Protein AF-A0A0F8YT86-F1 (afdb_monomer_lite)

Radius of gyration: 34.11 Å; chains: 1; bounding box: 107×46×93 Å

Organism: NCBI:txid412755

Secondary structure (DSSP, 8-state):
----TT-------PPPPPEEEEEE--S-EEEETT-EEEEEEEEE-SS-EEEEEEEEEETTSPPPEEEEE-TTTT-SEEEEEEEEE--TT--TT-EEEEEEEEEE----GGG----EEE---EEEEEE-HHHHHHHHHHHHHHHHHHHHHHHHHHHHHHHHHHHHHHT--SHHHHHHHHHHHHHHHHHHHHHHHHHHHHS---GGGHHHHHHHHHHHHTHHHHHHHHHHHHHT-SSGGGHHHHHHHHHHHHHHHHHHHHHHHHHHHHHTTTTTTTS--------HHHHHHHHHHHHHHHHHHHHHHHHHHHHHHHHTS-GGG--HHHHHHHHHHHHHHHHHHHHHHHHHHHHHHHHTTT---HHHHHHHHHHHHHHHHHHHHHHTT-HHHHHHHHHHHHHHHHHHHHHHHHHH--

Foldseek 3Di:
DDDDPPDDDDDDDDWDAKDKAWPPPNAAEEAEQQGKGKTKMKIFGPFFWQWKFKWKDFPPDDTDGQDIDRPGGRPRIDIDIDIGGPHNPDDQFTKMKIWMKIWHCDDPDPVDDIHMDIYDIYIYGHHHPVVVLVVVVVLLVVLLVLLLVLLLLLVLLLLLLVCLQPPDDDLVVQLVSLVVSLVSLVVSLVSLVCCLPPRPDDPLCVVVSVLSVCLSVPLSVVLSVLSVVSNVDPDPVCSNVSSVVSSVSSVVSSLSSLLSSLCSLVSSCPVVPPPDDDDDDADPVLLVLLVVLLVVLVVLLVVLVVLLVLLVVLVVDDPVPADPVNVVSLVVSLVVLVVVLVVLVVSLVVLSVVVNVVHDDSVLNSLSSLLNSLSVQLSVCSVVVNSSSNSSSSVSSSVSSVVSSVVSVVVSVD

Structure (mmCIF, N/CA/C/O backbone):
data_AF-A0A0F8YT86-F1
#
_entry.id   AF-A0A0F8YT86-F1
#
loop_
_atom_site.group_PDB
_atom_site.id
_atom_site.type_symbol
_atom_site.label_atom_id
_atom_site.label_alt_id
_atom_site.label_comp_id
_atom_site.label_asym_id
_atom_site.label_entity_id
_atom_site.label_seq_id
_atom_site.pdbx_PDB_ins_code
_atom_site.Cartn_x
_atom_site.Cartn_y
_atom_site.Cartn_z
_atom_site.occupancy
_atom_site.B_iso_or_equiv
_atom_site.auth_seq_id
_atom_site.auth_comp_id
_atom_site.auth_asym_id
_atom_site.auth_atom_id
_atom_site.pdbx_PDB_model_num
ATOM 1 N N . GLY A 1 1 ? 63.996 20.546 -39.509 1.00 41.62 1 GLY A N 1
ATOM 2 C CA . GLY A 1 1 ? 65.043 19.558 -39.819 1.00 41.62 1 GLY A CA 1
ATOM 3 C C . GLY A 1 1 ? 65.752 20.023 -41.062 1.00 41.62 1 GLY A C 1
ATOM 4 O O . GLY A 1 1 ? 65.069 20.388 -42.007 1.00 41.62 1 GLY A O 1
ATOM 5 N N . GLN A 1 2 ? 67.078 20.099 -40.994 1.00 45.88 2 GLN A N 1
ATOM 6 C CA . GLN A 1 2 ? 67.978 20.498 -42.074 1.00 45.88 2 GLN A CA 1
ATOM 7 C C . GLN A 1 2 ? 67.735 19.664 -43.341 1.00 45.88 2 GLN A C 1
ATOM 9 O O . GLN A 1 2 ? 67.568 18.448 -43.261 1.00 45.88 2 GLN A O 1
ATOM 14 N N . THR A 1 3 ? 67.706 20.326 -44.494 1.00 46.44 3 THR A N 1
ATOM 15 C CA . THR A 1 3 ? 67.744 19.704 -45.821 1.00 46.44 3 THR A CA 1
ATOM 16 C C . THR A 1 3 ? 69.150 19.168 -46.076 1.00 46.44 3 THR A C 1
ATOM 18 O O . THR A 1 3 ? 70.083 19.952 -46.233 1.00 46.44 3 THR A O 1
ATOM 21 N N . LEU A 1 4 ? 69.290 17.843 -46.085 1.00 52.97 4 LEU A N 1
ATOM 22 C CA . LEU A 1 4 ? 70.422 17.148 -46.697 1.00 52.97 4 LEU A CA 1
ATOM 23 C C . LEU A 1 4 ? 70.143 16.985 -48.198 1.00 52.97 4 LEU A C 1
ATOM 25 O O . LEU A 1 4 ? 69.004 16.735 -48.595 1.00 52.97 4 LEU A O 1
ATOM 29 N N . ASP A 1 5 ? 71.190 17.158 -48.997 1.00 60.59 5 ASP A N 1
ATOM 30 C CA . ASP A 1 5 ? 71.238 17.100 -50.459 1.00 60.59 5 ASP A CA 1
ATOM 31 C C . ASP A 1 5 ? 70.294 16.070 -51.098 1.00 60.59 5 ASP A C 1
ATOM 33 O O . ASP A 1 5 ? 70.461 14.863 -50.934 1.00 60.59 5 ASP A O 1
ATOM 37 N N . GLY A 1 6 ? 69.316 16.556 -51.870 1.00 63.00 6 GLY A N 1
ATOM 38 C CA . GLY A 1 6 ? 68.598 15.786 -52.897 1.00 63.00 6 GLY A CA 1
ATOM 39 C C . GLY A 1 6 ? 67.776 14.569 -52.446 1.00 63.00 6 GLY A C 1
ATOM 40 O O . GLY A 1 6 ? 67.164 13.920 -53.293 1.00 63.00 6 GLY A O 1
ATOM 41 N N . LEU A 1 7 ? 67.726 14.251 -51.151 1.00 62.78 7 LEU A N 1
ATOM 42 C CA . LEU A 1 7 ? 67.033 13.081 -50.611 1.00 62.78 7 LEU A CA 1
ATOM 43 C C . LEU A 1 7 ? 65.769 13.504 -49.857 1.00 62.78 7 LEU A C 1
ATOM 45 O O . LEU A 1 7 ? 65.818 14.104 -48.784 1.00 62.78 7 LEU A O 1
ATOM 49 N N . TYR A 1 8 ? 64.608 13.152 -50.412 1.00 70.31 8 TYR A N 1
ATOM 50 C CA . TYR A 1 8 ? 63.324 13.311 -49.734 1.00 70.31 8 TYR A CA 1
ATOM 51 C C . TYR A 1 8 ? 63.193 12.258 -48.628 1.00 70.31 8 TYR A C 1
ATOM 53 O O . TYR A 1 8 ? 63.174 11.057 -48.901 1.00 70.31 8 TYR A O 1
ATOM 61 N N . LEU A 1 9 ? 63.078 12.699 -47.372 1.00 73.31 9 LEU A N 1
ATOM 62 C CA . LEU A 1 9 ? 62.809 11.806 -46.247 1.00 73.31 9 LEU A CA 1
ATOM 63 C C . LEU A 1 9 ? 61.383 11.246 -46.370 1.00 73.31 9 LEU A C 1
ATOM 65 O O . LEU A 1 9 ? 60.407 11.916 -46.030 1.00 73.31 9 LEU A O 1
ATOM 69 N N . ILE A 1 10 ? 61.257 10.006 -46.840 1.00 78.38 10 ILE A N 1
ATOM 70 C CA . ILE A 1 10 ? 59.983 9.286 -46.843 1.00 78.38 10 ILE A CA 1
ATOM 71 C C . ILE A 1 10 ? 59.767 8.712 -45.444 1.00 78.38 10 ILE A C 1
ATOM 73 O O . ILE A 1 10 ? 60.466 7.795 -45.017 1.00 78.38 10 ILE A O 1
ATOM 77 N N . LYS A 1 11 ? 58.780 9.247 -44.722 1.00 80.69 11 LYS A N 1
ATOM 78 C CA . LYS A 1 11 ? 58.317 8.670 -43.459 1.00 80.69 11 LYS A CA 1
ATOM 79 C C . LYS A 1 11 ? 57.076 7.825 -43.722 1.00 80.69 11 LYS A C 1
ATOM 81 O O . LYS A 1 11 ? 56.019 8.368 -44.034 1.00 80.69 11 LYS A O 1
ATOM 86 N N . ALA A 1 12 ? 57.198 6.509 -43.566 1.00 78.88 12 ALA A N 1
ATOM 87 C CA . ALA A 1 12 ? 56.039 5.626 -43.549 1.00 78.88 12 ALA A CA 1
ATOM 88 C C . ALA A 1 12 ? 55.190 5.915 -42.299 1.00 78.88 12 ALA A C 1
ATOM 90 O O . ALA A 1 12 ? 55.713 5.968 -41.183 1.00 78.88 12 ALA A O 1
ATOM 91 N N . ILE A 1 13 ? 53.889 6.125 -42.493 1.00 81.75 13 ILE A N 1
ATOM 92 C CA . ILE A 1 13 ? 52.900 6.240 -41.417 1.00 81.75 13 ILE A CA 1
ATOM 93 C C . ILE A 1 13 ? 52.097 4.942 -41.425 1.00 81.75 13 ILE A C 1
ATOM 95 O O . ILE A 1 13 ? 51.702 4.470 -42.489 1.00 81.75 13 ILE A O 1
ATOM 99 N N . LEU A 1 14 ? 51.916 4.345 -40.249 1.00 84.31 14 LEU A N 1
ATOM 100 C CA . LEU A 1 14 ? 51.113 3.139 -40.109 1.00 84.31 14 LEU A CA 1
ATOM 101 C C . LEU A 1 14 ? 49.632 3.495 -40.262 1.00 84.31 14 LEU A C 1
ATOM 103 O O . LEU A 1 14 ? 49.127 4.331 -39.517 1.00 84.31 14 LEU A O 1
ATOM 107 N N . ASP A 1 15 ? 48.976 2.830 -41.205 1.00 87.94 15 ASP A N 1
ATOM 108 C CA . ASP A 1 15 ? 47.531 2.878 -41.420 1.00 87.94 15 ASP A CA 1
ATOM 109 C C . ASP A 1 15 ? 46.802 2.123 -40.298 1.00 87.94 15 ASP A C 1
ATOM 111 O O . ASP A 1 15 ? 47.139 0.966 -40.001 1.00 87.94 15 ASP A O 1
ATOM 115 N N . THR A 1 16 ? 45.877 2.802 -39.619 1.00 91.25 16 THR A N 1
ATOM 116 C CA . THR A 1 16 ? 45.178 2.259 -38.453 1.00 91.25 16 THR A CA 1
ATOM 117 C C . THR A 1 16 ? 43.772 1.839 -38.837 1.00 91.25 16 THR A C 1
ATOM 119 O O . THR A 1 16 ? 42.997 2.652 -39.313 1.00 91.25 16 THR A O 1
ATOM 122 N N . ALA A 1 17 ? 43.395 0.607 -38.486 1.00 93.44 17 ALA A N 1
ATOM 123 C CA . ALA A 1 17 ? 42.039 0.118 -38.711 1.00 93.44 17 ALA A CA 1
ATOM 124 C C . ALA A 1 17 ? 40.960 1.086 -38.168 1.00 93.44 17 ALA A C 1
ATOM 126 O O . ALA A 1 17 ? 41.150 1.714 -37.111 1.00 93.44 17 ALA A O 1
ATOM 127 N N . PRO A 1 18 ? 39.787 1.145 -38.822 1.00 96.50 18 PRO A N 1
ATOM 128 C CA . PRO A 1 18 ? 38.743 2.097 -38.481 1.00 96.50 18 PRO A CA 1
ATOM 129 C C . PRO A 1 18 ? 38.230 1.874 -37.058 1.00 96.50 18 PRO A C 1
ATOM 131 O O . PRO A 1 18 ? 38.273 0.774 -36.505 1.00 96.50 18 PRO A O 1
ATOM 134 N N . LYS A 1 19 ? 37.676 2.920 -36.450 1.00 96.69 19 LYS A N 1
ATOM 135 C CA . LYS A 1 19 ? 37.031 2.867 -35.132 1.00 96.69 19 LYS A CA 1
ATOM 136 C C . LYS A 1 19 ? 35.527 3.019 -35.282 1.00 96.69 19 LYS A C 1
ATOM 138 O O . LYS A 1 19 ? 35.062 3.897 -36.007 1.00 96.69 19 LYS A O 1
ATOM 143 N N . VAL A 1 20 ? 34.772 2.208 -34.546 1.00 96.62 20 VAL A N 1
ATOM 144 C CA . VAL A 1 20 ? 33.307 2.262 -34.481 1.00 96.62 20 VAL A CA 1
ATOM 145 C C . VAL A 1 20 ? 32.839 2.167 -33.031 1.00 96.62 20 VAL A C 1
ATOM 147 O O . VAL A 1 20 ? 33.272 1.296 -32.280 1.00 96.62 20 VAL A O 1
ATOM 150 N N . GLN A 1 21 ? 31.952 3.076 -32.625 1.00 95.06 21 GLN A N 1
ATOM 151 C CA . GLN A 1 21 ? 31.422 3.137 -31.264 1.00 95.06 21 GLN A CA 1
ATOM 152 C C . GLN A 1 21 ? 29.935 3.495 -31.265 1.00 95.06 21 GLN A C 1
ATOM 154 O O . GLN A 1 21 ? 29.512 4.418 -31.962 1.00 95.06 21 GLN A O 1
ATOM 159 N N . PHE A 1 22 ? 29.146 2.816 -30.429 1.00 93.56 22 PHE A N 1
ATOM 160 C CA . PHE A 1 22 ? 27.781 3.239 -30.130 1.00 93.56 22 PHE A CA 1
ATOM 161 C C . PHE A 1 22 ? 27.787 4.436 -29.183 1.00 93.56 22 PHE A C 1
ATOM 163 O O . PHE A 1 22 ? 28.346 4.390 -28.091 1.00 93.56 22 PHE A O 1
ATOM 170 N N . LEU A 1 23 ? 27.123 5.508 -29.603 1.00 90.12 23 LEU A N 1
ATOM 171 C CA . LEU A 1 23 ? 26.752 6.619 -28.733 1.00 90.12 23 LEU A CA 1
ATOM 172 C C . LEU A 1 23 ? 25.389 6.352 -28.078 1.00 90.12 23 LEU A C 1
ATOM 174 O O . LEU A 1 23 ? 25.168 6.750 -26.938 1.00 90.12 23 LEU A O 1
ATOM 178 N N . HIS A 1 24 ? 24.479 5.668 -28.785 1.00 85.44 24 HIS A N 1
ATOM 179 C CA . HIS A 1 24 ? 23.168 5.271 -28.273 1.00 85.44 24 HIS A CA 1
ATOM 180 C C . HIS A 1 24 ? 22.581 4.082 -29.067 1.00 85.44 24 HIS A C 1
ATOM 182 O O . HIS A 1 24 ? 22.684 4.101 -30.291 1.00 85.44 24 HIS A O 1
ATOM 188 N N . PRO A 1 25 ? 21.968 3.074 -28.422 1.00 87.69 25 PRO A N 1
ATOM 189 C CA . PRO A 1 25 ? 22.249 2.664 -27.054 1.00 87.69 25 PRO A CA 1
ATOM 190 C C . PRO A 1 25 ? 23.628 1.991 -26.992 1.00 87.69 25 PRO A C 1
ATOM 192 O O . PRO A 1 25 ? 23.984 1.185 -27.849 1.00 87.69 25 PRO A O 1
ATOM 195 N N . ASN A 1 26 ? 24.411 2.328 -25.968 1.00 89.38 26 ASN A N 1
ATOM 196 C CA . ASN A 1 26 ? 25.712 1.713 -25.679 1.00 89.38 26 ASN A CA 1
ATOM 197 C C . ASN A 1 26 ? 25.591 0.709 -24.515 1.00 89.38 26 ASN A C 1
ATOM 199 O O . ASN A 1 26 ? 26.356 0.765 -23.554 1.00 89.38 26 ASN A O 1
ATOM 203 N N . ARG A 1 27 ? 24.523 -0.094 -24.534 1.00 90.00 27 ARG A N 1
ATOM 204 C CA . ARG A 1 27 ? 24.130 -1.060 -23.499 1.00 90.00 27 ARG A CA 1
ATOM 205 C C . ARG A 1 27 ? 23.050 -1.985 -24.046 1.00 90.00 27 ARG A C 1
ATOM 207 O O . ARG A 1 27 ? 22.422 -1.653 -25.049 1.00 90.00 27 ARG A O 1
ATOM 214 N N . ASP A 1 28 ? 22.782 -3.061 -23.325 1.00 91.94 28 ASP A N 1
ATOM 215 C CA . ASP A 1 28 ? 21.620 -3.907 -23.574 1.00 91.94 28 ASP A CA 1
ATOM 216 C C . ASP A 1 28 ? 20.314 -3.121 -23.371 1.00 91.94 28 ASP A C 1
ATOM 218 O O . ASP A 1 28 ? 20.237 -2.200 -22.547 1.00 91.94 28 ASP A O 1
ATOM 222 N N . VAL A 1 29 ? 19.287 -3.464 -24.146 1.00 89.06 29 VAL A N 1
ATOM 223 C CA . VAL A 1 29 ? 17.994 -2.766 -24.165 1.00 89.06 29 VAL A CA 1
ATOM 224 C C . VAL A 1 29 ? 16.824 -3.742 -24.243 1.00 89.06 29 VAL A C 1
ATOM 226 O O . VAL A 1 29 ? 16.986 -4.895 -24.632 1.00 89.06 29 VAL A O 1
ATOM 229 N N . SER A 1 30 ? 15.630 -3.261 -23.904 1.00 88.06 30 SER A N 1
ATOM 230 C CA . SER A 1 30 ? 14.367 -3.951 -24.172 1.00 88.06 30 SER A CA 1
ATOM 231 C C . SER A 1 30 ? 13.567 -3.169 -25.210 1.00 88.06 30 SER A C 1
ATOM 233 O O . SER A 1 30 ? 13.551 -1.935 -25.174 1.00 88.06 30 SER A O 1
ATOM 235 N N . VAL A 1 31 ? 12.943 -3.869 -26.156 1.00 88.75 31 VAL A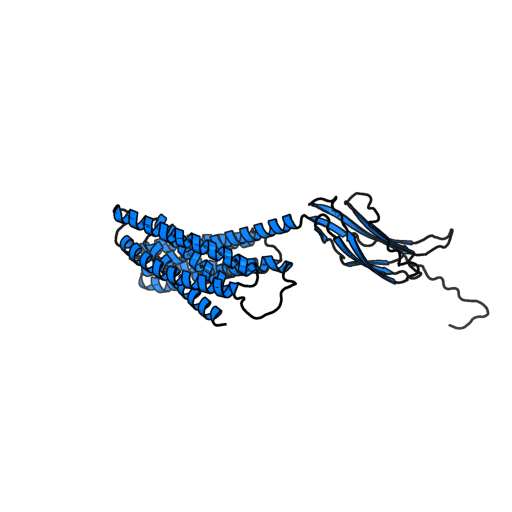 N 1
ATOM 236 C CA . VAL A 1 31 ? 12.141 -3.275 -27.237 1.00 88.75 31 VAL A CA 1
ATOM 237 C C . VAL A 1 31 ? 10.822 -4.047 -27.364 1.00 88.75 31 VAL A C 1
ATOM 239 O O . VAL A 1 31 ? 10.833 -5.275 -27.242 1.00 88.75 31 VAL A O 1
ATOM 242 N N . PRO A 1 32 ? 9.682 -3.372 -27.621 1.00 86.12 32 PRO A N 1
ATOM 243 C CA . PRO A 1 32 ? 8.420 -4.060 -27.855 1.00 86.12 32 PRO A CA 1
ATOM 244 C C . PRO A 1 32 ? 8.474 -5.004 -29.064 1.00 86.12 32 PRO A C 1
ATOM 246 O O . PRO A 1 32 ? 9.241 -4.778 -30.002 1.00 86.12 32 PRO A O 1
ATOM 249 N N . ILE A 1 33 ? 7.607 -6.018 -29.093 1.00 87.81 33 ILE A N 1
ATOM 250 C CA . ILE A 1 33 ? 7.368 -6.833 -30.298 1.00 87.81 33 ILE A CA 1
ATOM 251 C C . ILE A 1 33 ? 7.028 -5.912 -31.483 1.00 87.81 33 ILE A C 1
ATOM 253 O O . ILE A 1 33 ? 6.152 -5.054 -31.379 1.00 87.81 33 ILE A O 1
ATOM 257 N N . GLY A 1 34 ? 7.743 -6.059 -32.606 1.00 86.50 34 GLY A N 1
ATOM 258 C CA . GLY A 1 34 ? 7.594 -5.172 -33.770 1.00 86.50 34 GLY A CA 1
ATOM 259 C C . GLY A 1 34 ? 8.106 -3.740 -33.561 1.00 86.50 34 GLY A C 1
ATOM 260 O O . GLY A 1 34 ? 7.874 -2.877 -34.406 1.00 86.50 34 GLY A O 1
ATOM 261 N N . GLY A 1 35 ? 8.786 -3.478 -32.445 1.00 87.62 35 GLY A N 1
ATOM 262 C CA . GLY A 1 35 ? 9.305 -2.171 -32.079 1.00 87.62 35 GLY A CA 1
ATOM 263 C C . GLY A 1 35 ? 10.502 -1.725 -32.911 1.00 87.62 35 GLY A C 1
ATOM 264 O O . GLY A 1 35 ? 10.921 -2.362 -33.882 1.00 87.62 35 GLY A O 1
ATOM 265 N N . LYS A 1 36 ? 11.067 -0.590 -32.501 1.00 91.88 36 LYS A N 1
ATOM 266 C CA . LYS A 1 36 ? 12.172 0.064 -33.196 1.00 91.88 36 LYS A CA 1
ATOM 267 C C . LYS A 1 36 ? 13.324 0.348 -32.244 1.00 91.88 36 LYS A C 1
ATOM 269 O O . LYS A 1 36 ? 13.104 0.630 -31.069 1.00 91.88 36 LYS A O 1
ATOM 274 N N . LEU A 1 37 ? 14.540 0.307 -32.773 1.00 92.50 37 LEU A N 1
ATOM 275 C CA . LEU A 1 37 ? 15.766 0.650 -32.067 1.00 92.50 37 LEU A CA 1
ATOM 276 C C . LEU A 1 37 ? 16.370 1.921 -32.661 1.00 92.50 37 LEU A C 1
ATOM 278 O O . LEU A 1 37 ? 16.875 1.908 -33.785 1.00 92.50 37 LEU A O 1
ATOM 282 N N . ASP A 1 38 ? 16.367 3.003 -31.892 1.00 92.81 38 ASP A N 1
ATOM 283 C CA . ASP A 1 38 ? 17.065 4.230 -32.265 1.00 92.81 38 ASP A CA 1
ATOM 284 C C . ASP A 1 38 ? 18.559 4.091 -32.001 1.00 92.81 38 ASP A C 1
ATOM 286 O O . ASP A 1 38 ? 19.000 3.980 -30.861 1.00 92.81 38 ASP A O 1
ATOM 290 N N . THR A 1 39 ? 19.354 4.118 -33.066 1.00 93.12 39 THR A N 1
ATOM 291 C CA . THR A 1 39 ? 20.805 3.954 -32.992 1.00 93.12 39 THR A CA 1
ATOM 292 C C . THR A 1 39 ? 21.528 5.239 -33.365 1.00 93.12 39 THR A C 1
ATOM 294 O O . THR A 1 39 ? 21.156 5.935 -34.313 1.00 93.12 39 THR A O 1
ATOM 297 N N . ARG A 1 40 ? 22.599 5.543 -32.631 1.00 95.06 40 ARG A N 1
ATOM 298 C CA . ARG A 1 40 ? 23.585 6.564 -32.967 1.00 95.06 40 ARG A CA 1
ATOM 299 C C . ARG A 1 40 ? 24.987 5.984 -32.827 1.00 95.06 40 ARG A C 1
ATOM 301 O O . ARG A 1 40 ? 25.358 5.498 -31.760 1.00 95.06 40 ARG A O 1
ATOM 308 N N . LEU A 1 41 ? 25.763 6.067 -33.898 1.00 95.00 41 LEU A N 1
ATOM 309 C CA . LEU A 1 41 ? 27.121 5.547 -34.013 1.00 95.00 41 LEU A CA 1
ATOM 310 C C . LEU A 1 41 ? 28.090 6.692 -34.284 1.00 95.00 41 LEU A C 1
ATOM 312 O O . LEU A 1 41 ? 27.747 7.643 -34.981 1.00 95.00 41 LEU A O 1
ATOM 316 N N . ARG A 1 42 ? 29.317 6.560 -33.795 1.00 96.12 42 ARG A N 1
ATOM 317 C CA . ARG A 1 42 ? 30.457 7.363 -34.223 1.00 96.12 42 ARG A CA 1
ATOM 318 C C . ARG A 1 42 ? 31.465 6.456 -34.896 1.00 96.12 42 ARG A C 1
ATOM 320 O O . ARG A 1 42 ? 31.884 5.458 -34.310 1.00 96.12 42 ARG A O 1
ATOM 327 N N . VAL A 1 43 ? 31.849 6.824 -36.108 1.00 96.81 43 VAL A N 1
ATOM 328 C CA . VAL A 1 43 ? 32.852 6.114 -36.899 1.00 96.81 43 VAL A CA 1
ATOM 329 C C . VAL A 1 43 ? 33.979 7.054 -37.284 1.00 96.81 43 VAL A C 1
ATOM 331 O O . VAL A 1 43 ? 33.739 8.241 -37.528 1.00 96.81 43 VAL A O 1
ATOM 334 N N . SER A 1 44 ? 35.207 6.548 -37.311 1.00 96.25 44 SER A N 1
ATOM 335 C CA . SER A 1 44 ? 36.367 7.327 -37.738 1.00 96.25 44 SER A CA 1
ATOM 336 C C . SER A 1 44 ? 37.488 6.464 -38.287 1.00 96.25 44 SER A C 1
ATOM 338 O O . SER A 1 44 ? 37.675 5.349 -37.815 1.00 96.25 44 SER A O 1
ATOM 340 N N . ASP A 1 45 ? 38.260 7.040 -39.194 1.00 96.12 45 ASP A N 1
ATOM 341 C CA . ASP A 1 45 ? 39.412 6.449 -39.860 1.00 96.12 45 ASP A CA 1
ATOM 342 C C . ASP A 1 45 ? 40.424 7.559 -40.204 1.00 96.12 45 ASP A C 1
ATOM 344 O O . ASP A 1 45 ? 40.042 8.724 -40.368 1.00 96.12 45 ASP A O 1
ATOM 348 N N . ASP A 1 46 ? 41.712 7.243 -40.270 1.00 91.69 46 ASP A N 1
ATOM 349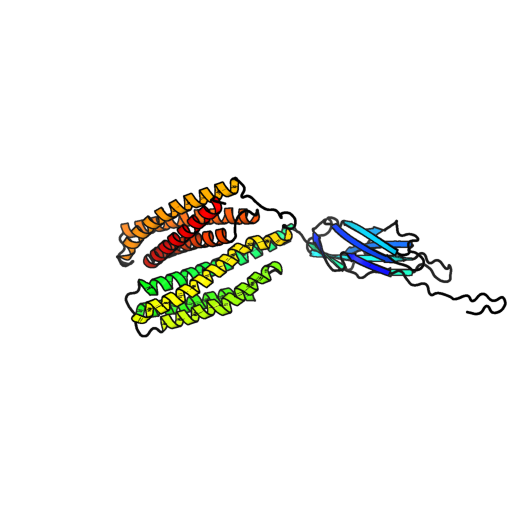 C CA . ASP A 1 46 ? 42.778 8.198 -40.591 1.00 91.69 46 ASP A CA 1
ATOM 350 C C . ASP A 1 46 ? 42.876 8.508 -42.097 1.00 91.69 46 ASP A C 1
ATOM 352 O O . ASP A 1 46 ? 43.208 9.653 -42.458 1.00 91.69 46 ASP A O 1
ATOM 356 N N . TYR A 1 47 ? 42.484 7.573 -42.969 1.00 88.56 47 TYR A N 1
ATOM 357 C CA . TYR A 1 47 ? 42.564 7.711 -44.429 1.00 88.56 47 TYR A CA 1
ATOM 358 C C . TYR A 1 47 ? 41.209 7.764 -45.144 1.00 88.56 47 TYR A C 1
ATOM 360 O O . TYR A 1 47 ? 41.119 8.363 -46.215 1.00 88.56 47 TYR A O 1
ATOM 368 N N . GLY A 1 48 ? 40.141 7.283 -44.521 1.00 91.00 48 GLY A N 1
ATOM 369 C CA . GLY A 1 48 ? 38.769 7.399 -44.997 1.00 91.00 48 GLY A CA 1
ATOM 370 C C . GLY A 1 48 ? 37.998 6.087 -44.899 1.00 91.00 48 GLY A C 1
ATOM 371 O O . GLY A 1 48 ? 38.493 5.005 -45.203 1.00 91.00 48 GLY A O 1
ATOM 372 N N . LEU A 1 49 ? 36.729 6.195 -44.521 1.00 94.56 49 LEU A N 1
ATOM 373 C CA . LEU A 1 49 ? 35.817 5.060 -44.449 1.00 94.56 49 LEU A CA 1
ATOM 374 C C . LEU A 1 49 ? 35.343 4.650 -45.850 1.00 94.56 49 LEU A C 1
ATOM 376 O O . LEU A 1 49 ? 35.029 5.503 -46.679 1.00 94.56 49 LEU A O 1
ATOM 380 N N . ALA A 1 50 ? 35.199 3.347 -46.089 1.00 93.81 50 ALA A N 1
ATOM 381 C CA . ALA A 1 50 ? 34.542 2.815 -47.282 1.00 93.81 50 ALA A CA 1
ATOM 382 C C . ALA A 1 50 ? 33.092 2.412 -47.010 1.00 93.81 50 ALA A C 1
ATOM 384 O O . ALA A 1 50 ? 32.208 2.697 -47.819 1.00 93.81 50 ALA A O 1
ATOM 385 N N . ALA A 1 51 ? 32.835 1.746 -45.883 1.00 95.00 51 ALA A N 1
ATOM 386 C CA . ALA A 1 51 ? 31.507 1.248 -45.553 1.00 95.00 51 ALA A CA 1
ATOM 387 C C . ALA A 1 51 ? 31.289 1.147 -44.045 1.00 95.00 51 ALA A C 1
ATOM 389 O O . ALA A 1 51 ? 32.204 0.855 -43.278 1.00 95.00 51 ALA A O 1
ATOM 390 N N . VAL A 1 52 ? 30.036 1.321 -43.631 1.00 96.31 52 VAL A N 1
ATOM 391 C CA . VAL A 1 52 ? 29.585 1.000 -42.277 1.00 96.31 52 VAL A CA 1
ATOM 392 C C . VAL A 1 52 ? 28.300 0.193 -42.386 1.00 96.31 52 VAL A C 1
ATOM 394 O O . VAL A 1 52 ? 27.370 0.585 -43.094 1.00 96.31 52 VAL A O 1
ATOM 397 N N . LYS A 1 53 ? 28.245 -0.944 -41.696 1.00 96.62 53 LYS A N 1
ATOM 398 C CA . LYS A 1 53 ? 27.097 -1.855 -41.685 1.00 96.62 53 LYS A CA 1
ATOM 399 C C . LYS A 1 53 ? 26.634 -2.103 -40.258 1.00 96.62 53 LYS A C 1
ATOM 401 O O . LYS A 1 53 ? 27.447 -2.254 -39.352 1.00 96.62 53 LYS A O 1
ATOM 406 N N . PHE A 1 54 ? 25.326 -2.159 -40.077 1.00 95.88 54 PHE A N 1
ATOM 407 C CA . PHE A 1 54 ? 24.666 -2.527 -38.836 1.00 95.88 54 PHE A CA 1
ATOM 408 C C . PHE A 1 54 ? 24.102 -3.940 -38.970 1.00 95.88 54 PHE A C 1
ATOM 410 O O . PHE A 1 54 ? 23.414 -4.252 -39.947 1.00 95.88 54 PHE A O 1
ATOM 417 N N . PHE A 1 55 ? 24.394 -4.783 -37.987 1.00 95.31 55 PHE A N 1
ATOM 418 C CA . PHE A 1 55 ? 23.983 -6.179 -37.937 1.00 95.31 55 PHE A CA 1
ATOM 419 C C . PHE A 1 55 ? 23.024 -6.396 -36.778 1.00 95.31 55 PHE A C 1
ATOM 421 O O . PHE A 1 55 ? 23.218 -5.851 -35.693 1.00 95.31 55 PHE A O 1
ATOM 428 N N . LEU A 1 56 ? 22.005 -7.215 -37.023 1.00 94.25 56 LEU A N 1
ATOM 429 C CA . LEU A 1 56 ? 20.991 -7.584 -36.045 1.00 94.25 56 LEU A CA 1
ATOM 430 C C . LEU A 1 56 ? 20.519 -9.004 -36.337 1.00 94.25 56 LEU A C 1
ATOM 432 O O . LEU A 1 56 ? 20.238 -9.338 -37.485 1.00 94.25 56 LEU A O 1
ATOM 436 N N . GLY A 1 57 ? 20.398 -9.827 -35.305 1.00 92.25 57 GLY A N 1
ATOM 437 C CA . GLY A 1 57 ? 19.769 -11.138 -35.424 1.00 92.25 57 GLY A CA 1
ATOM 438 C C . GLY A 1 57 ? 19.806 -11.923 -34.116 1.00 92.25 57 GLY A C 1
ATOM 439 O O . GLY A 1 57 ? 20.406 -11.447 -33.148 1.00 92.25 57 GLY A O 1
ATOM 440 N N . PRO A 1 58 ? 19.187 -13.114 -34.076 1.00 91.56 58 PRO A N 1
ATOM 441 C CA . PRO A 1 58 ? 19.128 -13.944 -32.877 1.00 91.56 58 PRO A CA 1
ATOM 442 C C . PRO A 1 58 ? 20.508 -14.307 -32.320 1.00 91.56 58 PRO A C 1
ATOM 444 O O . PRO A 1 58 ? 21.496 -14.437 -33.054 1.00 91.56 58 PRO A O 1
ATOM 447 N N . GLU A 1 59 ? 20.583 -14.499 -31.004 1.00 85.50 59 GLU A N 1
ATOM 448 C CA . GLU A 1 59 ? 21.772 -15.063 -30.368 1.00 85.50 59 GLU A CA 1
ATOM 449 C C . GLU A 1 59 ? 22.065 -16.474 -30.924 1.00 85.50 59 GLU A C 1
ATOM 451 O O . GLU A 1 59 ? 21.172 -17.302 -31.076 1.00 85.50 59 GLU A O 1
ATOM 456 N N . GLY A 1 60 ? 23.323 -16.734 -31.297 1.00 79.25 60 GLY A N 1
ATOM 457 C CA . GLY A 1 60 ? 23.751 -18.023 -31.860 1.00 79.25 60 GLY A CA 1
ATOM 458 C C . GLY A 1 60 ? 23.489 -18.243 -33.358 1.00 79.25 60 GLY A C 1
ATOM 459 O O . GLY A 1 60 ? 23.913 -19.269 -33.880 1.00 79.25 60 GLY A O 1
ATOM 460 N N . GLN A 1 61 ? 22.859 -17.302 -34.073 1.00 84.31 61 GLN A N 1
ATOM 461 C CA . GLN A 1 61 ? 22.596 -17.423 -35.517 1.00 84.31 61 GLN A CA 1
ATOM 462 C C . GLN A 1 61 ? 23.422 -16.435 -36.364 1.00 84.31 61 GLN A C 1
ATOM 464 O O . GLN A 1 61 ? 23.854 -15.393 -35.853 1.00 84.31 61 GLN A O 1
ATOM 469 N N . PRO A 1 62 ? 23.648 -16.722 -37.665 1.00 81.81 62 PRO A N 1
ATOM 470 C CA . PRO A 1 62 ? 24.195 -15.748 -38.604 1.00 81.81 62 PRO A CA 1
ATOM 471 C C . PRO A 1 62 ? 23.324 -14.491 -38.631 1.00 81.81 62 PRO A C 1
ATOM 473 O O . PRO A 1 62 ? 22.113 -14.567 -38.833 1.00 81.81 62 PRO A O 1
ATOM 476 N N . ARG A 1 63 ? 23.938 -13.327 -38.411 1.00 86.88 63 ARG A N 1
ATOM 477 C CA . ARG A 1 63 ? 23.202 -12.064 -38.297 1.00 86.88 63 ARG A CA 1
ATOM 478 C C . ARG A 1 63 ? 23.184 -11.363 -39.650 1.00 86.88 63 ARG A C 1
ATOM 480 O O . ARG A 1 63 ? 24.261 -11.022 -40.146 1.00 86.88 63 ARG A O 1
ATOM 487 N N . PRO A 1 64 ? 22.012 -11.147 -40.264 1.00 90.25 64 PRO A N 1
ATOM 488 C CA . PRO A 1 64 ? 21.936 -10.386 -41.498 1.00 90.25 64 PRO A CA 1
ATOM 489 C C . PRO A 1 64 ? 22.335 -8.923 -41.270 1.00 90.25 64 PRO A C 1
ATOM 491 O O . PRO A 1 64 ? 22.239 -8.372 -40.167 1.00 90.25 64 PRO A O 1
ATOM 494 N N . THR A 1 65 ? 22.777 -8.270 -42.345 1.00 92.31 65 THR A N 1
ATOM 495 C CA . THR A 1 65 ? 22.922 -6.814 -42.357 1.00 92.31 65 THR A CA 1
ATOM 496 C C . THR A 1 65 ? 21.530 -6.194 -42.294 1.00 92.31 65 THR A C 1
ATOM 498 O O . THR A 1 65 ? 20.769 -6.277 -43.253 1.00 92.31 65 THR A O 1
ATOM 501 N N . ALA A 1 66 ? 21.210 -5.558 -41.171 1.00 90.75 66 ALA A N 1
ATOM 502 C CA . ALA A 1 66 ? 19.952 -4.843 -40.992 1.00 90.75 66 ALA A CA 1
ATOM 503 C C . ALA A 1 66 ? 19.989 -3.447 -41.633 1.00 90.75 66 ALA A C 1
ATOM 505 O O . ALA A 1 66 ? 18.963 -2.950 -42.090 1.00 90.75 66 ALA A O 1
ATOM 506 N N . HIS A 1 67 ? 21.164 -2.813 -41.720 1.00 94.19 67 HIS A N 1
ATOM 507 C CA . HIS A 1 67 ? 21.321 -1.568 -42.472 1.00 94.19 67 HIS A CA 1
ATOM 508 C C . HIS A 1 67 ? 22.753 -1.364 -42.973 1.00 94.19 67 HIS A C 1
ATOM 510 O O . HIS A 1 67 ? 23.712 -1.744 -42.304 1.00 94.19 67 HIS A O 1
ATOM 516 N N . ALA A 1 68 ? 22.906 -0.715 -44.126 1.00 94.12 68 ALA A N 1
ATOM 517 C CA . ALA A 1 68 ? 24.192 -0.265 -44.647 1.00 94.12 68 ALA A CA 1
ATOM 518 C C . ALA A 1 68 ? 24.157 1.256 -44.830 1.00 94.12 68 ALA A C 1
ATOM 520 O O . ALA A 1 68 ? 23.299 1.783 -45.537 1.00 94.12 68 ALA A O 1
ATOM 521 N N . PHE A 1 69 ? 25.090 1.959 -44.195 1.00 91.31 69 PHE A N 1
ATOM 522 C CA . PHE A 1 69 ? 25.187 3.410 -44.284 1.00 91.31 69 PHE A CA 1
ATOM 523 C C . PHE A 1 69 ? 25.968 3.779 -45.548 1.00 91.31 69 PHE A C 1
ATOM 525 O O . PHE A 1 69 ? 27.178 3.583 -45.606 1.00 91.31 69 PHE A O 1
ATOM 532 N N . GLY A 1 70 ? 25.275 4.292 -46.568 1.00 80.00 70 GLY A N 1
ATOM 533 C CA . GLY A 1 70 ? 25.903 4.666 -47.844 1.00 80.00 70 GLY A CA 1
ATOM 534 C C . GLY A 1 70 ? 26.682 5.984 -47.795 1.00 80.00 70 GLY A C 1
ATOM 535 O O . GLY A 1 70 ? 27.670 6.158 -48.499 1.00 80.00 70 GLY A O 1
ATOM 536 N N . ASP A 1 71 ? 26.282 6.904 -46.920 1.00 83.88 71 ASP A N 1
ATOM 537 C CA . ASP A 1 71 ? 26.855 8.249 -46.822 1.00 83.88 71 ASP A CA 1
ATOM 538 C C . ASP A 1 71 ? 28.061 8.289 -45.858 1.00 83.88 71 ASP A C 1
ATOM 540 O O . ASP A 1 71 ? 28.121 9.093 -44.935 1.00 83.88 71 ASP A O 1
ATOM 544 N N . VAL A 1 72 ? 29.014 7.369 -45.998 1.00 89.62 72 VAL A N 1
ATOM 545 C CA . VAL A 1 72 ? 30.251 7.334 -45.178 1.00 89.62 72 VAL A CA 1
ATOM 546 C C . VAL A 1 72 ? 31.521 7.357 -46.012 1.00 89.62 72 VAL A C 1
ATOM 548 O O . VAL A 1 72 ? 32.593 7.606 -45.466 1.00 89.62 72 VAL A O 1
ATOM 551 N N . ARG A 1 73 ? 31.394 7.122 -47.320 1.00 90.94 73 ARG A N 1
ATOM 552 C CA . ARG A 1 73 ? 32.526 6.970 -48.223 1.00 90.94 73 ARG A CA 1
ATOM 553 C C . ARG A 1 73 ? 33.421 8.211 -48.207 1.00 90.94 73 ARG A C 1
ATOM 555 O O . ARG A 1 73 ? 32.926 9.339 -48.245 1.00 90.94 73 ARG A O 1
ATOM 562 N N . ASP A 1 74 ? 34.726 7.980 -48.106 1.00 88.75 74 ASP A N 1
ATOM 563 C CA . ASP A 1 74 ? 35.796 8.985 -48.089 1.00 88.75 74 ASP A CA 1
ATOM 564 C C . ASP A 1 74 ? 35.725 9.966 -46.898 1.00 88.75 74 ASP A C 1
ATOM 566 O O . ASP A 1 74 ? 36.430 10.978 -46.848 1.00 88.75 74 ASP A O 1
ATOM 570 N N . LYS A 1 75 ? 34.885 9.685 -45.890 1.00 92.38 75 LYS A N 1
ATOM 571 C CA . LYS A 1 75 ? 34.821 10.474 -44.654 1.00 92.38 75 LYS A CA 1
ATOM 572 C C . LYS A 1 75 ? 35.788 9.898 -43.626 1.00 92.38 75 LYS A C 1
ATOM 574 O O . LYS A 1 75 ? 35.735 8.716 -43.311 1.00 92.38 75 LYS A O 1
ATOM 579 N N . LYS A 1 76 ? 36.612 10.759 -43.025 1.00 92.81 76 LYS A N 1
ATOM 580 C CA . LYS A 1 76 ? 37.502 10.395 -41.903 1.00 92.81 76 LYS A CA 1
ATOM 581 C C . LYS A 1 76 ? 36.780 10.270 -40.565 1.00 92.81 76 LYS A C 1
ATOM 583 O O . LYS A 1 76 ? 37.265 9.637 -39.639 1.00 92.81 76 LYS A O 1
ATOM 588 N N . LYS A 1 77 ? 35.627 10.920 -40.415 1.00 95.25 77 LYS A N 1
ATOM 589 C CA . LYS A 1 77 ? 34.806 10.847 -39.204 1.00 95.25 77 LYS A CA 1
ATOM 590 C C . LYS A 1 77 ? 33.361 11.168 -39.534 1.00 95.25 77 LYS A C 1
ATOM 592 O O . LYS A 1 77 ? 33.105 12.117 -40.277 1.00 95.25 77 LYS A O 1
ATOM 597 N N . LYS A 1 78 ? 32.425 10.415 -38.961 1.00 95.00 78 LYS A N 1
ATOM 598 C CA . LYS A 1 78 ? 30.996 10.691 -39.095 1.00 95.00 78 LYS A CA 1
ATOM 599 C C . LYS A 1 78 ? 30.203 10.172 -37.903 1.00 95.00 78 LYS A C 1
ATOM 601 O O . LYS A 1 78 ? 30.468 9.081 -37.401 1.00 95.00 78 LYS A O 1
ATOM 606 N N . ASP A 1 79 ? 29.208 10.954 -37.500 1.00 94.50 79 ASP A N 1
ATOM 607 C CA . ASP A 1 79 ? 28.157 10.501 -36.598 1.00 94.50 79 ASP A CA 1
ATOM 608 C C . ASP A 1 79 ? 26.962 10.060 -37.451 1.00 94.50 79 ASP A C 1
ATOM 610 O O . ASP A 1 79 ? 26.502 10.789 -38.332 1.00 94.50 79 ASP A O 1
ATOM 614 N N . LEU A 1 80 ? 26.495 8.839 -37.221 1.00 94.06 80 LEU A N 1
ATOM 615 C CA . LEU A 1 80 ? 25.415 8.203 -37.967 1.00 94.06 80 LEU A CA 1
ATOM 616 C C . LEU A 1 80 ? 24.235 8.004 -37.030 1.00 94.06 80 LEU A C 1
ATOM 618 O O . LEU A 1 80 ? 24.426 7.569 -35.898 1.00 94.06 80 LEU A O 1
ATOM 622 N N . GLN A 1 81 ? 23.025 8.295 -37.496 1.00 93.25 81 GLN A N 1
ATOM 623 C CA . GLN A 1 81 ? 21.800 8.057 -36.741 1.00 93.25 81 GLN A CA 1
ATOM 624 C C . GLN A 1 81 ? 20.800 7.299 -37.604 1.00 93.25 81 GLN A C 1
ATOM 626 O O . GLN A 1 81 ? 20.556 7.675 -38.752 1.00 93.25 81 GLN A O 1
ATOM 631 N N . ARG A 1 82 ? 20.224 6.229 -37.055 1.00 92.50 82 ARG A N 1
ATOM 632 C CA . ARG A 1 82 ? 19.211 5.431 -37.743 1.00 92.50 82 ARG A CA 1
ATOM 633 C C . ARG A 1 82 ? 18.298 4.723 -36.755 1.00 92.50 82 ARG A C 1
ATOM 635 O O . ARG A 1 82 ? 18.771 4.096 -35.814 1.00 92.50 82 ARG A O 1
ATOM 642 N N . THR A 1 83 ? 17.008 4.751 -37.042 1.00 93.69 83 THR A N 1
ATOM 643 C CA . THR A 1 83 ? 16.015 3.885 -36.408 1.00 93.69 83 THR A CA 1
ATOM 644 C C . THR A 1 83 ? 15.948 2.558 -37.169 1.00 93.69 83 THR A C 1
ATOM 646 O O . THR A 1 83 ? 15.761 2.555 -38.390 1.00 93.69 83 THR A O 1
ATOM 649 N N . ILE A 1 84 ? 16.150 1.443 -36.468 1.00 92.69 84 ILE A N 1
ATOM 650 C CA . ILE A 1 84 ? 16.123 0.079 -37.009 1.00 92.69 84 ILE A CA 1
ATOM 651 C C . ILE A 1 84 ? 14.815 -0.589 -36.587 1.00 92.69 84 ILE A C 1
ATOM 653 O O . ILE A 1 84 ? 14.537 -0.686 -35.394 1.00 92.69 84 ILE A O 1
ATOM 657 N N . ASP A 1 85 ? 14.019 -1.056 -37.545 1.00 91.06 85 ASP A N 1
ATOM 658 C CA . ASP A 1 85 ? 12.820 -1.839 -37.251 1.00 91.06 85 ASP A CA 1
ATOM 659 C C . ASP A 1 85 ? 13.227 -3.265 -36.855 1.00 91.06 85 ASP A C 1
ATOM 661 O O . ASP A 1 85 ? 13.937 -3.949 -37.594 1.00 91.06 85 ASP A O 1
ATOM 665 N N . ILE A 1 86 ? 12.788 -3.714 -35.678 1.00 87.38 86 ILE A N 1
ATOM 666 C CA . ILE A 1 86 ? 13.068 -5.068 -35.187 1.00 87.38 86 ILE A CA 1
ATOM 667 C C . ILE A 1 86 ? 12.186 -6.093 -35.919 1.00 87.38 86 ILE A C 1
ATOM 669 O O . ILE A 1 86 ? 12.612 -7.214 -36.157 1.00 87.38 86 ILE A O 1
ATOM 673 N N . GLY A 1 87 ? 11.005 -5.691 -36.394 1.00 81.00 87 GLY A N 1
ATOM 674 C CA . GLY A 1 87 ? 10.093 -6.563 -37.138 1.00 81.00 87 GLY A CA 1
ATOM 675 C C . GLY A 1 87 ? 9.228 -7.445 -36.228 1.00 81.00 87 GLY A C 1
ATOM 676 O O . GLY A 1 87 ? 9.559 -7.705 -35.072 1.00 81.00 87 GLY A O 1
ATOM 677 N N . GLY A 1 88 ? 8.061 -7.850 -36.734 1.00 81.75 88 GLY A N 1
ATOM 678 C CA . GLY A 1 88 ? 7.032 -8.562 -35.962 1.00 81.75 88 GLY A CA 1
ATOM 679 C C . GLY A 1 88 ? 7.232 -10.077 -35.847 1.00 81.75 88 GLY A C 1
ATOM 680 O O . GLY A 1 88 ? 6.402 -10.752 -35.252 1.00 81.75 88 GLY A O 1
ATOM 681 N N . GLN A 1 89 ? 8.294 -10.625 -36.439 1.00 86.50 89 GLN A N 1
ATOM 682 C CA . GLN A 1 89 ? 8.573 -12.064 -36.436 1.00 86.50 89 GLN A CA 1
ATOM 683 C C . GLN A 1 89 ? 9.107 -12.587 -35.095 1.00 86.50 89 GLN A C 1
ATOM 685 O O . GLN A 1 89 ? 9.059 -13.792 -34.852 1.00 86.50 89 GLN A O 1
ATOM 690 N N . TYR A 1 90 ? 9.624 -11.695 -34.250 1.00 89.50 90 TYR A N 1
ATOM 691 C CA . TYR A 1 90 ? 10.169 -12.037 -32.940 1.00 89.50 90 TYR A CA 1
ATOM 692 C C . TYR A 1 90 ? 9.077 -12.048 -31.871 1.00 89.50 90 TYR A C 1
ATOM 694 O O . TYR A 1 90 ? 8.090 -11.316 -31.961 1.00 89.50 90 TYR A O 1
ATOM 702 N N . ARG A 1 91 ? 9.248 -12.894 -30.860 1.00 88.62 91 ARG A N 1
ATOM 703 C CA . ARG A 1 91 ? 8.273 -13.159 -29.799 1.00 88.62 91 ARG A CA 1
ATOM 704 C C . ARG A 1 91 ? 8.772 -12.639 -28.454 1.00 88.62 91 ARG A C 1
ATOM 706 O O . ARG A 1 91 ? 9.942 -12.310 -28.289 1.00 88.62 91 ARG A O 1
ATOM 713 N N . ASP A 1 92 ? 7.858 -12.570 -27.490 1.00 87.88 92 ASP A N 1
ATOM 714 C CA . ASP A 1 92 ? 8.182 -12.243 -26.100 1.00 87.88 92 ASP A CA 1
ATOM 715 C C . ASP A 1 92 ? 9.267 -13.189 -25.558 1.00 87.88 92 ASP A C 1
ATOM 717 O O . ASP A 1 92 ? 9.130 -14.411 -25.644 1.00 87.88 92 ASP A O 1
ATOM 721 N N . GLY A 1 93 ? 10.341 -12.616 -25.016 1.00 87.75 93 GLY A N 1
ATOM 722 C CA . GLY A 1 93 ? 11.497 -13.340 -24.490 1.00 87.75 93 GLY A CA 1
ATOM 723 C C . GLY A 1 93 ? 12.621 -13.604 -25.498 1.00 87.75 93 GLY A C 1
ATOM 724 O O . GLY A 1 93 ? 13.692 -14.044 -25.077 1.00 87.75 93 GLY A O 1
ATOM 725 N N . ASP A 1 94 ? 12.434 -13.315 -26.792 1.00 91.56 94 ASP A N 1
ATOM 726 C CA . ASP A 1 94 ? 13.510 -13.465 -27.776 1.00 91.56 94 ASP A CA 1
ATOM 727 C C . ASP A 1 94 ? 14.664 -12.498 -27.473 1.00 91.56 94 ASP A C 1
ATOM 729 O O . ASP A 1 94 ? 14.460 -11.322 -27.159 1.00 91.56 94 ASP A O 1
ATOM 733 N N . VAL A 1 95 ? 15.898 -12.989 -27.612 1.00 93.50 95 VAL A N 1
ATOM 734 C CA . VAL A 1 95 ? 17.116 -12.192 -27.430 1.00 93.50 95 VAL A CA 1
ATOM 735 C C . VAL A 1 95 ? 17.817 -12.016 -28.770 1.00 93.50 95 VAL A C 1
ATOM 737 O O . VAL A 1 95 ? 18.293 -12.974 -29.386 1.00 93.50 95 VAL A O 1
ATOM 740 N N . LEU A 1 96 ? 17.914 -10.765 -29.211 1.00 94.12 96 LEU A N 1
ATOM 741 C CA . LEU A 1 96 ? 18.661 -10.382 -30.404 1.00 94.12 96 LEU A CA 1
ATOM 742 C C . LEU A 1 96 ? 19.997 -9.775 -30.004 1.00 94.12 96 LEU A C 1
ATOM 744 O O . LEU A 1 96 ? 20.116 -9.126 -28.971 1.00 94.12 96 LEU A O 1
ATOM 748 N N . ILE A 1 97 ? 21.002 -9.943 -30.850 1.00 95.31 97 ILE A N 1
ATOM 749 C CA . ILE A 1 97 ? 22.296 -9.289 -30.704 1.00 95.31 97 ILE A CA 1
ATOM 750 C C . ILE A 1 97 ? 22.455 -8.283 -31.831 1.00 95.31 97 ILE A C 1
ATOM 752 O O . ILE A 1 97 ? 22.217 -8.612 -32.997 1.00 95.31 97 ILE A O 1
ATOM 756 N N . TYR A 1 98 ? 22.920 -7.087 -31.484 1.00 95.00 98 TYR A N 1
ATOM 757 C CA . TYR A 1 98 ? 23.275 -6.062 -32.453 1.00 95.00 98 TYR A CA 1
ATOM 758 C C . TYR A 1 98 ? 24.708 -5.564 -32.277 1.00 95.00 98 TYR A C 1
ATOM 760 O O . TYR A 1 98 ? 25.261 -5.557 -31.175 1.00 95.00 98 TYR A O 1
ATOM 768 N N . TYR A 1 99 ? 25.312 -5.169 -33.396 1.00 96.25 99 TYR A N 1
ATOM 769 C CA . TYR A 1 99 ? 26.608 -4.496 -33.458 1.00 96.25 99 TYR A CA 1
ATOM 770 C C . TYR A 1 99 ? 26.783 -3.792 -34.807 1.00 96.25 99 TYR A C 1
ATOM 772 O O . TYR A 1 99 ? 26.007 -3.998 -35.744 1.00 96.25 99 TYR A O 1
ATOM 780 N N . ALA A 1 100 ? 27.809 -2.954 -34.912 1.00 97.00 100 ALA A N 1
ATOM 781 C CA . ALA A 1 100 ? 28.183 -2.289 -36.149 1.00 97.00 100 ALA A CA 1
ATOM 782 C C . ALA A 1 100 ? 29.597 -2.684 -36.576 1.00 97.00 100 ALA A C 1
ATOM 784 O O . ALA A 1 100 ? 30.448 -3.005 -35.749 1.00 97.00 100 ALA A O 1
ATOM 785 N N . VAL A 1 101 ? 29.837 -2.638 -37.881 1.00 97.00 101 VAL A N 1
ATOM 786 C CA . VAL A 1 101 ? 31.124 -2.937 -38.505 1.00 97.00 101 VAL A CA 1
ATOM 787 C C . VAL A 1 101 ? 31.497 -1.776 -39.410 1.00 97.00 101 VAL A C 1
ATOM 789 O O . VAL A 1 101 ? 30.683 -1.366 -40.240 1.00 97.00 101 VAL A O 1
ATOM 792 N N . ALA A 1 102 ? 32.707 -1.250 -39.246 1.00 96.94 102 ALA A N 1
ATOM 793 C CA . ALA A 1 102 ? 33.278 -0.230 -40.118 1.00 96.94 102 ALA A CA 1
ATOM 794 C C . ALA A 1 102 ? 34.431 -0.823 -40.929 1.00 96.94 102 ALA A C 1
ATOM 796 O O . ALA A 1 102 ? 35.242 -1.570 -40.386 1.00 96.94 102 ALA A O 1
ATOM 797 N N . THR A 1 103 ? 34.493 -0.462 -42.206 1.00 96.00 103 THR A N 1
ATOM 798 C CA . THR A 1 103 ? 35.532 -0.871 -43.152 1.00 96.00 103 THR A CA 1
ATOM 799 C C . THR A 1 103 ? 36.138 0.378 -43.780 1.00 96.00 103 THR A C 1
ATOM 801 O O . THR A 1 103 ? 35.395 1.276 -44.194 1.00 96.00 103 THR A O 1
ATOM 804 N N . ASP A 1 104 ? 37.464 0.446 -43.837 1.00 94.38 104 ASP A N 1
ATOM 805 C CA . ASP A 1 104 ? 38.205 1.546 -44.463 1.00 94.38 104 ASP A CA 1
ATOM 806 C C . ASP A 1 104 ? 38.321 1.394 -45.990 1.00 94.38 104 ASP A C 1
ATOM 808 O O . ASP A 1 104 ? 37.879 0.407 -46.585 1.00 94.38 104 ASP A O 1
ATOM 812 N N . GLY A 1 105 ? 38.876 2.419 -46.636 1.00 89.31 105 GLY A N 1
ATOM 813 C CA . GLY A 1 105 ? 39.151 2.445 -48.073 1.00 89.31 105 GLY A CA 1
ATOM 814 C C . GLY A 1 105 ? 40.515 1.893 -48.489 1.00 89.31 105 GLY A C 1
ATOM 815 O O . GLY A 1 105 ? 40.910 2.116 -49.637 1.00 89.31 105 GLY A O 1
ATOM 816 N N . ARG A 1 106 ? 41.259 1.216 -47.603 1.00 89.81 106 ARG A N 1
ATOM 817 C CA . ARG A 1 106 ? 42.630 0.780 -47.891 1.00 89.81 106 ARG A CA 1
ATOM 818 C C . ARG A 1 106 ? 42.659 -0.189 -49.072 1.00 89.81 106 ARG A C 1
ATOM 820 O O . ARG A 1 106 ? 42.016 -1.236 -49.071 1.00 89.81 106 ARG A O 1
ATOM 827 N N . ASN A 1 107 ? 43.470 0.131 -50.078 1.00 85.81 107 ASN A N 1
ATOM 828 C CA . ASN A 1 107 ? 43.693 -0.732 -51.234 1.00 85.81 107 ASN A CA 1
ATOM 829 C C . ASN A 1 107 ? 45.147 -0.626 -51.711 1.00 85.81 107 ASN A C 1
ATOM 831 O O . ASN A 1 107 ? 45.487 0.251 -52.502 1.00 85.81 107 ASN A O 1
ATOM 835 N N . LEU A 1 108 ? 46.005 -1.521 -51.217 1.00 85.00 108 LEU A N 1
ATOM 836 C CA . LEU A 1 108 ? 47.429 -1.583 -51.567 1.00 85.00 108 LEU A CA 1
ATOM 837 C C . LEU A 1 108 ? 47.743 -2.749 -52.525 1.00 85.00 108 LEU A C 1
ATOM 839 O O . LEU A 1 108 ? 48.889 -3.195 -52.615 1.00 85.00 108 LEU A O 1
ATOM 843 N N . GLY A 1 109 ? 46.730 -3.286 -53.218 1.00 85.00 109 GLY A N 1
ATOM 844 C CA . GLY A 1 109 ? 46.886 -4.447 -54.095 1.00 85.00 109 GLY A CA 1
ATOM 845 C C . GLY A 1 109 ? 47.399 -5.681 -53.327 1.00 85.00 109 GLY A C 1
ATOM 846 O O . GLY A 1 109 ? 46.831 -6.017 -52.287 1.00 85.00 109 GLY A O 1
ATOM 847 N N . PRO A 1 110 ? 48.479 -6.354 -53.780 1.00 85.25 110 PRO A N 1
ATOM 848 C CA . PRO A 1 110 ? 49.029 -7.538 -53.104 1.00 85.25 110 PRO A CA 1
ATOM 849 C C . PRO A 1 110 ? 49.521 -7.291 -51.669 1.00 85.25 110 PRO A C 1
ATOM 851 O O . PRO A 1 110 ? 49.712 -8.242 -50.918 1.00 85.25 110 PRO A O 1
ATOM 854 N N . LEU A 1 111 ? 49.755 -6.029 -51.292 1.00 81.31 111 LEU A N 1
ATOM 855 C CA . LEU A 1 111 ? 50.352 -5.653 -50.007 1.00 81.31 111 LEU A CA 1
ATOM 856 C C . LEU A 1 111 ? 49.322 -5.485 -48.878 1.00 81.31 111 LEU A C 1
ATOM 858 O O . LEU A 1 111 ? 49.702 -5.286 -47.724 1.00 81.31 111 LEU A O 1
ATOM 862 N N . GLY A 1 112 ? 48.024 -5.540 -49.186 1.00 82.94 112 GLY A N 1
ATOM 863 C CA . GLY A 1 112 ? 46.962 -5.494 -48.183 1.00 82.94 112 GLY A CA 1
ATOM 864 C C . GLY A 1 112 ? 45.673 -4.857 -48.692 1.00 82.94 112 GLY A C 1
ATOM 865 O O . GLY A 1 112 ? 45.698 -3.873 -49.434 1.00 82.94 112 GLY A O 1
ATOM 866 N N . GLY A 1 113 ? 44.551 -5.431 -48.261 1.00 88.62 113 GLY A N 1
ATOM 867 C CA . GLY A 1 113 ? 43.206 -4.938 -48.550 1.00 88.62 113 GLY A CA 1
ATOM 868 C C . GLY A 1 113 ? 42.599 -4.124 -47.401 1.00 88.62 113 GLY A C 1
ATOM 869 O O . GLY A 1 113 ? 43.299 -3.833 -46.428 1.00 88.62 113 GLY A O 1
ATOM 870 N N . PRO A 1 114 ? 41.300 -3.798 -47.509 1.00 92.81 114 PRO A N 1
ATOM 871 C CA . PRO A 1 114 ? 40.577 -3.017 -46.514 1.00 92.81 114 PRO A CA 1
ATOM 872 C C . PRO A 1 114 ? 40.659 -3.620 -45.114 1.00 92.81 114 PRO A C 1
ATOM 874 O O . PRO A 1 114 ? 40.520 -4.838 -44.953 1.00 92.81 114 PRO A O 1
ATOM 877 N N . GLN A 1 115 ? 40.821 -2.781 -44.094 1.00 94.31 115 GLN A N 1
ATOM 878 C CA . GLN A 1 115 ? 40.742 -3.212 -42.700 1.00 94.31 115 GLN A CA 1
ATOM 879 C C . GLN A 1 115 ? 39.321 -3.010 -42.178 1.00 94.31 115 GLN A C 1
ATOM 881 O O . GLN A 1 115 ? 38.532 -2.210 -42.686 1.00 94.31 115 GLN A O 1
ATOM 886 N N . THR A 1 116 ? 38.939 -3.824 -41.197 1.00 95.44 116 THR A N 1
ATOM 887 C CA . THR A 1 116 ? 37.573 -3.862 -40.673 1.00 95.44 116 THR A CA 1
ATOM 888 C C . THR A 1 116 ? 37.586 -4.019 -39.161 1.00 95.44 116 THR A C 1
ATOM 890 O O . THR A 1 116 ? 38.341 -4.831 -38.630 1.00 95.44 116 THR A O 1
ATOM 893 N N . THR A 1 117 ? 36.709 -3.279 -38.487 1.00 97.00 117 THR A N 1
ATOM 894 C CA . THR A 1 117 ? 36.564 -3.300 -37.028 1.00 97.00 117 THR A CA 1
ATOM 895 C C . THR A 1 117 ? 35.100 -3.466 -36.643 1.00 97.00 117 THR A C 1
ATOM 897 O O . THR A 1 117 ? 34.230 -2.764 -37.165 1.00 97.00 117 THR A O 1
ATOM 900 N N . GLU A 1 118 ? 34.830 -4.372 -35.700 1.00 96.38 118 GLU A N 1
ATOM 901 C CA . GLU A 1 118 ? 33.519 -4.518 -35.062 1.00 96.38 118 GLU A CA 1
ATOM 902 C C . GLU A 1 118 ? 33.422 -3.649 -33.802 1.00 96.38 118 GLU A C 1
ATOM 904 O O . GLU A 1 118 ? 34.396 -3.456 -33.073 1.00 96.38 118 GLU A O 1
ATOM 909 N N . SER A 1 119 ? 32.225 -3.148 -33.513 1.00 96.31 119 SER A N 1
ATOM 910 C CA . SER A 1 119 ? 31.915 -2.540 -32.221 1.00 96.31 119 SER A CA 1
ATOM 911 C C . SER A 1 119 ? 31.733 -3.597 -31.127 1.00 96.31 119 SER A C 1
ATOM 913 O O . SER A 1 119 ? 31.643 -4.796 -31.393 1.00 96.31 119 SER A O 1
ATOM 915 N N . ALA A 1 120 ? 31.532 -3.139 -29.887 1.00 94.12 120 ALA A N 1
ATOM 916 C CA . ALA A 1 120 ? 30.922 -3.972 -28.853 1.00 94.12 120 ALA A CA 1
ATOM 917 C C . ALA A 1 120 ? 29.566 -4.534 -29.324 1.00 94.12 120 ALA A C 1
ATOM 919 O O . ALA A 1 120 ? 28.861 -3.908 -30.128 1.00 94.12 120 ALA A O 1
ATOM 920 N N . ARG A 1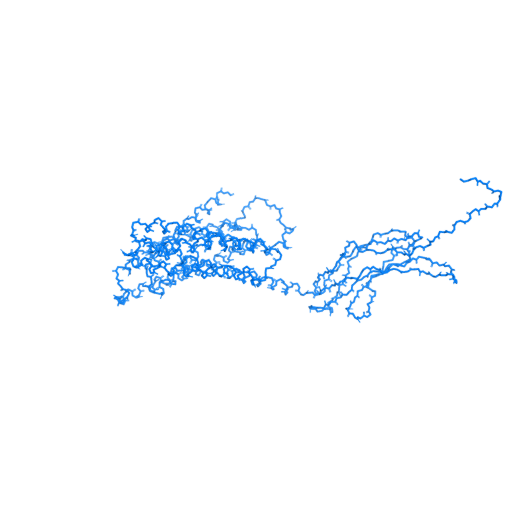 121 ? 29.230 -5.722 -28.817 1.00 95.31 121 ARG A N 1
ATOM 921 C CA . ARG A 1 121 ? 27.955 -6.404 -29.052 1.00 95.31 121 ARG A CA 1
ATOM 922 C C . ARG A 1 121 ? 27.032 -6.162 -27.869 1.00 95.31 121 ARG A C 1
ATOM 924 O O . ARG A 1 121 ? 27.473 -6.261 -26.728 1.00 95.31 121 ARG A O 1
ATOM 931 N N . PHE A 1 122 ? 25.768 -5.906 -28.162 1.00 95.62 122 PHE A N 1
ATOM 932 C CA . PHE A 1 122 ? 24.736 -5.639 -27.167 1.00 95.62 122 PHE A CA 1
ATOM 933 C C . PHE A 1 122 ? 23.500 -6.487 -27.443 1.00 95.62 122 PHE A C 1
ATOM 935 O O . PHE A 1 122 ? 23.273 -6.913 -28.582 1.00 95.62 122 PHE A O 1
ATOM 942 N N . LYS A 1 123 ? 22.706 -6.727 -26.401 1.00 95.12 123 LYS A N 1
ATOM 943 C CA . LYS A 1 123 ? 21.485 -7.529 -26.451 1.00 95.12 123 LYS A CA 1
ATOM 944 C C . LYS A 1 123 ? 20.234 -6.656 -26.526 1.00 95.12 123 LYS A C 1
ATOM 946 O O . LYS A 1 123 ? 20.152 -5.600 -25.902 1.00 95.12 123 LYS A O 1
ATOM 951 N N . ILE A 1 124 ? 19.248 -7.127 -27.277 1.00 93.44 124 ILE A N 1
ATOM 952 C CA . ILE A 1 124 ? 17.876 -6.625 -27.283 1.00 93.44 124 ILE A CA 1
ATOM 953 C C . ILE A 1 124 ? 17.000 -7.745 -26.750 1.00 93.44 124 ILE A C 1
ATOM 955 O O . ILE A 1 124 ? 16.924 -8.801 -27.375 1.00 93.44 124 ILE A O 1
ATOM 959 N N . LEU A 1 125 ? 16.341 -7.509 -25.624 1.00 92.50 125 LEU A N 1
ATOM 960 C CA . LEU A 1 125 ? 15.265 -8.368 -25.157 1.00 92.50 125 LEU A CA 1
ATOM 961 C C . LEU A 1 125 ? 13.960 -7.903 -25.808 1.00 92.50 125 LEU A C 1
ATOM 963 O O . LEU A 1 125 ? 13.538 -6.762 -25.615 1.00 92.50 125 LEU A O 1
ATOM 967 N N . VAL A 1 126 ? 13.332 -8.766 -26.599 1.00 91.19 126 VAL A N 1
ATOM 968 C CA . VAL A 1 126 ? 12.008 -8.495 -27.158 1.00 91.19 126 VAL A CA 1
ATOM 969 C C . VAL A 1 126 ? 10.979 -8.784 -26.077 1.00 91.19 126 VAL A C 1
ATOM 971 O O . VAL A 1 126 ? 10.917 -9.896 -25.556 1.00 91.19 126 VAL A O 1
ATOM 974 N N . GLN A 1 127 ? 10.183 -7.782 -25.720 1.00 87.25 127 GLN A N 1
ATOM 975 C CA . GLN A 1 127 ? 9.148 -7.922 -24.698 1.00 87.25 127 GLN A CA 1
ATOM 976 C C . GLN A 1 127 ? 7.794 -7.485 -25.228 1.00 87.25 127 GLN A C 1
ATOM 978 O O . GLN A 1 127 ? 7.681 -6.539 -26.005 1.00 87.25 127 GLN A O 1
ATOM 983 N N . ASP A 1 128 ? 6.730 -8.131 -24.778 1.00 82.12 128 ASP A N 1
ATOM 984 C CA . ASP A 1 128 ? 5.395 -7.578 -24.961 1.00 82.12 128 ASP A CA 1
ATOM 985 C C . ASP A 1 128 ? 5.184 -6.414 -23.975 1.00 82.12 128 ASP A C 1
ATOM 987 O O . ASP A 1 128 ? 5.033 -6.607 -22.768 1.00 82.12 128 ASP A O 1
ATOM 991 N N . ALA A 1 129 ? 5.162 -5.181 -24.491 1.00 74.81 129 ALA A N 1
ATOM 992 C CA . ALA A 1 129 ? 4.966 -3.987 -23.672 1.00 74.81 129 ALA A CA 1
ATOM 993 C C . ALA A 1 129 ? 3.615 -3.979 -22.936 1.00 74.81 129 ALA A C 1
ATOM 995 O O . ALA A 1 129 ? 3.539 -3.458 -21.822 1.00 74.81 129 ALA A O 1
ATOM 996 N N . ALA A 1 130 ? 2.560 -4.564 -23.516 1.00 73.88 130 ALA A N 1
ATOM 997 C CA . ALA A 1 130 ? 1.266 -4.678 -22.852 1.00 73.88 130 ALA A CA 1
ATOM 998 C C . ALA A 1 130 ? 1.339 -5.682 -21.696 1.00 73.88 130 ALA A C 1
ATOM 1000 O O . ALA A 1 130 ? 0.832 -5.403 -20.609 1.00 73.88 130 ALA A O 1
ATOM 1001 N N . LYS A 1 131 ? 2.036 -6.805 -21.894 1.00 78.38 131 LYS A N 1
ATOM 1002 C CA . LYS A 1 131 ? 2.281 -7.796 -20.839 1.00 78.38 131 LYS A CA 1
ATOM 1003 C C . LYS A 1 131 ? 3.138 -7.228 -19.706 1.00 78.38 131 LYS A C 1
ATOM 1005 O O . LYS A 1 131 ? 2.751 -7.354 -18.549 1.00 78.38 131 LYS A O 1
ATOM 1010 N N . VAL A 1 132 ? 4.236 -6.534 -20.015 1.00 76.62 132 VAL A N 1
ATOM 1011 C CA . VAL A 1 132 ? 5.083 -5.866 -19.008 1.00 76.62 132 VAL A CA 1
ATOM 1012 C C . VAL A 1 132 ? 4.281 -4.817 -18.234 1.00 76.62 132 VAL A C 1
ATOM 1014 O O . VAL A 1 132 ? 4.343 -4.777 -17.007 1.00 76.62 132 VAL A O 1
ATOM 1017 N N . ALA A 1 133 ? 3.476 -3.999 -18.918 1.00 74.12 133 ALA A N 1
ATOM 1018 C CA . ALA A 1 133 ? 2.618 -3.015 -18.261 1.00 74.12 133 ALA A CA 1
ATOM 1019 C C . ALA A 1 133 ? 1.548 -3.669 -17.368 1.00 74.12 133 ALA A C 1
ATOM 1021 O O . ALA A 1 133 ? 1.274 -3.162 -16.278 1.00 74.12 133 ALA A O 1
ATOM 1022 N N . ALA A 1 134 ? 0.966 -4.792 -17.799 1.00 75.44 134 ALA A N 1
ATOM 1023 C CA . ALA A 1 134 ? -0.005 -5.555 -17.019 1.00 75.44 134 ALA A CA 1
ATOM 1024 C C . ALA A 1 134 ? 0.635 -6.218 -15.788 1.00 75.44 134 ALA A C 1
ATOM 1026 O O . ALA A 1 134 ? 0.059 -6.176 -14.702 1.00 75.44 134 ALA A O 1
ATOM 1027 N N . GLU A 1 135 ? 1.838 -6.781 -15.919 1.00 82.25 135 GLU A N 1
ATOM 1028 C CA . GLU A 1 135 ? 2.594 -7.338 -14.793 1.00 82.25 135 GLU A CA 1
ATOM 1029 C C . GLU A 1 135 ? 2.993 -6.257 -13.789 1.00 82.25 135 GLU A C 1
ATOM 1031 O O . GLU A 1 135 ? 2.798 -6.447 -12.587 1.00 82.25 135 GLU A O 1
ATOM 1036 N N . LYS A 1 136 ? 3.471 -5.098 -14.266 1.00 79.94 136 LYS A N 1
ATOM 1037 C CA . LYS A 1 136 ? 3.723 -3.929 -13.413 1.00 79.94 136 LYS A CA 1
ATOM 1038 C C . LYS A 1 136 ? 2.444 -3.525 -12.677 1.00 79.94 136 LYS A C 1
ATOM 1040 O O . LYS A 1 136 ? 2.458 -3.454 -11.453 1.00 79.94 136 LYS A O 1
ATOM 1045 N N . ALA A 1 137 ? 1.327 -3.328 -13.384 1.00 77.69 137 ALA A N 1
ATOM 1046 C CA . ALA A 1 137 ? 0.045 -2.966 -12.770 1.00 77.69 137 ALA A CA 1
ATOM 1047 C C . ALA A 1 137 ? -0.385 -3.977 -11.693 1.00 77.69 137 ALA A C 1
ATOM 1049 O O . ALA A 1 137 ? -0.723 -3.589 -10.577 1.00 77.69 137 ALA A O 1
ATOM 1050 N N . LYS A 1 138 ? -0.257 -5.277 -11.984 1.00 83.88 138 LYS A N 1
ATOM 1051 C CA . LYS A 1 138 ? -0.532 -6.349 -11.025 1.00 83.88 138 LYS A CA 1
ATOM 1052 C C . LYS A 1 138 ? 0.355 -6.256 -9.780 1.00 83.88 138 LYS A C 1
ATOM 1054 O O . LYS A 1 138 ? -0.154 -6.451 -8.679 1.00 83.88 138 LYS A O 1
ATOM 1059 N N . ARG A 1 139 ? 1.650 -5.944 -9.919 1.00 86.81 139 ARG A N 1
ATOM 1060 C CA . ARG A 1 139 ? 2.553 -5.727 -8.769 1.00 86.81 139 ARG A CA 1
ATOM 1061 C C . ARG A 1 139 ? 2.095 -4.533 -7.929 1.00 86.81 139 ARG A C 1
ATOM 1063 O O . ARG A 1 139 ? 1.974 -4.669 -6.714 1.00 86.81 139 ARG A O 1
ATOM 1070 N N . TYR A 1 140 ? 1.759 -3.400 -8.549 1.00 85.06 140 TYR A N 1
ATOM 1071 C CA . TYR A 1 140 ? 1.215 -2.241 -7.824 1.00 85.06 140 TYR A CA 1
ATOM 1072 C C . TYR A 1 140 ? -0.067 -2.589 -7.055 1.00 85.06 140 TYR A C 1
ATOM 1074 O O . TYR A 1 140 ? -0.193 -2.231 -5.883 1.00 85.06 140 TYR A O 1
ATOM 1082 N N . ASP A 1 141 ? -0.990 -3.326 -7.675 1.00 81.44 141 ASP A N 1
ATOM 1083 C CA . ASP A 1 141 ? -2.227 -3.758 -7.021 1.00 81.44 141 ASP A CA 1
ATOM 1084 C C . ASP A 1 141 ? -1.962 -4.722 -5.856 1.00 81.44 141 ASP A C 1
ATOM 1086 O O . ASP A 1 141 ? -2.593 -4.608 -4.804 1.00 81.44 141 ASP A O 1
ATOM 1090 N N . GLN A 1 142 ? -0.992 -5.630 -5.995 1.00 90.50 142 GLN A N 1
ATOM 1091 C CA . GLN A 1 142 ? -0.567 -6.524 -4.914 1.00 90.50 142 GLN A CA 1
ATOM 1092 C C . GLN A 1 142 ? 0.039 -5.756 -3.733 1.00 90.50 142 GLN A C 1
ATOM 1094 O O . GLN A 1 142 ? -0.316 -6.033 -2.585 1.00 90.50 142 GLN A O 1
ATOM 1099 N N . LEU A 1 143 ? 0.911 -4.777 -3.996 1.00 92.62 143 LEU A N 1
ATOM 1100 C CA . LEU A 1 143 ? 1.480 -3.919 -2.954 1.00 92.62 143 LEU A CA 1
ATOM 1101 C C . LEU A 1 143 ? 0.379 -3.128 -2.245 1.00 92.62 143 LEU A C 1
ATOM 1103 O O . LEU A 1 143 ? 0.300 -3.128 -1.018 1.00 92.62 143 LEU A O 1
ATOM 1107 N N . ARG A 1 144 ? -0.526 -2.516 -3.016 1.00 86.25 144 ARG A N 1
ATOM 1108 C CA . ARG A 1 144 ? -1.685 -1.789 -2.488 1.00 86.25 144 ARG A CA 1
ATOM 1109 C C . ARG A 1 144 ? -2.550 -2.679 -1.600 1.00 86.25 144 ARG A C 1
ATOM 1111 O O . ARG A 1 144 ? -2.946 -2.249 -0.521 1.00 86.25 144 ARG A O 1
ATOM 1118 N N . ALA A 1 145 ? -2.838 -3.907 -2.030 1.00 86.56 145 ALA A N 1
ATOM 1119 C CA . ALA A 1 145 ? -3.636 -4.856 -1.259 1.00 86.56 145 ALA A CA 1
ATOM 1120 C C . ALA A 1 145 ? -2.957 -5.236 0.067 1.00 86.56 145 ALA A C 1
ATOM 1122 O O . ALA A 1 145 ? -3.619 -5.237 1.105 1.00 86.56 145 ALA A O 1
ATOM 1123 N N . LYS A 1 146 ? -1.641 -5.491 0.051 1.00 95.81 146 LYS A N 1
ATOM 1124 C CA . LYS A 1 146 ? -0.850 -5.764 1.262 1.00 95.81 146 LYS A CA 1
ATOM 1125 C C . LYS A 1 146 ? -0.870 -4.578 2.231 1.00 95.81 146 LYS A C 1
ATOM 1127 O O . LYS A 1 146 ? -1.193 -4.758 3.400 1.00 95.81 146 LYS A O 1
ATOM 1132 N N . LEU A 1 147 ? -0.626 -3.359 1.748 1.00 94.00 147 LEU A N 1
ATOM 1133 C CA . LEU A 1 147 ? -0.668 -2.154 2.585 1.00 94.00 147 LEU A CA 1
ATOM 1134 C C . LEU A 1 147 ? -2.062 -1.879 3.161 1.00 94.00 147 LEU A C 1
ATOM 1136 O O . LEU A 1 147 ? -2.180 -1.509 4.324 1.00 94.00 147 LEU A O 1
ATOM 1140 N N . LEU A 1 148 ? -3.122 -2.107 2.383 1.00 86.25 148 LEU A N 1
ATOM 1141 C CA . LEU A 1 148 ? -4.503 -2.025 2.865 1.00 86.25 148 LEU A CA 1
ATOM 1142 C C . LEU A 1 148 ? -4.805 -3.047 3.968 1.00 86.25 148 LEU A C 1
ATOM 1144 O O . LEU A 1 148 ? -5.542 -2.737 4.901 1.00 86.25 148 LEU A O 1
ATOM 1148 N N . ALA A 1 149 ? -4.266 -4.263 3.864 1.00 91.75 149 ALA A N 1
ATOM 1149 C CA . ALA A 1 149 ? -4.431 -5.282 4.896 1.00 91.75 149 ALA A CA 1
ATOM 1150 C C . ALA A 1 149 ? -3.732 -4.875 6.204 1.00 91.75 149 ALA A C 1
ATOM 1152 O O . ALA A 1 149 ? -4.346 -4.946 7.267 1.00 91.75 149 ALA A O 1
ATOM 1153 N N . ILE A 1 150 ? -2.497 -4.368 6.115 1.00 97.12 150 ILE A N 1
ATOM 1154 C CA . ILE A 1 150 ? -1.744 -3.858 7.271 1.00 97.12 150 ILE A CA 1
ATOM 1155 C C . ILE A 1 150 ? -2.470 -2.662 7.903 1.00 97.12 150 ILE A C 1
ATOM 1157 O O . ILE A 1 150 ? -2.608 -2.607 9.123 1.00 97.12 150 ILE A O 1
ATOM 1161 N N . LEU A 1 151 ? -2.983 -1.734 7.086 1.00 92.62 151 LEU A N 1
ATOM 1162 C CA . LEU A 1 151 ? -3.754 -0.580 7.557 1.00 92.62 151 LEU A CA 1
ATOM 1163 C C . LEU A 1 151 ? -4.969 -1.016 8.387 1.00 92.62 151 LEU A C 1
ATOM 1165 O O . LEU A 1 151 ? -5.110 -0.592 9.529 1.00 92.62 151 LEU A O 1
ATOM 1169 N N . ARG A 1 152 ? -5.788 -1.928 7.849 1.00 86.00 152 ARG A N 1
ATOM 1170 C CA . ARG A 1 152 ? -6.961 -2.487 8.545 1.00 86.00 152 ARG A CA 1
ATOM 1171 C C . ARG A 1 152 ? -6.594 -3.161 9.861 1.00 86.00 152 ARG A C 1
ATOM 1173 O O . ARG A 1 152 ? -7.286 -2.993 10.865 1.00 86.00 152 ARG A O 1
ATOM 1180 N N . ALA A 1 153 ? -5.512 -3.940 9.863 1.00 94.44 153 ALA A N 1
ATOM 1181 C CA . ALA A 1 153 ? -5.027 -4.585 11.075 1.00 94.44 153 ALA A CA 1
ATOM 1182 C C . ALA A 1 153 ? -4.637 -3.536 12.127 1.00 94.44 153 ALA A C 1
ATOM 1184 O O . ALA A 1 153 ? -5.031 -3.650 13.287 1.00 94.44 153 ALA A O 1
ATOM 1185 N N . GLN A 1 154 ? -3.929 -2.482 11.720 1.00 96.88 154 GLN A N 1
ATOM 1186 C CA . GLN A 1 154 ? -3.507 -1.399 12.602 1.00 96.88 154 GLN A CA 1
ATOM 1187 C C . GLN A 1 154 ? -4.674 -0.589 13.164 1.00 96.88 154 GLN A C 1
ATOM 1189 O O . GLN A 1 154 ? -4.703 -0.331 14.368 1.00 96.88 154 GLN A O 1
ATOM 1194 N N . GLU A 1 155 ? -5.644 -0.225 12.335 1.00 85.06 155 GLU A N 1
ATOM 1195 C CA . GLU A 1 155 ? -6.855 0.463 12.779 1.00 85.06 155 GLU A CA 1
ATOM 1196 C C . GLU A 1 155 ? -7.651 -0.417 13.754 1.00 85.06 155 GLU A C 1
ATOM 1198 O O . GLU A 1 155 ? -8.104 0.068 14.789 1.00 85.06 155 GLU A O 1
ATOM 1203 N N . THR A 1 156 ? -7.726 -1.736 13.523 1.00 88.94 156 THR A N 1
ATOM 1204 C CA . THR A 1 156 ? -8.352 -2.673 14.480 1.00 88.94 156 THR A CA 1
ATOM 1205 C C . THR A 1 156 ? -7.673 -2.600 15.846 1.00 88.94 156 THR A C 1
ATOM 1207 O O . THR A 1 156 ? -8.338 -2.474 16.872 1.00 88.94 156 THR A O 1
ATOM 1210 N N . GLN A 1 157 ? -6.339 -2.599 15.875 1.00 96.19 157 GLN A N 1
ATOM 1211 C CA . GLN A 1 157 ? -5.604 -2.459 17.132 1.00 96.19 157 GLN A CA 1
ATOM 1212 C C . GLN A 1 157 ? -5.776 -1.077 17.770 1.00 96.19 157 GLN A C 1
ATOM 1214 O O . GLN A 1 157 ? -5.720 -0.963 18.993 1.00 96.19 157 GLN A O 1
ATOM 1219 N N . ARG A 1 158 ? -5.978 -0.025 16.971 1.00 95.12 158 ARG A N 1
ATOM 1220 C CA . ARG A 1 158 ? -6.260 1.326 17.470 1.00 95.12 158 ARG A CA 1
ATOM 1221 C C . ARG A 1 158 ? -7.610 1.397 18.177 1.00 95.12 158 ARG A C 1
ATOM 1223 O O . ARG A 1 158 ? -7.721 2.063 19.208 1.00 95.12 158 ARG A O 1
ATOM 1230 N N . VAL A 1 159 ? -8.607 0.690 17.661 1.00 84.88 159 VAL A N 1
ATOM 1231 C CA . VAL A 1 159 ? -9.937 0.574 18.272 1.00 84.88 159 VAL A CA 1
ATOM 1232 C C . VAL A 1 159 ? -9.870 -0.224 19.568 1.00 84.88 159 VAL A C 1
ATOM 1234 O O . VAL A 1 159 ? -10.385 0.228 20.588 1.00 84.88 159 VAL A O 1
ATOM 1237 N N . ASP A 1 160 ? -9.171 -1.360 19.570 1.00 92.12 160 ASP A N 1
ATOM 1238 C CA . ASP A 1 160 ? -8.968 -2.150 20.789 1.00 92.12 160 ASP A CA 1
ATOM 1239 C C . ASP A 1 160 ? -8.299 -1.311 21.897 1.00 92.12 160 ASP A C 1
ATOM 1241 O O . ASP A 1 160 ? -8.677 -1.406 23.070 1.00 92.12 160 ASP A O 1
ATOM 1245 N N . THR A 1 161 ? -7.353 -0.434 21.534 1.00 95.38 161 THR A N 1
ATOM 1246 C CA . THR A 1 161 ? -6.751 0.539 22.462 1.00 95.38 161 THR A CA 1
ATOM 1247 C C . THR A 1 161 ? -7.784 1.526 23.013 1.00 95.38 161 THR A C 1
ATOM 1249 O O . THR A 1 161 ? -7.764 1.824 24.207 1.00 95.38 161 THR A O 1
ATOM 1252 N N . GLU A 1 162 ? -8.704 2.022 22.184 1.00 90.38 162 GLU A N 1
ATOM 1253 C CA . GLU A 1 162 ? -9.757 2.960 22.599 1.00 90.38 162 GLU A CA 1
ATOM 1254 C C . GLU A 1 162 ? -10.720 2.328 23.613 1.00 90.38 162 GLU A C 1
ATOM 1256 O O . GLU A 1 162 ? -11.053 2.913 24.648 1.00 90.38 162 GLU A O 1
ATOM 1261 N N . ILE A 1 163 ? -11.118 1.085 23.351 1.00 89.06 163 ILE A N 1
ATOM 1262 C CA . ILE A 1 163 ? -11.979 0.296 24.235 1.00 89.06 163 ILE A CA 1
ATOM 1263 C C . ILE A 1 163 ? -11.278 0.050 25.564 1.00 89.06 163 ILE A C 1
ATOM 1265 O O . ILE A 1 163 ? -11.865 0.275 26.627 1.00 89.06 163 ILE A O 1
ATOM 1269 N N . ALA A 1 164 ? -10.000 -0.337 25.518 1.00 92.75 164 ALA A N 1
ATOM 1270 C CA . ALA A 1 164 ? -9.189 -0.488 26.717 1.00 92.75 164 ALA A CA 1
ATOM 1271 C C . ALA A 1 164 ? -9.078 0.827 27.504 1.00 92.75 164 ALA A C 1
ATOM 1273 O O . ALA A 1 164 ? -9.113 0.801 28.734 1.00 92.75 164 ALA A O 1
ATOM 1274 N N . ALA A 1 165 ? -9.004 1.973 26.823 1.00 92.19 165 ALA A N 1
ATOM 1275 C CA . ALA A 1 165 ? -8.893 3.284 27.452 1.00 92.19 165 ALA A CA 1
ATOM 1276 C C . ALA A 1 165 ? -10.185 3.740 28.148 1.00 92.19 165 ALA A C 1
ATOM 1278 O O . ALA A 1 165 ? -10.114 4.349 29.221 1.00 92.19 165 ALA A O 1
ATOM 1279 N N . LYS A 1 166 ? -11.353 3.479 27.545 1.00 88.31 166 LYS A N 1
ATOM 1280 C CA . LYS A 1 166 ? -12.620 4.122 27.937 1.00 88.31 166 LYS A CA 1
ATOM 1281 C C . LYS A 1 166 ? -13.705 3.175 28.439 1.00 88.31 166 LYS A C 1
ATOM 1283 O O . LYS A 1 166 ? -14.453 3.567 29.329 1.00 88.31 166 LYS A O 1
ATOM 1288 N N . LYS A 1 167 ? -13.814 1.968 27.882 1.00 86.50 167 LYS A N 1
ATOM 1289 C CA . LYS A 1 167 ? -15.003 1.112 28.043 1.00 86.50 167 LYS A CA 1
ATOM 1290 C C . LYS A 1 167 ? -14.803 -0.012 29.062 1.00 86.50 167 LYS A C 1
ATOM 1292 O O . LYS A 1 167 ? -15.734 -0.341 29.788 1.00 86.50 167 LYS A O 1
ATOM 1297 N N . LEU A 1 168 ? -13.591 -0.561 29.182 1.00 90.31 168 LEU A N 1
ATOM 1298 C CA . LEU A 1 168 ? -13.352 -1.690 30.090 1.00 90.31 168 LEU A CA 1
ATOM 1299 C C . LEU A 1 168 ? -13.402 -1.266 31.574 1.00 90.31 168 LEU A C 1
ATOM 1301 O O . LEU A 1 168 ? -12.746 -0.286 31.946 1.00 90.31 168 LEU A O 1
ATOM 1305 N N . PRO A 1 169 ? -14.134 -1.993 32.441 1.00 88.88 169 PRO A N 1
ATOM 1306 C CA . PRO A 1 169 ? -14.433 -1.543 33.803 1.00 88.88 169 PRO A CA 1
ATOM 1307 C C . PRO A 1 169 ? -13.301 -1.799 34.807 1.00 88.88 169 PRO A C 1
ATOM 1309 O O . PRO A 1 169 ? -13.195 -1.090 35.806 1.00 88.88 169 PRO A O 1
ATOM 1312 N N . ASP A 1 170 ? -12.438 -2.788 34.557 1.00 93.62 170 ASP A N 1
ATOM 1313 C CA . ASP A 1 170 ? -11.426 -3.232 35.516 1.00 93.62 170 ASP A CA 1
ATOM 1314 C C . ASP A 1 170 ? -10.063 -3.548 34.879 1.00 93.62 170 ASP A C 1
ATOM 1316 O O . ASP A 1 170 ? -9.904 -3.684 33.663 1.00 93.62 170 ASP A O 1
ATOM 1320 N N . LEU A 1 171 ? -9.052 -3.673 35.742 1.00 93.56 171 LEU A N 1
ATOM 1321 C CA . LEU A 1 171 ? -7.662 -3.856 35.335 1.00 93.56 171 LEU A CA 1
ATOM 1322 C C . LEU A 1 171 ? -7.391 -5.228 34.699 1.00 93.56 171 LEU A C 1
ATOM 1324 O O . LEU A 1 171 ? -6.491 -5.343 33.869 1.00 93.56 171 LEU A O 1
ATOM 1328 N N . VAL A 1 172 ? -8.139 -6.271 35.070 1.00 95.00 172 VAL A N 1
ATOM 1329 C CA . VAL A 1 172 ? -7.965 -7.620 34.508 1.00 95.00 172 VAL A CA 1
ATOM 1330 C C . VAL A 1 172 ? -8.386 -7.614 33.042 1.00 95.00 172 VAL A C 1
ATOM 1332 O O . VAL A 1 172 ? -7.635 -8.093 32.187 1.00 95.00 172 VAL A O 1
ATOM 1335 N N . GLN A 1 173 ? -9.531 -7.002 32.739 1.00 93.56 173 GLN A N 1
ATOM 1336 C CA . GLN A 1 173 ? -10.023 -6.851 31.372 1.00 93.56 173 GLN A CA 1
ATOM 1337 C C . GLN A 1 173 ? -9.098 -5.967 30.530 1.00 93.56 173 GLN A C 1
ATOM 1339 O O . GLN A 1 173 ? -8.723 -6.367 29.426 1.00 93.56 173 GLN A O 1
ATOM 1344 N N . VAL A 1 174 ? -8.645 -4.829 31.072 1.00 95.00 174 VAL A N 1
ATOM 1345 C CA . VAL A 1 174 ? -7.680 -3.939 30.397 1.00 95.00 174 VAL A CA 1
ATOM 1346 C C . VAL A 1 174 ? -6.391 -4.682 30.048 1.00 95.00 174 VAL A C 1
ATOM 1348 O O . VAL A 1 174 ? -5.949 -4.643 28.901 1.00 95.00 174 VAL A O 1
ATOM 1351 N N . ARG A 1 175 ? -5.800 -5.417 30.998 1.00 95.62 175 ARG A N 1
ATOM 1352 C CA . ARG A 1 175 ? -4.573 -6.192 30.745 1.00 95.62 175 ARG A CA 1
ATOM 1353 C C . ARG A 1 175 ? -4.795 -7.314 29.730 1.00 95.62 175 ARG A C 1
ATOM 1355 O O . ARG A 1 175 ? -3.907 -7.586 28.926 1.00 95.62 175 ARG A O 1
ATOM 1362 N N . SER A 1 176 ? -5.953 -7.974 29.760 1.00 95.06 176 SER A N 1
ATOM 1363 C CA . SER A 1 176 ? -6.315 -9.018 28.792 1.00 95.06 176 SER A CA 1
ATOM 1364 C C . SER A 1 176 ? -6.428 -8.459 27.371 1.00 95.06 176 SER A C 1
ATOM 1366 O O . SER A 1 176 ? -5.814 -9.001 26.450 1.00 95.06 176 SER A O 1
ATOM 1368 N N . ALA A 1 177 ? -7.133 -7.336 27.197 1.00 94.06 177 ALA A N 1
ATOM 1369 C CA . ALA A 1 177 ? -7.205 -6.624 25.923 1.00 94.06 177 ALA A CA 1
ATOM 1370 C C . ALA A 1 177 ? -5.814 -6.177 25.458 1.00 94.06 177 ALA A C 1
ATOM 1372 O O . ALA A 1 177 ? -5.412 -6.486 24.342 1.00 94.06 177 ALA A O 1
ATOM 1373 N N . ALA A 1 178 ? -5.020 -5.575 26.343 1.00 96.25 178 ALA A N 1
ATOM 1374 C CA . ALA A 1 178 ? -3.672 -5.126 26.020 1.00 96.25 178 ALA A CA 1
ATOM 1375 C C . ALA A 1 178 ? -2.731 -6.261 25.587 1.00 96.25 178 ALA A C 1
ATOM 1377 O O . ALA A 1 178 ? -1.919 -6.062 24.691 1.00 96.25 178 ALA A O 1
ATOM 1378 N N . LYS A 1 179 ? -2.851 -7.473 26.146 1.00 97.31 179 LYS A N 1
ATOM 1379 C CA . LYS A 1 179 ? -2.091 -8.641 25.660 1.00 97.31 179 LYS A CA 1
ATOM 1380 C C . LYS A 1 179 ? -2.449 -9.007 24.218 1.00 97.31 179 LYS A C 1
ATOM 1382 O O . LYS A 1 179 ? -1.549 -9.339 23.449 1.00 97.31 179 LYS A O 1
ATOM 1387 N N . ARG A 1 180 ? -3.731 -8.922 23.843 1.00 97.19 180 ARG A N 1
ATOM 1388 C CA . ARG A 1 180 ? -4.154 -9.089 22.442 1.00 97.19 180 ARG A CA 1
ATOM 1389 C C . ARG A 1 180 ? -3.598 -7.968 21.570 1.00 97.19 180 ARG A C 1
ATOM 1391 O O . ARG A 1 180 ? -3.065 -8.268 20.509 1.00 97.19 180 ARG A O 1
ATOM 1398 N N . ILE A 1 181 ? -3.601 -6.731 22.072 1.00 98.12 181 ILE A N 1
ATOM 1399 C CA . ILE A 1 181 ? -3.014 -5.585 21.368 1.00 98.12 181 ILE A CA 1
ATOM 1400 C C . ILE A 1 181 ? -1.516 -5.779 21.122 1.00 98.12 181 ILE A C 1
ATOM 1402 O O . ILE A 1 181 ? -1.032 -5.540 20.021 1.00 98.12 181 ILE A O 1
ATOM 1406 N N . VAL A 1 182 ? -0.771 -6.291 22.107 1.00 98.69 182 VAL A N 1
ATOM 1407 C CA . VAL A 1 182 ? 0.650 -6.638 21.941 1.00 98.69 182 VAL A CA 1
ATOM 1408 C C . VAL A 1 182 ? 0.846 -7.658 20.820 1.00 98.69 182 VAL A C 1
ATOM 1410 O O . VAL A 1 182 ? 1.732 -7.468 19.989 1.00 98.69 182 VAL A O 1
ATOM 1413 N N . ALA A 1 183 ? 0.042 -8.724 20.789 1.00 98.38 183 ALA A N 1
ATOM 1414 C C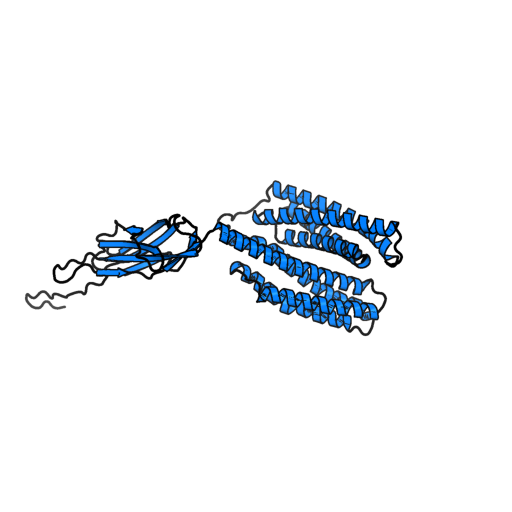A . ALA A 1 183 ? 0.128 -9.742 19.743 1.00 98.38 183 ALA A CA 1
ATOM 1415 C C . ALA A 1 183 ? -0.231 -9.168 18.360 1.00 98.38 183 ALA A C 1
ATOM 1417 O O . ALA A 1 183 ? 0.483 -9.418 17.392 1.00 98.38 183 ALA A O 1
ATOM 1418 N N . GLY A 1 184 ? -1.275 -8.339 18.277 1.00 98.06 184 GLY A N 1
ATOM 1419 C CA . GLY A 1 184 ? -1.669 -7.660 17.044 1.00 98.06 184 GLY A CA 1
ATOM 1420 C C . GLY A 1 184 ? -0.587 -6.715 16.521 1.00 98.06 184 GLY A C 1
ATOM 1421 O O . GLY A 1 184 ? -0.230 -6.779 15.351 1.00 98.06 184 GLY A O 1
ATOM 1422 N N . GLN A 1 185 ? 0.012 -5.894 17.388 1.00 98.56 185 GLN A N 1
ATOM 1423 C CA . GLN A 1 185 ? 1.115 -4.998 17.015 1.00 98.56 185 GLN A CA 1
ATOM 1424 C C . GLN A 1 185 ? 2.378 -5.764 16.586 1.00 98.56 185 GLN A C 1
ATOM 1426 O O . GLN A 1 185 ? 3.097 -5.318 15.694 1.00 98.56 185 GLN A O 1
ATOM 1431 N N . GLN A 1 186 ? 2.644 -6.936 17.177 1.00 98.62 186 GLN A N 1
ATOM 1432 C CA . GLN A 1 186 ? 3.723 -7.821 16.723 1.00 98.62 186 GLN A CA 1
ATOM 1433 C C . GLN A 1 186 ? 3.457 -8.351 15.316 1.00 98.62 186 GLN A C 1
ATOM 1435 O O . GLN A 1 186 ? 4.342 -8.244 14.472 1.00 98.62 186 GLN A O 1
ATOM 1440 N N . ALA A 1 187 ? 2.247 -8.853 15.057 1.00 98.44 187 ALA A N 1
ATOM 1441 C CA . ALA A 1 187 ? 1.855 -9.322 13.732 1.00 98.44 187 ALA A CA 1
ATOM 1442 C C . ALA A 1 187 ? 1.961 -8.204 12.686 1.00 98.44 187 ALA A C 1
ATOM 1444 O O . ALA A 1 187 ? 2.574 -8.405 11.650 1.00 98.44 187 ALA A O 1
ATOM 1445 N N . ILE A 1 188 ? 1.486 -6.995 12.998 1.00 98.56 188 ILE A N 1
ATOM 1446 C CA . ILE A 1 188 ? 1.567 -5.838 12.092 1.00 98.56 188 ILE A CA 1
ATOM 1447 C C . ILE A 1 188 ? 3.013 -5.470 11.771 1.00 98.56 188 ILE A C 1
ATOM 1449 O O . ILE A 1 188 ? 3.342 -5.232 10.611 1.00 98.56 188 ILE A O 1
ATOM 1453 N N . LYS A 1 189 ? 3.901 -5.444 12.774 1.00 98.44 189 LYS A N 1
ATOM 1454 C CA . LYS A 1 189 ? 5.330 -5.223 12.525 1.00 98.44 189 LYS A CA 1
ATOM 1455 C C . LYS A 1 189 ? 5.897 -6.313 11.614 1.00 98.44 189 LYS A C 1
ATOM 1457 O O . LYS A 1 189 ? 6.635 -5.991 10.686 1.00 98.44 189 LYS A O 1
ATOM 1462 N N . THR A 1 190 ? 5.572 -7.576 11.881 1.00 98.44 190 THR A N 1
ATOM 1463 C CA . THR A 1 190 ? 6.000 -8.704 11.049 1.00 98.44 190 THR A CA 1
ATOM 1464 C C . THR A 1 190 ? 5.489 -8.564 9.621 1.00 98.44 190 THR A C 1
ATOM 1466 O O . THR A 1 190 ? 6.287 -8.707 8.707 1.00 98.44 190 THR A O 1
ATOM 1469 N N . ASP A 1 191 ? 4.223 -8.206 9.415 1.00 98.38 191 ASP A N 1
ATOM 1470 C CA . ASP A 1 191 ? 3.643 -8.020 8.085 1.00 98.38 191 ASP A CA 1
ATOM 1471 C C . ASP A 1 191 ? 4.299 -6.850 7.341 1.00 98.38 191 ASP A C 1
ATOM 1473 O O . ASP A 1 191 ? 4.599 -6.968 6.157 1.00 98.38 191 ASP A O 1
ATOM 1477 N N . ILE A 1 192 ? 4.581 -5.727 8.017 1.00 98.38 192 ILE A N 1
ATOM 1478 C CA . ILE A 1 192 ? 5.319 -4.602 7.415 1.00 98.38 192 ILE A CA 1
ATOM 1479 C C . ILE A 1 192 ? 6.696 -5.066 6.931 1.00 98.38 192 ILE A C 1
ATOM 1481 O O . ILE A 1 192 ? 7.075 -4.770 5.798 1.00 98.38 192 ILE A O 1
ATOM 1485 N N . LEU A 1 193 ? 7.436 -5.791 7.773 1.00 97.44 193 LEU A N 1
ATOM 1486 C CA . LEU A 1 193 ? 8.773 -6.273 7.427 1.00 97.44 193 LEU A CA 1
ATOM 1487 C C . LEU A 1 193 ? 8.736 -7.392 6.374 1.00 97.44 193 LEU A C 1
ATOM 1489 O O . LEU A 1 193 ? 9.580 -7.394 5.489 1.00 97.44 193 LEU A O 1
ATOM 1493 N N . ASP A 1 194 ? 7.718 -8.256 6.373 1.00 98.12 194 ASP A N 1
ATOM 1494 C CA . ASP A 1 194 ? 7.496 -9.243 5.308 1.00 98.12 194 ASP A CA 1
ATOM 1495 C C . ASP A 1 194 ? 7.336 -8.568 3.946 1.00 98.12 194 ASP A C 1
ATOM 1497 O O . ASP A 1 194 ? 7.928 -9.000 2.957 1.00 98.12 194 ASP A O 1
ATOM 1501 N N . VAL A 1 195 ? 6.575 -7.469 3.887 1.00 97.69 195 VAL A N 1
ATOM 1502 C CA . VAL A 1 195 ? 6.477 -6.681 2.657 1.00 97.69 195 VAL A CA 1
ATOM 1503 C C . VAL A 1 195 ? 7.849 -6.134 2.274 1.00 97.69 195 VAL A C 1
ATOM 1505 O O . VAL A 1 195 ? 8.225 -6.262 1.118 1.00 97.69 195 VAL A O 1
ATOM 1508 N N . VAL A 1 196 ? 8.610 -5.563 3.210 1.00 96.62 196 VAL A N 1
ATOM 1509 C CA . VAL A 1 196 ? 9.949 -5.009 2.931 1.00 96.62 196 VAL A CA 1
ATOM 1510 C C . VAL A 1 196 ? 10.912 -6.064 2.383 1.00 96.62 196 VAL A C 1
ATOM 1512 O O . VAL A 1 196 ? 11.628 -5.771 1.423 1.00 96.62 196 VAL A O 1
ATOM 1515 N N . ASP A 1 197 ? 10.914 -7.259 2.969 1.00 95.44 197 ASP A N 1
ATOM 1516 C CA . ASP A 1 197 ? 11.911 -8.298 2.708 1.00 95.44 197 ASP A CA 1
ATOM 1517 C C . ASP A 1 197 ? 11.552 -9.184 1.505 1.00 95.44 197 ASP A C 1
ATOM 1519 O O . ASP A 1 197 ? 12.441 -9.631 0.778 1.00 95.44 197 ASP A O 1
ATOM 1523 N N . HIS A 1 198 ? 10.259 -9.431 1.264 1.00 95.88 198 HIS A N 1
ATOM 1524 C CA . HIS A 1 198 ? 9.806 -10.423 0.281 1.00 95.88 198 HIS A CA 1
ATOM 1525 C C . HIS A 1 198 ? 9.001 -9.846 -0.886 1.00 95.88 198 HIS A C 1
ATOM 1527 O O . HIS A 1 198 ? 8.769 -10.553 -1.873 1.00 95.88 198 HIS A O 1
ATOM 1533 N N . PHE A 1 199 ? 8.544 -8.591 -0.821 1.00 95.88 199 PHE A N 1
ATOM 1534 C CA . PHE A 1 199 ? 7.846 -7.992 -1.955 1.00 95.88 199 PHE A CA 1
ATOM 1535 C C . PHE A 1 199 ? 8.845 -7.604 -3.064 1.00 95.88 199 PHE A C 1
ATOM 1537 O O . PHE A 1 199 ? 9.846 -6.942 -2.783 1.00 95.88 199 PHE A O 1
ATOM 1544 N N . PRO A 1 200 ? 8.591 -7.963 -4.339 1.00 91.69 200 PRO A N 1
ATOM 1545 C CA . PRO A 1 200 ? 9.472 -7.610 -5.448 1.00 91.69 200 PRO A CA 1
ATOM 1546 C C . PRO A 1 200 ? 9.277 -6.137 -5.838 1.00 91.69 200 PRO A C 1
ATOM 1548 O O . PRO A 1 200 ? 8.529 -5.819 -6.764 1.00 91.69 200 PRO A O 1
ATOM 1551 N N . PHE A 1 201 ? 9.918 -5.232 -5.099 1.00 88.31 201 PHE A N 1
ATOM 1552 C CA . PHE A 1 201 ? 9.890 -3.803 -5.399 1.00 88.31 201 PHE A CA 1
ATOM 1553 C C . PHE A 1 201 ? 10.613 -3.491 -6.711 1.00 88.31 201 PHE A C 1
ATOM 1555 O O . PHE A 1 201 ? 11.726 -3.951 -6.958 1.00 88.31 201 PHE A O 1
ATOM 1562 N N . GLU A 1 202 ? 9.984 -2.650 -7.528 1.00 83.75 202 GLU A N 1
ATOM 1563 C CA . GLU A 1 202 ? 10.627 -2.040 -8.690 1.00 83.75 202 GLU A CA 1
ATOM 1564 C C . GLU A 1 202 ? 11.543 -0.880 -8.257 1.00 83.75 202 GLU A C 1
ATOM 1566 O O . GLU A 1 202 ? 11.320 -0.294 -7.188 1.00 83.75 202 GLU A O 1
ATOM 1571 N N . PRO A 1 203 ? 12.526 -0.473 -9.084 1.00 78.06 203 PRO A N 1
ATOM 1572 C CA . PRO A 1 203 ? 13.397 0.666 -8.787 1.00 78.06 203 PRO A CA 1
ATOM 1573 C C . PRO A 1 203 ? 12.640 1.950 -8.409 1.00 78.06 203 PRO A C 1
ATOM 1575 O O . PRO A 1 203 ? 13.072 2.693 -7.527 1.00 78.06 203 PRO A O 1
ATOM 1578 N N . GLU A 1 204 ? 11.481 2.203 -9.020 1.00 75.25 204 GLU A N 1
ATOM 1579 C CA . GLU A 1 204 ? 10.644 3.378 -8.752 1.00 75.25 204 GLU A CA 1
ATOM 1580 C C . GLU A 1 204 ? 9.919 3.310 -7.396 1.00 75.25 204 GLU A C 1
ATOM 1582 O O . GLU A 1 204 ? 9.430 4.326 -6.905 1.00 75.25 204 GLU A O 1
ATOM 1587 N N . MET A 1 205 ? 9.844 2.129 -6.774 1.00 83.56 205 MET A N 1
ATOM 1588 C CA . MET A 1 205 ? 9.191 1.905 -5.480 1.00 83.56 205 MET A CA 1
ATOM 1589 C C . MET A 1 205 ? 10.175 1.876 -4.301 1.00 83.56 205 MET A C 1
ATOM 1591 O O . MET A 1 205 ? 9.746 1.707 -3.159 1.00 83.56 205 MET A O 1
ATOM 1595 N N . MET A 1 206 ? 11.479 2.053 -4.533 1.00 82.94 206 MET A N 1
ATOM 1596 C CA . MET A 1 206 ? 12.500 1.949 -3.479 1.00 82.94 206 MET A CA 1
ATOM 1597 C C . MET A 1 206 ? 12.256 2.906 -2.305 1.00 82.94 206 MET A C 1
ATOM 1599 O O . MET A 1 206 ? 12.514 2.561 -1.153 1.00 82.94 206 MET A O 1
ATOM 1603 N N . THR A 1 207 ? 11.704 4.092 -2.568 1.00 77.50 207 THR A N 1
ATOM 1604 C CA . THR A 1 207 ? 11.331 5.053 -1.519 1.00 77.50 207 THR A CA 1
ATOM 1605 C C . THR A 1 207 ? 10.198 4.534 -0.630 1.00 77.50 207 THR A C 1
ATOM 1607 O O . THR A 1 207 ? 10.211 4.779 0.575 1.00 77.50 207 THR A O 1
ATOM 1610 N N . ILE A 1 208 ? 9.254 3.763 -1.186 1.00 87.62 208 ILE A N 1
ATOM 1611 C CA . ILE A 1 208 ? 8.204 3.083 -0.415 1.00 87.62 208 ILE A CA 1
ATOM 1612 C C . ILE A 1 208 ? 8.816 1.984 0.448 1.00 87.62 208 ILE A C 1
ATOM 1614 O O . ILE A 1 208 ? 8.507 1.917 1.635 1.00 87.62 208 ILE A O 1
ATOM 1618 N N . GLN A 1 209 ? 9.694 1.151 -0.117 1.00 92.00 209 GLN A N 1
ATOM 1619 C CA . GLN A 1 209 ? 10.363 0.089 0.640 1.00 92.00 209 GLN A CA 1
ATOM 1620 C C . GLN A 1 209 ? 11.128 0.663 1.841 1.00 92.00 209 GLN A C 1
ATOM 1622 O O . GLN A 1 209 ? 10.980 0.177 2.961 1.00 92.00 209 GLN A O 1
ATOM 1627 N N . GLN A 1 210 ? 11.889 1.741 1.634 1.00 81.62 210 GLN A N 1
ATOM 1628 C CA . GLN A 1 210 ? 12.622 2.428 2.702 1.00 81.62 210 GLN A CA 1
ATOM 1629 C C . GLN A 1 210 ? 11.687 3.014 3.766 1.00 81.62 210 GLN A C 1
ATOM 1631 O O . GLN A 1 210 ? 11.941 2.857 4.960 1.00 81.62 210 GLN A O 1
ATOM 1636 N N . ALA A 1 211 ? 10.591 3.656 3.353 1.00 86.38 211 ALA A N 1
ATOM 1637 C CA . ALA A 1 211 ? 9.607 4.199 4.282 1.00 86.38 211 ALA A CA 1
ATOM 1638 C C . ALA A 1 211 ? 8.937 3.100 5.125 1.00 86.38 211 ALA A C 1
ATOM 1640 O O . ALA A 1 211 ? 8.777 3.274 6.331 1.00 86.38 211 ALA A O 1
ATOM 1641 N N . LEU A 1 212 ? 8.602 1.951 4.526 1.00 95.12 212 LEU A N 1
ATOM 1642 C CA . LEU A 1 212 ? 8.070 0.789 5.248 1.00 95.12 212 LEU A CA 1
ATOM 1643 C C . LEU A 1 212 ? 9.095 0.196 6.218 1.00 95.12 212 LEU A C 1
ATOM 1645 O O . LEU A 1 212 ? 8.742 -0.132 7.349 1.00 95.12 212 LEU A O 1
ATOM 1649 N N . ALA A 1 213 ? 10.364 0.105 5.814 1.00 90.69 213 ALA A N 1
ATOM 1650 C CA . ALA A 1 213 ? 11.434 -0.385 6.678 1.00 90.69 213 ALA A CA 1
ATOM 1651 C C . ALA A 1 213 ? 11.617 0.511 7.911 1.00 90.69 213 ALA A C 1
ATOM 1653 O O . ALA A 1 213 ? 11.721 0.006 9.030 1.00 90.69 213 ALA A O 1
ATOM 1654 N N . LEU A 1 214 ? 11.611 1.836 7.727 1.00 87.12 214 LEU A N 1
ATOM 1655 C CA . LEU A 1 214 ? 11.659 2.792 8.836 1.00 87.12 214 LEU A CA 1
ATOM 1656 C C . LEU A 1 214 ? 10.430 2.651 9.736 1.00 87.12 214 LEU A C 1
ATOM 1658 O O . LEU A 1 214 ? 10.585 2.521 10.948 1.00 87.12 214 LEU A O 1
ATOM 1662 N N . LEU A 1 215 ? 9.235 2.584 9.146 1.00 94.75 215 LEU A N 1
ATOM 1663 C CA . LEU A 1 215 ? 7.980 2.447 9.880 1.00 94.75 215 LEU A CA 1
ATOM 1664 C C . LEU A 1 215 ? 7.937 1.174 10.744 1.00 94.75 215 LEU A C 1
ATOM 1666 O O . LEU A 1 215 ? 7.533 1.208 11.909 1.00 94.75 215 LEU A O 1
ATOM 1670 N N . GLY A 1 216 ? 8.371 0.043 10.182 1.00 94.31 216 GLY A N 1
ATOM 1671 C CA . GLY A 1 216 ? 8.421 -1.243 10.877 1.00 94.31 216 GLY A CA 1
ATOM 1672 C C . GLY A 1 216 ? 9.438 -1.261 12.022 1.00 94.31 216 GLY A C 1
ATOM 1673 O O . GLY A 1 216 ? 9.175 -1.816 13.092 1.00 94.31 216 GLY A O 1
ATOM 1674 N N . ASN A 1 217 ? 10.602 -0.638 11.825 1.00 92.19 217 ASN A N 1
ATOM 1675 C CA . ASN A 1 217 ? 11.673 -0.630 12.822 1.00 9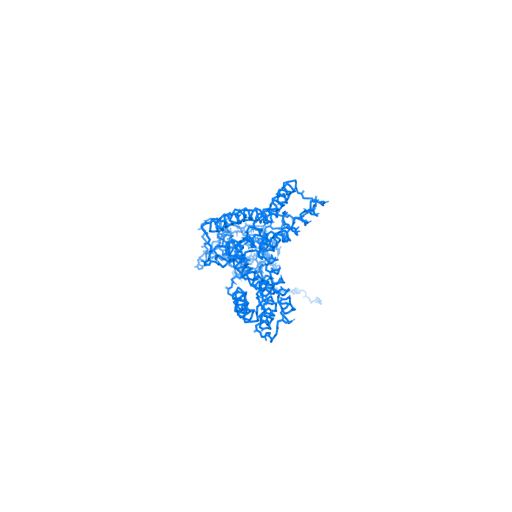2.19 217 ASN A CA 1
ATOM 1676 C C . ASN A 1 217 ? 11.498 0.430 13.916 1.00 92.19 217 ASN A C 1
ATOM 1678 O O . ASN A 1 217 ? 11.992 0.220 15.023 1.00 92.19 217 ASN A O 1
ATOM 1682 N N . ASN A 1 218 ? 10.760 1.506 13.641 1.00 92.44 218 ASN A N 1
ATOM 1683 C CA . ASN A 1 218 ? 10.558 2.610 14.573 1.00 92.44 218 ASN A CA 1
ATOM 1684 C C . ASN A 1 218 ? 9.153 2.570 15.188 1.00 92.44 218 ASN A C 1
ATOM 1686 O O . ASN A 1 218 ? 8.974 2.024 16.278 1.00 92.44 218 ASN A O 1
ATOM 1690 N N . GLU A 1 219 ? 8.143 3.127 14.516 1.00 95.44 219 GLU A N 1
ATOM 1691 C CA . GLU A 1 219 ? 6.808 3.325 15.086 1.00 95.44 219 GLU A CA 1
ATOM 1692 C C . GLU A 1 219 ? 6.130 2.000 15.447 1.00 95.44 219 GLU A C 1
ATOM 1694 O O . GLU A 1 219 ? 5.589 1.882 16.546 1.00 95.44 219 GLU A O 1
ATOM 1699 N N . ALA A 1 220 ? 6.203 0.974 14.591 1.00 97.12 220 ALA A N 1
ATOM 1700 C CA . ALA A 1 220 ? 5.603 -0.328 14.896 1.00 97.12 220 ALA A CA 1
ATOM 1701 C C . ALA A 1 220 ? 6.297 -1.018 16.088 1.00 97.12 220 ALA A C 1
ATOM 1703 O O . ALA A 1 220 ? 5.643 -1.599 16.955 1.00 97.12 220 ALA A O 1
ATOM 1704 N N . ALA A 1 221 ? 7.625 -0.900 16.203 1.00 96.62 221 ALA A N 1
ATOM 1705 C CA . ALA A 1 221 ? 8.363 -1.400 17.365 1.00 96.62 221 ALA A CA 1
ATOM 1706 C C . ALA A 1 221 ? 8.017 -0.629 18.656 1.00 96.62 221 ALA A C 1
ATOM 1708 O O . ALA A 1 221 ? 7.876 -1.227 19.732 1.00 96.62 221 ALA A O 1
ATOM 1709 N N . MET A 1 222 ? 7.835 0.689 18.549 1.00 97.88 222 MET A N 1
ATOM 1710 C CA . MET A 1 222 ? 7.400 1.543 19.652 1.00 97.88 222 MET A CA 1
ATOM 1711 C C . MET A 1 222 ? 5.985 1.180 20.114 1.00 97.88 222 MET A C 1
ATOM 1713 O O . MET A 1 222 ? 5.759 1.030 21.315 1.00 97.88 222 MET A O 1
ATOM 1717 N N . ALA A 1 223 ? 5.054 0.951 19.185 1.00 98.44 223 ALA A N 1
ATOM 1718 C CA . ALA A 1 223 ? 3.685 0.557 19.502 1.00 98.44 223 ALA A CA 1
ATOM 1719 C C . ALA A 1 223 ? 3.632 -0.781 20.262 1.00 98.44 223 ALA A C 1
ATOM 1721 O O . ALA A 1 223 ? 2.904 -0.895 21.246 1.00 98.44 223 ALA A O 1
ATOM 1722 N N . ILE A 1 224 ? 4.467 -1.769 19.908 1.00 98.69 224 ILE A N 1
ATOM 1723 C CA . ILE A 1 224 ? 4.601 -3.016 20.690 1.00 98.69 224 ILE A CA 1
ATOM 1724 C C . ILE A 1 224 ? 5.064 -2.715 22.121 1.00 98.69 224 ILE A C 1
ATOM 1726 O O . ILE A 1 224 ? 4.543 -3.282 23.085 1.00 98.69 224 ILE A O 1
ATOM 1730 N N . THR A 1 225 ? 6.051 -1.831 22.272 1.00 98.25 225 THR A N 1
ATOM 1731 C CA . THR A 1 225 ? 6.600 -1.454 23.582 1.00 98.25 225 THR A CA 1
ATOM 1732 C C . THR A 1 225 ? 5.539 -0.774 24.444 1.00 98.25 225 THR A C 1
ATOM 1734 O O . THR A 1 225 ? 5.323 -1.175 25.586 1.00 98.25 225 THR A O 1
ATOM 1737 N N . GLN A 1 226 ? 4.809 0.189 23.886 1.00 98.44 226 GLN A N 1
ATOM 1738 C CA . GLN A 1 226 ? 3.727 0.890 24.578 1.00 98.44 226 GLN A CA 1
ATOM 1739 C C . GLN A 1 226 ? 2.547 -0.040 24.897 1.00 98.44 226 GLN A C 1
ATOM 1741 O O . GLN A 1 226 ? 2.016 0.004 26.004 1.00 98.44 226 GLN A O 1
ATOM 1746 N N . ALA A 1 227 ? 2.187 -0.963 24.001 1.00 98.38 227 ALA A N 1
ATOM 1747 C CA . ALA A 1 227 ? 1.168 -1.977 24.275 1.00 98.38 227 ALA A CA 1
ATOM 1748 C C . ALA A 1 227 ? 1.558 -2.886 25.454 1.00 98.38 227 ALA A C 1
ATOM 1750 O O . ALA A 1 227 ? 0.716 -3.217 26.293 1.00 98.38 227 ALA A O 1
ATOM 1751 N N . ARG A 1 228 ? 2.847 -3.236 25.587 1.00 98.31 228 ARG A N 1
ATOM 1752 C CA . ARG A 1 228 ? 3.354 -3.981 26.753 1.00 98.31 228 ARG A CA 1
ATOM 1753 C C . ARG A 1 228 ? 3.246 -3.173 28.046 1.00 98.31 228 ARG A C 1
ATOM 1755 O O . ARG A 1 228 ? 2.957 -3.764 29.084 1.00 98.31 228 ARG A O 1
ATOM 1762 N N . VAL A 1 229 ? 3.413 -1.848 27.994 1.00 97.94 229 VAL A N 1
ATOM 1763 C CA . VAL A 1 229 ? 3.177 -0.968 29.154 1.00 97.94 229 VAL A CA 1
ATOM 1764 C C . VAL A 1 229 ? 1.715 -1.043 29.595 1.00 97.94 229 VAL A C 1
ATOM 1766 O O . VAL A 1 229 ? 1.463 -1.268 30.777 1.00 97.94 229 VAL A O 1
ATOM 1769 N N . VAL A 1 230 ? 0.755 -0.955 28.664 1.00 97.62 230 VAL A N 1
ATOM 1770 C CA . VAL A 1 230 ? -0.679 -1.106 28.988 1.00 97.62 230 VAL A CA 1
ATOM 1771 C C . VAL A 1 230 ? -0.956 -2.487 29.604 1.00 97.62 230 VAL A C 1
ATOM 1773 O O . VAL A 1 230 ? -1.630 -2.593 30.630 1.00 97.62 230 VAL A O 1
ATOM 1776 N N . ALA A 1 231 ? -0.370 -3.552 29.047 1.00 97.25 231 ALA A N 1
ATOM 1777 C CA . ALA A 1 231 ? -0.517 -4.915 29.566 1.00 97.25 231 ALA A CA 1
ATOM 1778 C C . ALA A 1 231 ? 0.115 -5.120 30.959 1.00 97.25 231 ALA A C 1
ATOM 1780 O O . ALA A 1 231 ? -0.295 -6.025 31.691 1.00 97.25 231 ALA A O 1
ATOM 1781 N N . GLY A 1 232 ? 1.096 -4.291 31.326 1.00 96.31 232 GLY A N 1
ATOM 1782 C CA . GLY A 1 232 ? 1.815 -4.325 32.600 1.00 96.31 232 GLY A CA 1
ATOM 1783 C C . GLY A 1 232 ? 1.294 -3.360 33.670 1.00 96.31 232 GLY A C 1
ATOM 1784 O O . GLY A 1 232 ? 1.849 -3.328 34.767 1.00 96.31 232 GLY A O 1
ATOM 1785 N N . LEU A 1 233 ? 0.244 -2.577 33.395 1.00 96.12 233 LEU A N 1
ATOM 1786 C CA . LEU A 1 233 ? -0.271 -1.562 34.323 1.00 96.12 233 LEU A CA 1
ATOM 1787 C C . LEU A 1 233 ? -0.586 -2.147 35.700 1.00 96.12 233 LEU A C 1
ATOM 1789 O O . LEU A 1 233 ? -1.412 -3.046 35.803 1.00 96.12 233 LEU A O 1
ATOM 1793 N N . ALA A 1 234 ? 0.003 -1.611 36.773 1.00 94.75 234 ALA A N 1
ATOM 1794 C CA . ALA A 1 234 ? -0.245 -2.061 38.149 1.00 94.75 234 ALA A CA 1
ATOM 1795 C C . ALA A 1 234 ? -1.594 -1.591 38.726 1.00 94.75 234 ALA A C 1
ATOM 1797 O O . ALA A 1 234 ? -2.142 -2.236 39.615 1.00 94.75 234 ALA A O 1
ATOM 1798 N N . ARG A 1 235 ? -2.126 -0.470 38.224 1.00 94.06 235 ARG A N 1
ATOM 1799 C CA . ARG A 1 235 ? -3.333 0.206 38.727 1.00 94.06 235 ARG A CA 1
ATOM 1800 C C . ARG A 1 235 ? -4.068 0.931 37.600 1.00 94.06 235 ARG A C 1
ATOM 1802 O O . ARG A 1 235 ? -3.439 1.354 36.632 1.00 94.06 235 ARG A O 1
ATOM 1809 N N . MET A 1 236 ? -5.372 1.160 37.772 1.00 92.75 236 MET A N 1
ATOM 1810 C CA . MET A 1 236 ? -6.222 1.832 36.772 1.00 92.75 236 MET A CA 1
ATOM 1811 C C . MET A 1 236 ? -5.836 3.290 36.504 1.00 92.75 236 MET A C 1
ATOM 1813 O O . MET A 1 236 ? -6.000 3.770 35.390 1.00 92.75 236 MET A O 1
ATOM 1817 N N . ALA A 1 237 ? -5.275 3.991 37.492 1.00 91.38 237 ALA A N 1
ATOM 1818 C CA . ALA A 1 237 ? -4.946 5.412 37.375 1.00 91.38 237 ALA A CA 1
ATOM 1819 C C . ALA A 1 237 ? -3.943 5.753 36.248 1.00 91.38 237 ALA A C 1
ATOM 1821 O O . ALA A 1 237 ? -3.932 6.886 35.790 1.00 91.38 237 ALA A O 1
ATOM 1822 N N . GLY A 1 238 ? -3.124 4.795 35.786 1.00 90.56 238 GLY A N 1
ATOM 1823 C CA . GLY A 1 238 ? -2.194 4.987 34.656 1.00 90.56 238 GLY A CA 1
ATOM 1824 C C . GLY A 1 238 ? -2.752 4.570 33.289 1.00 90.56 238 GLY A C 1
ATOM 1825 O O . GLY A 1 238 ? -2.052 4.665 32.285 1.00 90.56 238 GLY A O 1
ATOM 1826 N N . ARG A 1 239 ? -3.997 4.075 33.236 1.00 94.50 239 ARG A N 1
ATOM 1827 C CA . ARG A 1 239 ? -4.609 3.513 32.023 1.00 94.50 239 ARG A CA 1
ATOM 1828 C C . ARG A 1 239 ? -4.714 4.532 30.903 1.00 94.50 239 ARG A C 1
ATOM 1830 O O . ARG A 1 239 ? -4.288 4.244 29.790 1.00 94.50 239 ARG A O 1
ATOM 1837 N N . THR A 1 240 ? -5.284 5.695 31.203 1.00 92.38 240 THR A N 1
ATOM 1838 C CA . THR A 1 240 ? -5.569 6.723 30.200 1.00 92.38 240 THR A CA 1
ATOM 1839 C C . THR A 1 240 ? -4.286 7.200 29.535 1.00 92.38 240 THR A C 1
ATOM 1841 O O . THR A 1 240 ? -4.193 7.161 28.318 1.00 92.38 240 THR A O 1
ATOM 1844 N N . GLU A 1 241 ? -3.269 7.563 30.316 1.00 94.94 241 GLU A N 1
ATOM 1845 C CA . GLU A 1 241 ? -1.984 8.031 29.785 1.00 94.94 241 GLU A CA 1
ATOM 1846 C C . GLU A 1 241 ? -1.299 6.970 28.909 1.00 94.94 241 GLU A C 1
ATOM 1848 O O . GLU A 1 241 ? -0.903 7.262 27.780 1.00 94.94 241 GLU A O 1
ATOM 1853 N N . ALA A 1 242 ? -1.226 5.721 29.383 1.00 97.06 242 ALA A N 1
ATOM 1854 C CA . ALA A 1 242 ? -0.597 4.635 28.635 1.00 97.06 242 ALA A CA 1
ATOM 1855 C C . ALA A 1 242 ? -1.342 4.315 27.325 1.00 97.06 242 ALA A C 1
ATOM 1857 O O . ALA A 1 242 ? -0.705 4.108 26.291 1.00 97.06 242 ALA A O 1
ATOM 1858 N N . CYS A 1 243 ? -2.680 4.306 27.349 1.00 95.75 243 CYS A N 1
ATOM 1859 C CA . CYS A 1 243 ? -3.480 4.072 26.146 1.00 95.75 243 CYS A CA 1
ATOM 1860 C C . CYS A 1 243 ? -3.401 5.254 25.172 1.00 95.75 243 CYS A C 1
ATOM 1862 O O . CYS A 1 243 ? -3.295 5.020 23.975 1.00 95.75 243 CYS A O 1
ATOM 1864 N N . THR A 1 244 ? -3.376 6.501 25.653 1.00 94.88 244 THR A N 1
ATOM 1865 C CA . THR A 1 244 ? -3.198 7.691 24.803 1.00 94.88 244 THR A CA 1
ATOM 1866 C C . THR A 1 244 ? -1.834 7.688 24.113 1.00 94.88 244 THR A C 1
ATOM 1868 O O . THR A 1 244 ? -1.745 7.986 22.924 1.00 94.88 244 THR A O 1
ATOM 1871 N N . ALA A 1 245 ? -0.765 7.316 24.825 1.00 97.00 245 ALA A N 1
ATOM 1872 C CA . ALA A 1 245 ? 0.569 7.214 24.237 1.00 97.00 245 ALA A CA 1
ATOM 1873 C C . ALA A 1 245 ? 0.632 6.145 23.133 1.00 97.00 245 ALA A C 1
ATOM 1875 O O . ALA A 1 245 ? 1.188 6.400 22.064 1.00 97.00 245 ALA A O 1
ATOM 1876 N N . LEU A 1 246 ? 0.032 4.974 23.379 1.00 98.31 246 LEU A N 1
ATOM 1877 C CA . LEU A 1 246 ? -0.093 3.915 22.380 1.00 98.31 246 LEU A CA 1
ATOM 1878 C C . LEU A 1 246 ? -0.920 4.378 21.176 1.00 98.31 246 LEU A C 1
ATOM 1880 O O . LEU A 1 246 ? -0.443 4.285 20.049 1.00 98.31 246 LEU A O 1
ATOM 1884 N N . ALA A 1 247 ? -2.113 4.922 21.419 1.00 94.44 247 ALA A N 1
ATOM 1885 C CA . ALA A 1 247 ? -3.007 5.450 20.395 1.00 94.44 247 ALA A CA 1
ATOM 1886 C C . ALA A 1 247 ? -2.294 6.452 19.479 1.00 94.44 247 ALA A C 1
ATOM 1888 O O . ALA A 1 247 ? -2.314 6.283 18.266 1.00 94.44 247 ALA A O 1
ATOM 1889 N N . GLY A 1 248 ? -1.558 7.415 20.043 1.00 90.81 248 GLY A N 1
ATOM 1890 C CA . GLY A 1 248 ? -0.823 8.404 19.251 1.00 90.81 248 GLY A CA 1
ATOM 1891 C C . GLY A 1 248 ? 0.254 7.796 18.344 1.00 90.81 248 GLY A C 1
ATOM 1892 O O . GLY A 1 248 ? 0.474 8.281 17.234 1.00 90.81 248 GLY A O 1
ATOM 1893 N N . THR A 1 249 ? 0.924 6.720 18.766 1.00 96.38 249 THR A N 1
ATOM 1894 C CA . THR A 1 249 ? 1.846 5.982 17.885 1.00 96.38 249 THR A CA 1
ATOM 1895 C C . THR A 1 249 ? 1.083 5.183 16.833 1.00 96.38 249 THR A C 1
ATOM 1897 O O . THR A 1 249 ? 1.486 5.163 15.672 1.00 96.38 249 THR A O 1
ATOM 1900 N N . GLN A 1 250 ? -0.034 4.556 17.207 1.00 97.00 250 GLN A N 1
ATOM 1901 C CA . GLN A 1 250 ? -0.872 3.814 16.271 1.00 97.00 250 GLN A CA 1
ATOM 1902 C C . GLN A 1 250 ? -1.418 4.726 15.163 1.00 97.00 250 GLN A C 1
ATOM 1904 O O . GLN A 1 250 ? -1.357 4.344 13.995 1.00 97.00 250 GLN A O 1
ATOM 1909 N N . ASP A 1 251 ? -1.832 5.946 15.504 1.00 89.12 251 ASP A N 1
ATOM 1910 C CA . ASP A 1 251 ? -2.299 6.963 14.559 1.00 89.12 251 ASP A CA 1
ATOM 1911 C C . ASP A 1 251 ? -1.185 7.383 13.583 1.00 89.12 251 ASP A C 1
ATOM 1913 O O . ASP A 1 251 ? -1.429 7.528 12.386 1.00 89.12 251 ASP A O 1
ATOM 1917 N N . LYS A 1 252 ? 0.071 7.502 14.043 1.00 88.50 252 LYS A N 1
ATOM 1918 C CA . LYS A 1 252 ? 1.222 7.764 13.155 1.00 88.50 252 LYS A CA 1
ATOM 1919 C C . LYS A 1 252 ? 1.458 6.629 12.159 1.00 88.50 252 LYS A C 1
ATOM 1921 O O . LYS A 1 252 ? 1.767 6.897 10.995 1.00 88.50 252 LYS A O 1
ATOM 1926 N N . ILE A 1 253 ? 1.302 5.374 12.592 1.00 94.31 253 ILE A N 1
ATOM 1927 C CA . ILE A 1 253 ? 1.437 4.204 11.711 1.00 94.31 253 ILE A CA 1
ATOM 1928 C C . ILE A 1 253 ? 0.349 4.231 10.639 1.00 94.31 253 ILE A C 1
ATOM 1930 O O . ILE A 1 253 ? 0.662 4.145 9.450 1.00 94.31 253 ILE A O 1
ATOM 1934 N N . ILE A 1 254 ? -0.904 4.429 11.053 1.00 89.62 254 ILE A N 1
ATOM 1935 C CA . ILE A 1 254 ? -2.070 4.568 10.169 1.00 89.62 254 ILE A CA 1
ATOM 1936 C C . ILE A 1 254 ? -1.804 5.659 9.129 1.00 89.62 254 ILE A C 1
ATOM 1938 O O . ILE A 1 254 ? -1.802 5.393 7.927 1.00 89.62 254 ILE A O 1
ATOM 1942 N N . GLN A 1 255 ? -1.460 6.868 9.578 1.00 83.00 255 GLN A N 1
ATOM 1943 C CA . GLN A 1 255 ? -1.191 8.002 8.696 1.00 83.00 255 GLN A CA 1
ATOM 1944 C C . GLN A 1 255 ? -0.051 7.740 7.708 1.00 83.00 255 GLN A C 1
ATOM 1946 O O . GLN A 1 255 ? -0.127 8.190 6.560 1.00 83.00 255 GLN A O 1
ATOM 1951 N N . SER A 1 256 ? 1.000 7.038 8.132 1.00 83.75 256 SER A N 1
ATOM 1952 C CA . SER A 1 256 ? 2.135 6.696 7.271 1.00 83.75 256 SER A CA 1
ATOM 1953 C C . SER A 1 256 ? 1.712 5.719 6.177 1.00 83.75 256 SER A C 1
ATOM 1955 O O . SER A 1 256 ? 1.936 5.994 5.000 1.00 83.75 256 SER A O 1
ATOM 1957 N N . ILE A 1 257 ? 1.007 4.639 6.528 1.00 91.88 257 ILE A N 1
ATOM 1958 C CA . ILE A 1 257 ? 0.522 3.650 5.552 1.00 91.88 257 ILE A CA 1
ATOM 1959 C C . ILE A 1 257 ? -0.473 4.284 4.577 1.00 91.88 257 ILE A C 1
ATOM 1961 O O . ILE A 1 257 ? -0.368 4.072 3.369 1.00 91.88 257 ILE A O 1
ATOM 1965 N N . GLN A 1 258 ? -1.400 5.113 5.062 1.00 84.06 258 GLN A N 1
ATOM 1966 C CA . GLN A 1 258 ? -2.338 5.834 4.198 1.00 84.06 258 GLN A CA 1
ATOM 1967 C C . GLN A 1 258 ? -1.605 6.790 3.239 1.00 84.06 258 GLN A C 1
ATOM 1969 O O . GLN A 1 258 ? -1.988 6.913 2.077 1.00 84.06 258 GLN A O 1
ATOM 1974 N N . THR A 1 259 ? -0.523 7.437 3.691 1.00 79.75 259 THR A N 1
ATOM 1975 C CA . THR A 1 259 ? 0.316 8.294 2.833 1.00 79.75 259 THR A CA 1
ATOM 1976 C C . THR A 1 259 ? 1.001 7.468 1.741 1.00 79.75 259 THR A C 1
ATOM 1978 O O . THR A 1 259 ? 0.969 7.858 0.576 1.00 79.75 259 THR A O 1
ATOM 1981 N N . LEU A 1 260 ? 1.547 6.296 2.083 1.00 84.69 260 LEU A N 1
ATOM 1982 C CA . LEU A 1 260 ? 2.136 5.371 1.109 1.00 84.69 260 LEU A CA 1
ATOM 1983 C C . LEU A 1 260 ? 1.100 4.881 0.085 1.00 84.69 260 LEU A C 1
ATOM 1985 O O . LEU A 1 260 ? 1.358 4.876 -1.118 1.00 84.69 260 LEU A O 1
ATOM 1989 N N . LEU A 1 261 ? -0.107 4.544 0.544 1.00 83.19 261 LEU A N 1
ATOM 1990 C CA . LEU A 1 261 ? -1.227 4.157 -0.316 1.00 83.19 261 LEU A CA 1
ATOM 1991 C C . LEU A 1 261 ? -1.653 5.277 -1.271 1.00 83.19 261 LEU A C 1
ATOM 1993 O O . LEU A 1 261 ? -2.031 4.998 -2.409 1.00 83.19 261 LEU A O 1
ATOM 1997 N N . ALA A 1 262 ? -1.563 6.532 -0.835 1.00 77.69 262 ALA A N 1
ATOM 1998 C CA . ALA A 1 262 ? -1.916 7.687 -1.647 1.00 77.69 262 ALA A CA 1
ATOM 1999 C C . ALA A 1 262 ? -0.878 8.035 -2.727 1.00 77.69 262 ALA A C 1
ATOM 2001 O O . ALA A 1 262 ? -1.260 8.543 -3.780 1.00 77.69 262 ALA A O 1
ATOM 2002 N N . ILE A 1 263 ? 0.413 7.769 -2.493 1.00 75.56 263 ILE A N 1
ATOM 2003 C CA . ILE A 1 263 ? 1.477 8.027 -3.484 1.00 75.56 263 ILE A CA 1
ATOM 2004 C C . ILE A 1 263 ? 1.655 6.880 -4.488 1.00 75.56 263 ILE A C 1
ATOM 2006 O O . ILE A 1 263 ? 2.178 7.096 -5.575 1.00 75.56 263 ILE A O 1
ATOM 2010 N N . LEU A 1 264 ? 1.201 5.661 -4.177 1.00 77.62 264 LEU A N 1
ATOM 2011 C CA . LEU A 1 264 ? 1.343 4.506 -5.074 1.00 77.62 264 LEU A CA 1
ATOM 2012 C C . LEU A 1 264 ? 0.864 4.757 -6.523 1.00 77.62 264 LEU A C 1
ATOM 2014 O O . LEU A 1 264 ? 1.588 4.384 -7.450 1.00 77.62 264 LEU A O 1
ATOM 2018 N N . PRO A 1 265 ? -0.294 5.409 -6.768 1.00 71.62 265 PRO A N 1
ATOM 2019 C CA . PRO A 1 265 ? -0.760 5.689 -8.126 1.00 71.62 265 PRO A CA 1
ATOM 2020 C C . PRO A 1 265 ? 0.145 6.633 -8.930 1.00 71.62 265 PRO A C 1
ATOM 2022 O O . PRO A 1 265 ? 0.180 6.522 -10.155 1.00 71.62 265 PRO A O 1
ATOM 2025 N N . SER A 1 266 ? 0.869 7.557 -8.284 1.00 67.50 266 SER A N 1
ATOM 2026 C CA . SER A 1 266 ? 1.755 8.492 -8.995 1.00 67.50 266 SER A CA 1
ATOM 2027 C C . SER A 1 266 ? 3.057 7.823 -9.437 1.00 67.50 266 SER A C 1
ATOM 2029 O O . SER A 1 266 ? 3.577 8.142 -10.506 1.00 67.50 266 SER A O 1
ATOM 2031 N N . LEU A 1 267 ? 3.536 6.823 -8.689 1.00 66.94 267 LEU A N 1
ATOM 2032 C CA . LEU A 1 267 ? 4.714 6.035 -9.063 1.00 66.94 267 LEU A CA 1
ATOM 2033 C C . LEU A 1 267 ? 4.471 5.169 -10.304 1.00 66.94 267 LEU A C 1
ATOM 2035 O O . LEU A 1 267 ? 5.364 5.039 -11.135 1.00 66.94 267 LEU A O 1
ATOM 2039 N N . TYR A 1 268 ? 3.249 4.662 -10.491 1.00 63.47 268 TYR A N 1
ATOM 2040 C CA . TYR A 1 268 ? 2.856 3.943 -11.712 1.00 63.47 268 TYR A CA 1
ATOM 2041 C C . TYR A 1 268 ? 2.988 4.805 -12.986 1.00 63.47 268 TYR A C 1
ATOM 2043 O O . TYR A 1 268 ? 3.111 4.293 -14.098 1.00 63.47 268 TYR A O 1
ATOM 2051 N N . LYS A 1 269 ? 2.975 6.135 -12.841 1.00 57.50 269 LYS A N 1
ATOM 2052 C CA . LYS A 1 269 ? 2.961 7.099 -13.944 1.00 57.50 269 LYS A CA 1
ATOM 2053 C C . LYS A 1 269 ? 4.318 7.673 -14.337 1.00 57.50 269 LYS A C 1
ATOM 2055 O O . LYS A 1 269 ? 4.377 8.334 -15.376 1.00 57.50 269 LYS A O 1
ATOM 2060 N N . ALA A 1 270 ? 5.384 7.442 -13.573 1.00 51.56 270 ALA A N 1
ATOM 2061 C CA . ALA A 1 270 ? 6.688 8.058 -13.838 1.00 51.56 270 ALA A CA 1
ATOM 2062 C C . ALA A 1 270 ? 7.242 7.748 -15.253 1.00 51.56 270 ALA A C 1
ATOM 2064 O O . ALA A 1 270 ? 8.017 8.537 -15.789 1.00 51.56 270 ALA A O 1
ATOM 2065 N N . GLU A 1 271 ? 6.774 6.681 -15.920 1.00 42.25 271 GLU A N 1
ATOM 2066 C CA . GLU A 1 271 ? 7.094 6.380 -17.329 1.00 42.25 271 GLU A CA 1
ATOM 2067 C C . GLU A 1 271 ? 6.226 7.131 -18.369 1.00 42.25 271 GLU A C 1
ATOM 2069 O O . GLU A 1 271 ? 6.683 7.345 -19.491 1.00 42.25 271 GLU A O 1
ATOM 2074 N N . LYS A 1 272 ? 5.005 7.580 -18.030 1.00 41.28 272 LYS A N 1
ATOM 2075 C CA . LYS A 1 272 ? 4.106 8.335 -18.939 1.00 41.28 272 LYS A CA 1
ATOM 2076 C C . LYS A 1 272 ? 4.112 9.853 -18.713 1.00 41.28 272 LYS A C 1
ATOM 2078 O O . LYS A 1 272 ? 3.646 10.593 -19.573 1.00 41.28 272 LYS A O 1
ATOM 2083 N N . ALA A 1 273 ? 4.653 10.332 -17.595 1.00 39.88 273 ALA A N 1
ATOM 2084 C CA . ALA A 1 273 ? 4.603 11.738 -17.182 1.00 39.88 273 ALA A CA 1
ATOM 2085 C C . ALA A 1 273 ? 5.738 12.627 -17.742 1.00 39.88 273 ALA A C 1
ATOM 2087 O O . ALA A 1 273 ? 6.094 13.632 -17.134 1.00 39.88 273 ALA A O 1
ATOM 2088 N N . LYS A 1 274 ? 6.312 12.312 -18.915 1.00 33.78 274 LYS A N 1
ATOM 2089 C CA . LYS A 1 274 ? 7.177 13.273 -19.642 1.00 33.78 274 LYS A CA 1
ATOM 2090 C C . LYS A 1 274 ? 6.394 14.295 -20.480 1.00 33.78 274 LYS A C 1
ATOM 2092 O O . LYS A 1 274 ? 7.002 15.116 -21.159 1.00 33.78 274 LYS A O 1
ATOM 2097 N N . THR A 1 275 ? 5.064 14.278 -20.408 1.00 33.16 275 THR A N 1
ATOM 2098 C CA . THR A 1 275 ? 4.165 15.169 -21.157 1.00 33.16 275 THR A CA 1
ATOM 2099 C C . THR A 1 275 ? 2.924 15.544 -20.343 1.00 33.16 275 THR A C 1
ATOM 2101 O O . THR A 1 275 ? 1.809 15.265 -20.764 1.00 33.16 275 THR A O 1
ATOM 2104 N N . SER A 1 276 ? 3.097 16.158 -19.175 1.00 36.12 276 SER A N 1
ATOM 2105 C CA . SER A 1 276 ? 2.102 17.084 -18.605 1.00 36.12 276 SER A CA 1
ATOM 2106 C C . SER A 1 276 ? 2.720 17.824 -17.421 1.00 36.12 276 SER A C 1
ATOM 2108 O O . SER A 1 276 ? 2.620 17.409 -16.274 1.00 36.12 276 SER A O 1
ATOM 2110 N N . ALA A 1 277 ? 3.408 18.925 -17.714 1.00 35.06 277 ALA A N 1
ATOM 2111 C CA . ALA A 1 277 ? 3.786 19.910 -16.711 1.00 35.06 277 ALA A CA 1
ATOM 2112 C C . ALA A 1 277 ? 3.246 21.280 -17.143 1.00 35.06 277 ALA A C 1
ATOM 2114 O O . ALA A 1 277 ? 3.772 21.869 -18.085 1.00 35.06 277 ALA A O 1
ATOM 2115 N N . ALA A 1 278 ? 2.167 21.699 -16.475 1.00 33.78 278 ALA A N 1
ATOM 2116 C CA . ALA A 1 278 ? 1.610 23.049 -16.255 1.00 33.78 278 ALA A CA 1
ATOM 2117 C C . ALA A 1 278 ? 0.175 22.801 -15.722 1.00 33.78 278 ALA A C 1
ATOM 2119 O O . ALA A 1 278 ? -0.593 22.133 -16.405 1.00 33.78 278 ALA A O 1
ATOM 2120 N N . GLY A 1 279 ? -0.210 23.090 -14.470 1.00 35.38 279 GLY A N 1
ATOM 2121 C CA . GLY A 1 279 ? -0.316 24.427 -13.860 1.00 35.38 279 GLY A CA 1
ATOM 2122 C C . GLY A 1 279 ? -1.364 25.248 -14.628 1.00 35.38 279 GLY A C 1
ATOM 2123 O O . GLY A 1 279 ? -1.153 25.478 -15.809 1.00 35.38 279 GLY A O 1
ATOM 2124 N N . ASP A 1 280 ? -2.492 25.722 -14.107 1.00 42.50 280 ASP A N 1
ATOM 2125 C CA . ASP A 1 280 ? -2.944 25.945 -12.735 1.00 42.50 280 ASP A CA 1
ATOM 2126 C C . ASP A 1 280 ? -4.455 26.281 -12.845 1.00 42.50 280 ASP A C 1
ATOM 2128 O O . ASP A 1 280 ? -4.797 27.394 -13.220 1.00 42.50 280 ASP A O 1
ATOM 2132 N N . ASP A 1 281 ? -5.346 25.287 -12.720 1.00 51.47 281 ASP A N 1
ATOM 2133 C CA . ASP A 1 281 ? -6.789 25.443 -12.428 1.00 51.47 281 ASP A CA 1
ATOM 2134 C C . ASP A 1 281 ? -7.468 24.062 -12.362 1.00 51.47 281 ASP A C 1
ATOM 2136 O O . ASP A 1 281 ? -7.225 23.188 -13.201 1.00 51.47 281 ASP A O 1
ATOM 2140 N N . MET A 1 282 ? -8.335 23.839 -11.370 1.00 61.84 282 MET A N 1
ATOM 2141 C CA . MET A 1 282 ? -9.089 22.585 -11.262 1.00 61.84 282 MET A CA 1
ATOM 2142 C C . MET A 1 282 ? -10.190 22.534 -12.340 1.00 61.84 282 MET A C 1
ATOM 2144 O O . MET A 1 282 ? -11.053 23.417 -12.352 1.00 61.84 282 MET A O 1
ATOM 2148 N N . PRO A 1 283 ? -10.236 21.504 -13.214 1.00 67.56 283 PRO A N 1
ATOM 2149 C CA . PRO A 1 283 ? -11.272 21.415 -14.238 1.00 67.56 283 PRO A CA 1
ATOM 2150 C C . PRO A 1 283 ? -12.683 21.364 -13.631 1.00 67.56 283 PRO A C 1
ATOM 2152 O O . PRO A 1 283 ? -12.857 20.781 -12.554 1.00 67.56 283 PRO A O 1
ATOM 2155 N N . PRO A 1 284 ? -13.713 21.875 -14.332 1.00 73.25 284 PRO A N 1
ATOM 2156 C CA . PRO A 1 284 ? -15.098 21.863 -13.851 1.00 73.25 284 PRO A CA 1
ATOM 2157 C C . PRO A 1 284 ? -15.589 20.475 -13.414 1.00 73.25 284 PRO A C 1
ATOM 2159 O O . PRO A 1 284 ? -16.223 20.350 -12.371 1.00 73.25 284 PRO A O 1
ATOM 2162 N N . GLU A 1 285 ? -15.212 19.423 -14.147 1.00 75.06 285 GLU A N 1
ATOM 2163 C CA . GLU A 1 285 ? -15.570 18.035 -13.820 1.00 75.06 285 GLU A CA 1
ATOM 2164 C C . GLU A 1 285 ? -14.963 17.567 -12.483 1.00 75.06 285 GLU A C 1
ATOM 2166 O O . GLU A 1 285 ? -15.596 16.838 -11.718 1.00 75.06 285 GLU A O 1
ATOM 2171 N N . ALA A 1 286 ? -13.736 17.994 -12.165 1.00 74.50 286 ALA A N 1
ATOM 2172 C CA . ALA A 1 286 ? -13.093 17.660 -10.898 1.00 74.50 286 ALA A CA 1
ATOM 2173 C C . ALA A 1 286 ? -13.740 18.416 -9.725 1.00 74.50 286 ALA A C 1
ATOM 2175 O O . ALA A 1 286 ? -13.981 17.809 -8.678 1.00 74.50 286 ALA A O 1
ATOM 2176 N N . ARG A 1 287 ? -14.102 19.694 -9.919 1.00 78.88 287 ARG A N 1
ATOM 2177 C CA . ARG A 1 287 ? -14.861 20.480 -8.928 1.00 78.88 287 ARG A CA 1
ATOM 2178 C C . ARG A 1 287 ? -16.239 19.870 -8.654 1.00 78.88 287 ARG A C 1
ATOM 2180 O O . ARG A 1 287 ? -16.612 19.719 -7.492 1.00 78.88 287 ARG A O 1
ATOM 2187 N N . GLU A 1 288 ? -16.966 19.458 -9.693 1.00 85.44 288 GLU A N 1
ATOM 2188 C CA . GLU A 1 288 ? -18.282 18.819 -9.555 1.00 85.44 288 GLU A CA 1
ATOM 2189 C C . GLU A 1 288 ? -18.193 17.503 -8.770 1.00 85.44 288 GLU A C 1
ATOM 2191 O O . GLU A 1 288 ? -18.928 17.300 -7.802 1.00 85.44 288 GLU A O 1
ATOM 2196 N N . LYS A 1 289 ? -17.235 16.631 -9.112 1.00 83.94 289 LYS A N 1
ATOM 2197 C CA . LYS A 1 289 ? -17.037 15.360 -8.398 1.00 83.94 289 LYS A CA 1
ATOM 2198 C C . LYS A 1 289 ? -16.640 15.560 -6.936 1.00 83.94 289 LYS A C 1
ATOM 2200 O O . LYS A 1 289 ? -17.110 14.808 -6.082 1.00 83.94 289 LYS A O 1
ATOM 2205 N N . LEU A 1 290 ? -15.815 16.562 -6.625 1.00 84.81 290 LEU A N 1
ATOM 2206 C CA . LEU A 1 290 ? -15.469 16.911 -5.242 1.00 84.81 290 LEU A CA 1
ATOM 2207 C C . LEU A 1 290 ? -16.671 17.448 -4.462 1.00 84.81 290 LEU A C 1
ATOM 2209 O O . LEU A 1 290 ? -16.875 17.046 -3.319 1.00 84.81 290 LEU A O 1
ATOM 2213 N N . SER A 1 291 ? -17.492 18.302 -5.076 1.00 87.50 291 SER A N 1
ATOM 2214 C CA . SER A 1 291 ? -18.729 18.794 -4.461 1.00 87.50 291 SER A CA 1
ATOM 2215 C C . SER A 1 291 ? -19.710 17.649 -4.179 1.00 87.50 291 SER A C 1
ATOM 2217 O O . SER A 1 291 ? -20.240 17.540 -3.073 1.00 87.50 291 SER A O 1
ATOM 2219 N N . ALA A 1 292 ? -19.867 16.720 -5.127 1.00 90.06 292 ALA A N 1
ATOM 2220 C CA . ALA A 1 292 ? -20.690 15.528 -4.945 1.00 90.06 292 ALA A CA 1
ATOM 2221 C C . ALA A 1 292 ? -20.152 14.602 -3.839 1.00 90.06 292 ALA A C 1
ATOM 2223 O O . ALA A 1 292 ? -20.931 14.056 -3.052 1.00 90.06 292 ALA A O 1
ATOM 2224 N N . LEU A 1 293 ? -18.825 14.432 -3.748 1.00 89.88 293 LEU A N 1
ATOM 2225 C CA . LEU A 1 293 ? -18.199 13.687 -2.654 1.00 89.88 293 LEU A CA 1
ATOM 2226 C C . LEU A 1 293 ? -18.488 14.357 -1.307 1.00 89.88 293 LEU A C 1
ATOM 2228 O O . LEU A 1 293 ? -18.896 13.668 -0.377 1.00 89.88 293 LEU A O 1
ATOM 2232 N N . LYS A 1 294 ? -18.337 15.682 -1.220 1.00 91.62 294 LYS A N 1
ATOM 2233 C CA . LYS A 1 294 ? -18.625 16.458 -0.010 1.00 91.62 294 LYS A CA 1
ATOM 2234 C C . LYS A 1 294 ? -20.063 16.242 0.472 1.00 91.62 294 LYS A C 1
ATOM 2236 O O . LYS A 1 294 ? -20.258 15.839 1.613 1.00 91.62 294 LYS A O 1
ATOM 2241 N N . ALA A 1 295 ? -21.048 16.431 -0.407 1.00 92.44 295 ALA A N 1
ATOM 2242 C CA . ALA A 1 295 ? -22.460 16.251 -0.063 1.00 92.44 295 ALA A CA 1
ATOM 2243 C C . ALA A 1 295 ? -22.756 14.817 0.413 1.00 92.44 295 ALA A C 1
ATOM 2245 O O . ALA A 1 295 ? -23.504 14.591 1.362 1.00 92.44 295 ALA A O 1
ATOM 2246 N N . SER A 1 296 ? -22.110 13.828 -0.212 1.00 92.31 296 SER A N 1
ATOM 2247 C CA . SER A 1 296 ? -22.245 12.428 0.197 1.00 92.31 296 SER A CA 1
ATOM 2248 C C . SER A 1 296 ? -21.623 12.156 1.571 1.00 92.31 296 SER A C 1
ATOM 2250 O O . SER A 1 296 ? -22.160 11.356 2.332 1.00 92.31 296 SER A O 1
ATOM 2252 N N . LEU A 1 297 ? -20.506 12.813 1.905 1.00 91.12 297 LEU A N 1
ATOM 2253 C CA . LEU A 1 297 ? -19.860 12.703 3.215 1.00 91.12 297 LEU A CA 1
ATOM 2254 C C . LEU A 1 297 ? -20.661 13.405 4.320 1.00 91.12 297 LEU A C 1
ATOM 2256 O O . LEU A 1 297 ? -20.693 12.919 5.446 1.00 91.12 297 LEU A O 1
ATOM 2260 N N . GLU A 1 298 ? -21.342 14.510 4.013 1.00 92.81 298 GLU A N 1
ATOM 2261 C CA . GLU A 1 298 ? -22.283 15.153 4.942 1.00 92.81 298 GLU A CA 1
ATOM 2262 C C . GLU A 1 298 ? -23.449 14.211 5.275 1.00 92.81 298 GLU A C 1
ATOM 2264 O O . GLU A 1 298 ? -23.726 13.975 6.452 1.00 92.81 298 GLU A O 1
ATOM 2269 N N . GLN A 1 299 ? -24.046 13.571 4.260 1.00 92.94 299 GLN A N 1
ATOM 2270 C CA . GLN A 1 299 ? -25.078 12.550 4.472 1.00 92.94 299 GLN A CA 1
ATOM 2271 C C . GLN A 1 299 ? -24.546 11.347 5.264 1.00 92.94 299 GLN A C 1
ATOM 2273 O O . GLN A 1 299 ? -25.222 10.841 6.160 1.00 92.94 299 GLN A O 1
ATOM 2278 N N . PHE A 1 300 ? -23.325 10.900 4.963 1.00 93.31 300 PHE A N 1
ATOM 2279 C CA . PHE A 1 300 ? -22.657 9.837 5.710 1.00 93.31 300 PHE A CA 1
ATOM 2280 C C . PHE A 1 300 ? -22.541 10.172 7.198 1.00 93.31 300 PHE A C 1
ATOM 2282 O O . PHE A 1 300 ? -22.869 9.330 8.029 1.00 93.31 300 PHE A O 1
ATOM 2289 N N . ILE A 1 301 ? -22.127 11.393 7.547 1.00 91.44 301 ILE A N 1
ATOM 2290 C CA . ILE A 1 301 ? -21.998 11.827 8.946 1.00 91.44 301 ILE A CA 1
ATOM 2291 C C . ILE A 1 301 ? -23.350 11.773 9.666 1.00 91.44 301 ILE A C 1
ATOM 2293 O O . ILE A 1 301 ? -23.418 11.308 10.805 1.00 91.44 301 ILE A O 1
ATOM 2297 N N . GLU A 1 302 ? -24.426 12.236 9.029 1.00 93.88 302 GLU A N 1
ATOM 2298 C CA . GLU A 1 302 ? -25.770 12.177 9.616 1.00 93.88 302 GLU A CA 1
ATOM 2299 C C . GLU A 1 302 ? -26.254 10.742 9.824 1.00 93.88 302 GLU A C 1
ATOM 2301 O O . GLU A 1 302 ? -26.813 10.418 10.875 1.00 93.88 302 GLU A O 1
ATOM 2306 N N . ASP A 1 303 ? -26.027 9.875 8.840 1.00 91.88 303 ASP A N 1
ATOM 2307 C CA . ASP A 1 303 ? -26.430 8.477 8.918 1.00 91.88 303 ASP A CA 1
ATOM 2308 C C . ASP A 1 303 ? -25.609 7.721 9.969 1.00 91.88 303 ASP A C 1
ATOM 2310 O O . ASP A 1 303 ? -26.187 6.983 10.763 1.00 91.88 303 ASP A O 1
ATOM 2314 N N . GLN A 1 304 ? -24.297 7.960 10.060 1.00 88.94 304 GLN A N 1
ATOM 2315 C CA . GLN A 1 304 ? -23.451 7.360 11.096 1.00 88.94 304 GLN A CA 1
ATOM 2316 C C . GLN A 1 304 ? -23.877 7.774 12.504 1.00 88.94 304 GLN A C 1
ATOM 2318 O O . GLN A 1 304 ? -23.891 6.930 13.390 1.00 88.94 304 GLN A O 1
ATOM 2323 N N . ARG A 1 305 ? -24.313 9.022 12.731 1.00 91.81 305 ARG A N 1
ATOM 2324 C CA . ARG A 1 305 ? -24.852 9.423 14.047 1.00 91.81 305 ARG A CA 1
ATOM 2325 C C . ARG A 1 305 ? -26.063 8.580 14.449 1.00 91.81 305 ARG A C 1
ATOM 2327 O O . ARG A 1 305 ? -26.138 8.123 15.585 1.00 91.81 305 ARG A O 1
ATOM 2334 N N . LYS A 1 306 ? -26.983 8.329 13.512 1.00 91.75 306 LYS A N 1
ATOM 2335 C CA . LYS A 1 306 ? -28.157 7.470 13.752 1.00 91.75 306 LYS A CA 1
ATOM 2336 C C . LYS A 1 306 ? -27.750 6.017 13.997 1.00 91.75 306 LYS A C 1
ATOM 2338 O O . LYS A 1 306 ? -28.345 5.355 14.845 1.00 91.75 306 LYS A O 1
ATOM 2343 N N . ILE A 1 307 ? -26.752 5.529 13.258 1.00 88.69 307 ILE A N 1
ATOM 2344 C CA . ILE A 1 307 ? -26.198 4.185 13.442 1.00 88.69 307 ILE A CA 1
ATOM 2345 C C . ILE A 1 307 ? -25.587 4.063 14.844 1.00 88.69 307 ILE A C 1
ATOM 2347 O O . ILE A 1 307 ? -25.939 3.127 15.548 1.00 88.69 307 ILE A O 1
ATOM 2351 N N . ILE A 1 308 ? -24.790 5.032 15.302 1.00 88.56 308 ILE A N 1
ATOM 2352 C CA . ILE A 1 308 ? -24.189 5.031 16.647 1.00 88.56 308 ILE A CA 1
ATOM 2353 C C . ILE A 1 308 ? -25.263 5.015 17.729 1.00 88.56 308 ILE A C 1
ATOM 2355 O O . ILE A 1 308 ? -25.22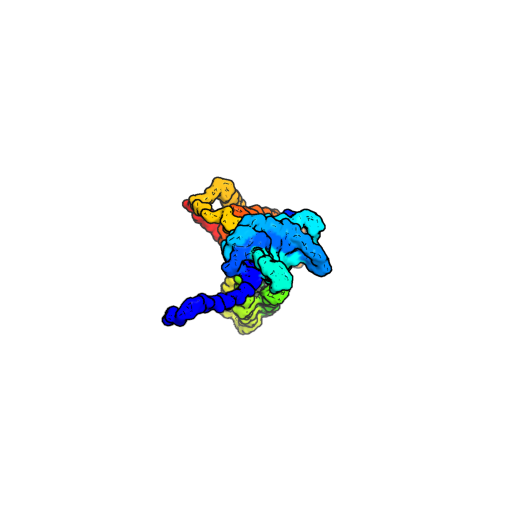1 4.161 18.611 1.00 88.56 308 ILE A O 1
ATOM 2359 N N . GLU A 1 309 ? -26.266 5.893 17.646 1.00 89.88 309 GLU A N 1
ATOM 2360 C CA . GLU A 1 309 ? -27.372 5.919 18.614 1.00 89.88 309 GLU A CA 1
ATOM 2361 C C . GLU A 1 309 ? -28.109 4.572 18.695 1.00 89.88 309 GLU A C 1
ATOM 2363 O O . GLU A 1 309 ? -28.555 4.154 19.768 1.00 89.88 309 GLU A O 1
ATOM 2368 N N . ALA A 1 310 ? -28.252 3.877 17.565 1.00 88.19 310 ALA A N 1
ATOM 2369 C CA . ALA A 1 310 ? -28.843 2.548 17.506 1.00 88.19 310 ALA A CA 1
ATOM 2370 C C . ALA A 1 310 ? -27.896 1.461 18.049 1.00 88.19 310 ALA A C 1
ATOM 2372 O O . ALA A 1 310 ? -28.322 0.634 18.858 1.00 88.19 310 ALA A O 1
ATOM 2373 N N . SER A 1 311 ? -26.616 1.492 17.679 1.00 86.12 311 SER A N 1
ATOM 2374 C CA . SER A 1 311 ? -25.572 0.585 18.163 1.00 86.12 311 SER A CA 1
ATOM 2375 C C . SER A 1 311 ? -25.387 0.703 19.686 1.00 86.12 311 SER A C 1
ATOM 2377 O O . SER A 1 311 ? -25.271 -0.310 20.376 1.00 86.12 311 SER A O 1
ATOM 2379 N N . GLU A 1 312 ? -25.471 1.908 20.260 1.00 86.19 312 GLU A N 1
ATOM 2380 C CA . GLU A 1 312 ? -25.427 2.155 21.710 1.00 86.19 312 GLU A CA 1
ATOM 2381 C C . GLU A 1 312 ? -26.620 1.569 22.477 1.00 86.19 312 GLU A C 1
ATOM 2383 O O . GLU A 1 312 ? -26.534 1.304 23.678 1.00 86.19 312 GLU A O 1
ATOM 2388 N N . ARG A 1 313 ? -27.767 1.343 21.827 1.00 86.44 313 ARG A N 1
ATOM 2389 C CA . ARG A 1 313 ? -28.875 0.615 22.472 1.00 86.44 313 ARG A CA 1
ATOM 2390 C C . ARG A 1 313 ? -28.533 -0.859 22.649 1.00 86.44 313 ARG A C 1
ATOM 2392 O O . ARG A 1 313 ? -28.948 -1.453 23.645 1.00 86.44 313 ARG A O 1
ATOM 2399 N N . LEU A 1 314 ? -27.759 -1.418 21.719 1.00 86.38 314 LEU A N 1
ATOM 2400 C CA . LEU A 1 314 ? -27.312 -2.806 21.758 1.00 86.38 314 LEU A CA 1
ATOM 2401 C C . LEU A 1 314 ? -26.175 -3.023 22.766 1.00 86.38 314 LEU A C 1
ATOM 2403 O O . LEU A 1 314 ? -26.077 -4.106 23.327 1.00 86.38 314 LEU A O 1
ATOM 2407 N N . THR A 1 315 ? -25.348 -2.012 23.060 1.00 82.19 315 THR A N 1
ATOM 2408 C CA . THR A 1 315 ? -24.273 -2.130 24.072 1.00 82.19 315 THR A CA 1
ATOM 2409 C C . THR A 1 315 ? -24.797 -2.219 25.509 1.00 82.19 315 THR A C 1
ATOM 2411 O O . THR A 1 315 ? -24.106 -2.704 26.398 1.00 82.19 315 THR A O 1
ATOM 2414 N N . LYS A 1 316 ? -26.042 -1.793 25.764 1.00 84.19 316 LYS A N 1
ATOM 2415 C CA . LYS A 1 316 ? -26.651 -1.805 27.109 1.00 84.19 316 LYS A CA 1
ATOM 2416 C C . LYS A 1 316 ? -27.035 -3.199 27.607 1.00 84.19 316 LYS A C 1
ATOM 2418 O O . LYS A 1 316 ? -27.416 -3.335 28.770 1.00 84.19 316 LYS A O 1
ATOM 2423 N N . ARG A 1 317 ? -26.999 -4.219 26.747 1.00 82.06 317 ARG A N 1
ATOM 2424 C CA . ARG A 1 317 ? -27.361 -5.598 27.090 1.00 82.06 317 ARG A CA 1
ATOM 2425 C C . ARG A 1 317 ? -26.274 -6.563 26.613 1.00 82.06 317 ARG A C 1
ATOM 2427 O O . ARG A 1 317 ? -25.705 -6.343 25.549 1.00 82.06 317 ARG A O 1
ATOM 2434 N N . PRO A 1 318 ? -25.986 -7.639 27.366 1.00 77.81 318 PRO A N 1
ATOM 2435 C CA . PRO A 1 318 ? -25.090 -8.688 26.896 1.00 77.81 318 PRO A CA 1
ATOM 2436 C C . PRO A 1 318 ? -25.610 -9.325 25.607 1.00 77.81 318 PRO A C 1
ATOM 2438 O O . PRO A 1 318 ? -26.816 -9.519 25.458 1.00 77.81 318 PRO A O 1
ATOM 2441 N N . VAL A 1 319 ? -24.691 -9.706 24.720 1.00 78.56 319 VAL A N 1
ATOM 2442 C CA . VAL A 1 319 ? -25.006 -10.329 23.425 1.00 78.56 319 VAL A CA 1
ATOM 2443 C C . VAL A 1 319 ? -25.860 -11.596 23.547 1.00 78.56 319 VAL A C 1
ATOM 2445 O O . VAL A 1 319 ? -26.735 -11.831 22.717 1.00 78.56 319 VAL A O 1
ATOM 2448 N N . ASP A 1 320 ? -25.663 -12.372 24.616 1.00 79.38 320 ASP A N 1
ATOM 2449 C CA . ASP A 1 320 ? -26.412 -13.606 24.890 1.00 79.38 320 ASP A CA 1
ATOM 2450 C C . ASP A 1 320 ? -27.888 -13.347 25.242 1.00 79.38 320 ASP A C 1
ATOM 2452 O O . ASP A 1 320 ? -28.709 -14.259 25.207 1.00 79.38 320 ASP A O 1
ATOM 2456 N N . ASN A 1 321 ? -28.233 -12.092 25.551 1.00 85.06 321 ASN A N 1
ATOM 2457 C CA . ASN A 1 321 ? -29.571 -11.653 25.944 1.00 85.06 321 ASN A CA 1
ATOM 2458 C C . ASN A 1 321 ? -30.253 -10.794 24.865 1.00 85.06 321 ASN A C 1
ATOM 2460 O O . ASN A 1 321 ? -31.200 -10.062 25.170 1.00 85.06 321 ASN A O 1
ATOM 2464 N N . PHE A 1 322 ? -29.758 -10.823 23.625 1.00 87.94 322 PHE A N 1
ATOM 2465 C CA . PHE A 1 322 ? -30.380 -10.099 22.517 1.00 87.94 322 PHE A CA 1
ATOM 2466 C C . PHE A 1 322 ? -31.757 -10.684 22.195 1.00 87.94 322 PHE A C 1
ATOM 2468 O O . PHE A 1 322 ? -31.928 -11.897 22.075 1.00 87.94 322 PHE A O 1
ATOM 2475 N N . THR A 1 323 ? -32.752 -9.811 22.045 1.00 89.81 323 THR A N 1
ATOM 2476 C CA . THR A 1 323 ? -34.083 -10.197 21.569 1.00 89.81 323 THR A CA 1
ATOM 2477 C C . THR A 1 323 ? -34.094 -10.303 20.044 1.00 89.81 323 THR A C 1
ATOM 2479 O O . THR A 1 323 ? -33.182 -9.845 19.358 1.00 89.81 323 THR A O 1
ATOM 2482 N N . THR A 1 324 ? -35.172 -10.844 19.474 1.00 90.38 324 THR A N 1
ATOM 2483 C CA . THR A 1 324 ? -35.377 -10.847 18.015 1.00 90.38 324 THR A CA 1
ATOM 2484 C C . THR A 1 324 ? -35.357 -9.433 17.418 1.00 90.38 324 THR A C 1
ATOM 2486 O O . THR A 1 324 ? -34.929 -9.242 16.281 1.00 90.38 324 THR A O 1
ATOM 2489 N N . GLU A 1 325 ? -35.798 -8.432 18.181 1.00 89.06 325 GLU A N 1
ATOM 2490 C CA . GLU A 1 325 ? -35.764 -7.022 17.778 1.00 89.06 325 GLU A CA 1
ATOM 2491 C C . GLU A 1 325 ? -34.330 -6.482 17.759 1.00 89.06 325 GLU A C 1
ATOM 2493 O O . GLU A 1 325 ? -33.969 -5.761 16.832 1.00 89.06 325 GLU A O 1
ATOM 2498 N N . ASP A 1 326 ? -33.496 -6.887 18.721 1.00 87.94 326 ASP A N 1
ATOM 2499 C CA . ASP A 1 326 ? -32.076 -6.526 18.770 1.00 87.94 326 ASP A CA 1
ATOM 2500 C C . ASP A 1 326 ? -31.283 -7.174 17.635 1.00 87.94 326 ASP A C 1
ATOM 2502 O O . ASP A 1 326 ? -30.453 -6.521 17.007 1.00 87.94 326 ASP A O 1
ATOM 2506 N N . GLU A 1 327 ? -31.560 -8.444 17.326 1.00 88.06 327 GLU A N 1
ATOM 2507 C CA . GLU A 1 327 ? -30.928 -9.131 16.195 1.00 88.06 327 GLU A CA 1
ATOM 2508 C C . GLU A 1 327 ? -31.338 -8.518 14.853 1.00 88.06 327 GLU A C 1
ATOM 2510 O O . GLU A 1 327 ? -30.511 -8.387 13.947 1.00 88.06 327 GLU A O 1
ATOM 2515 N N . LYS A 1 328 ? -32.602 -8.095 14.728 1.00 92.25 328 LYS A N 1
ATOM 2516 C CA . LYS A 1 328 ? -33.066 -7.356 13.554 1.00 92.25 328 LYS A CA 1
ATOM 2517 C C . LYS A 1 328 ? -32.361 -6.003 13.444 1.00 92.25 328 LYS A C 1
ATOM 2519 O O . LYS A 1 328 ? -31.847 -5.691 12.375 1.00 92.25 328 LYS A O 1
ATOM 2524 N N . LEU A 1 329 ? -32.286 -5.246 14.541 1.00 90.50 329 LEU A N 1
ATOM 2525 C CA . LEU A 1 329 ? -31.588 -3.962 14.576 1.00 90.50 329 LEU A CA 1
ATOM 2526 C C . LEU A 1 329 ? -30.113 -4.124 14.192 1.00 90.50 329 LEU A C 1
ATOM 2528 O O . LEU A 1 329 ? -29.626 -3.378 13.352 1.00 90.50 329 LEU A O 1
ATOM 2532 N N . LEU A 1 330 ? -29.420 -5.128 14.736 1.00 89.06 330 LEU A N 1
ATOM 2533 C CA . LEU A 1 330 ? -28.029 -5.422 14.389 1.00 89.06 330 LEU A CA 1
ATOM 2534 C C . LEU A 1 330 ? -27.855 -5.657 12.882 1.00 89.06 330 LEU A C 1
ATOM 2536 O O . LEU A 1 330 ? -26.966 -5.077 12.262 1.00 89.06 330 LEU A O 1
ATOM 2540 N N . LYS A 1 331 ? -28.738 -6.459 12.279 1.00 90.38 331 LYS A N 1
ATOM 2541 C CA . LYS A 1 331 ? -28.704 -6.737 10.840 1.00 90.38 331 LYS A CA 1
ATOM 2542 C C . LYS A 1 331 ? -28.976 -5.488 9.998 1.00 90.38 331 LYS A C 1
ATOM 2544 O O . LYS A 1 331 ? -28.339 -5.303 8.962 1.00 90.38 331 LYS A O 1
ATOM 2549 N N . ASP A 1 332 ? -29.892 -4.629 10.436 1.00 91.44 332 ASP A N 1
ATOM 2550 C CA . ASP A 1 332 ? -30.180 -3.360 9.764 1.00 91.44 332 ASP A CA 1
ATOM 2551 C C . ASP A 1 332 ? -28.958 -2.418 9.815 1.00 91.44 332 ASP A C 1
ATOM 2553 O O . ASP A 1 332 ? -28.626 -1.787 8.808 1.00 91.44 332 ASP A O 1
ATOM 2557 N N . LEU A 1 333 ? -28.227 -2.389 10.938 1.00 90.00 333 LEU A N 1
ATOM 2558 C CA . LEU A 1 333 ? -26.974 -1.633 11.083 1.00 90.00 333 LEU A CA 1
ATOM 2559 C C . LEU A 1 333 ? -25.864 -2.191 10.179 1.00 90.00 333 LEU A C 1
ATOM 2561 O O . LEU A 1 333 ? -25.189 -1.428 9.487 1.00 90.00 333 LEU A O 1
ATOM 2565 N N . GLU A 1 334 ? -25.708 -3.516 10.108 1.00 87.75 334 GLU A N 1
ATOM 2566 C CA . GLU A 1 334 ? -24.756 -4.160 9.191 1.00 87.75 334 GLU A CA 1
ATOM 2567 C C . GLU A 1 334 ? -25.030 -3.803 7.724 1.00 87.75 334 GLU A C 1
ATOM 2569 O O . GLU A 1 334 ? -24.097 -3.526 6.966 1.00 87.75 334 GLU A O 1
ATOM 2574 N N . LEU A 1 335 ? -26.303 -3.797 7.312 1.00 90.06 335 LEU A N 1
ATOM 2575 C CA . LEU A 1 335 ? -26.711 -3.427 5.955 1.00 90.06 335 LEU A CA 1
ATOM 2576 C C . LEU A 1 335 ? -26.445 -1.948 5.662 1.00 90.06 335 LEU A C 1
ATOM 2578 O O . LEU A 1 335 ? -26.023 -1.609 4.553 1.00 90.06 335 LEU A O 1
ATOM 2582 N N . ALA A 1 336 ? -26.658 -1.071 6.645 1.00 90.31 336 ALA A N 1
ATOM 2583 C CA . ALA A 1 336 ? -26.334 0.344 6.518 1.00 90.31 336 ALA A CA 1
ATOM 2584 C C . ALA A 1 336 ? -24.822 0.557 6.318 1.00 90.31 336 ALA A C 1
ATOM 2586 O O . ALA A 1 336 ? -24.426 1.283 5.402 1.00 90.31 336 ALA A O 1
ATOM 2587 N N . GLN A 1 337 ? -23.978 -0.135 7.094 1.00 85.94 337 GLN A N 1
ATOM 2588 C CA . GLN A 1 337 ? -22.524 -0.082 6.913 1.00 85.94 337 GLN A CA 1
ATOM 2589 C C . GLN A 1 337 ? -22.074 -0.714 5.583 1.00 85.94 337 GLN A C 1
ATOM 2591 O O . GLN A 1 337 ? -21.224 -0.151 4.900 1.00 85.94 337 GLN A O 1
ATOM 2596 N N . ASP A 1 338 ? -22.670 -1.832 5.145 1.00 86.50 338 ASP A N 1
ATOM 2597 C CA . ASP A 1 338 ? -22.381 -2.453 3.837 1.00 86.50 338 ASP A CA 1
ATOM 2598 C C . ASP A 1 338 ? -22.662 -1.504 2.664 1.00 86.50 338 ASP A C 1
ATOM 2600 O O . ASP A 1 338 ? -21.875 -1.419 1.716 1.00 86.50 338 ASP A O 1
ATOM 2604 N N . LYS A 1 339 ? -23.773 -0.762 2.733 1.00 91.38 339 LYS A N 1
ATOM 2605 C CA . LYS A 1 339 ? -24.132 0.238 1.722 1.00 91.38 339 LYS A CA 1
ATOM 2606 C C . LYS A 1 339 ? -23.073 1.338 1.636 1.00 91.38 339 LYS A C 1
ATOM 2608 O O . LYS A 1 339 ? -22.637 1.676 0.533 1.00 91.38 339 LYS A O 1
ATOM 2613 N N . TRP A 1 340 ? -22.638 1.868 2.779 1.00 90.62 340 TRP A N 1
ATOM 2614 C CA . TRP A 1 340 ? -21.595 2.893 2.825 1.00 90.62 340 TRP A CA 1
ATOM 2615 C C . TRP A 1 340 ? -20.229 2.364 2.393 1.00 90.62 340 TRP A C 1
ATOM 2617 O O . TRP A 1 340 ? -19.511 3.052 1.670 1.00 90.62 340 TRP A O 1
ATOM 2627 N N . GLU A 1 341 ? -19.889 1.126 2.748 1.00 84.00 341 GLU A N 1
ATOM 2628 C CA . GLU A 1 341 ? -18.640 0.490 2.333 1.00 84.00 341 GLU A CA 1
ATOM 2629 C C . GLU A 1 341 ? -18.558 0.387 0.805 1.00 84.00 341 GLU A C 1
ATOM 2631 O O . GLU A 1 341 ? -17.546 0.754 0.202 1.00 84.00 341 GLU A O 1
ATOM 2636 N N . LYS A 1 342 ? -19.631 -0.086 0.158 1.00 84.88 342 LYS A N 1
ATOM 2637 C CA . LYS A 1 342 ? -19.721 -0.172 -1.308 1.00 84.88 342 LYS A CA 1
ATOM 2638 C C . LYS A 1 342 ? -19.571 1.199 -1.954 1.00 84.88 342 LYS A C 1
ATOM 2640 O O . LYS A 1 342 ? -18.720 1.365 -2.825 1.00 84.88 342 LYS A O 1
ATOM 2645 N N . PHE A 1 343 ? -20.317 2.185 -1.463 1.00 89.38 343 PHE A N 1
ATOM 2646 C CA . PHE A 1 343 ? -20.241 3.555 -1.960 1.00 89.38 343 PHE A CA 1
ATOM 2647 C C . PHE A 1 343 ? -18.820 4.137 -1.853 1.00 89.38 343 PHE A C 1
ATOM 2649 O O . PHE A 1 343 ? -18.281 4.664 -2.825 1.00 89.38 343 PHE A O 1
ATOM 2656 N N . LEU A 1 344 ? -18.168 4.011 -0.694 1.00 84.75 344 LEU A N 1
ATOM 2657 C CA . LEU A 1 344 ? -16.819 4.542 -0.481 1.00 84.75 344 LEU A CA 1
ATOM 2658 C C . LEU A 1 344 ? -15.758 3.772 -1.281 1.00 84.75 344 LEU A C 1
ATOM 2660 O O . LEU A 1 344 ? -14.781 4.372 -1.728 1.00 84.75 344 LEU A O 1
ATOM 2664 N N . ASN A 1 345 ? -15.944 2.468 -1.515 1.00 78.69 345 ASN A N 1
ATOM 2665 C CA . ASN A 1 345 ? -15.103 1.689 -2.429 1.00 78.69 345 ASN A CA 1
ATOM 2666 C C . ASN A 1 345 ? -15.191 2.205 -3.869 1.00 78.69 345 ASN A C 1
ATOM 2668 O O . ASN A 1 345 ? -14.152 2.373 -4.510 1.00 78.69 345 ASN A O 1
ATOM 2672 N N . GLU A 1 346 ? -16.400 2.484 -4.356 1.00 84.69 346 GLU A N 1
ATOM 2673 C CA . GLU A 1 346 ? -16.623 3.063 -5.683 1.00 84.69 346 GLU A CA 1
ATOM 2674 C C . GLU A 1 346 ? -15.973 4.444 -5.793 1.00 84.69 346 GLU A C 1
ATOM 2676 O O . GLU A 1 346 ? -15.142 4.660 -6.674 1.00 84.69 346 GLU A O 1
ATOM 2681 N N . LYS A 1 347 ? -16.235 5.346 -4.836 1.00 85.12 347 LYS A N 1
ATOM 2682 C CA . LYS A 1 347 ? -15.614 6.680 -4.828 1.00 85.12 347 LYS A CA 1
ATOM 2683 C C . LYS A 1 347 ? -14.099 6.607 -4.754 1.00 85.12 347 LYS A C 1
ATOM 2685 O O . LYS A 1 347 ? -13.419 7.299 -5.503 1.00 85.12 347 LYS A O 1
ATOM 2690 N N . PHE A 1 348 ? -13.542 5.746 -3.910 1.00 81.25 348 PHE A N 1
ATOM 2691 C CA . PHE A 1 348 ? -12.096 5.569 -3.843 1.00 81.25 348 PHE A CA 1
ATOM 2692 C C . PHE A 1 348 ? -11.514 5.054 -5.166 1.00 81.25 348 PHE A C 1
ATOM 2694 O O . PHE A 1 348 ? -10.449 5.514 -5.575 1.00 81.25 348 PHE A O 1
ATOM 2701 N N . ALA A 1 349 ? -12.197 4.142 -5.863 1.00 76.31 349 ALA A N 1
ATOM 2702 C CA . ALA A 1 349 ? -11.775 3.685 -7.185 1.00 76.31 349 ALA A CA 1
ATOM 2703 C C . ALA A 1 349 ? -11.836 4.813 -8.228 1.00 76.31 349 ALA A C 1
ATOM 2705 O O . ALA A 1 349 ? -10.871 5.001 -8.972 1.00 76.31 349 ALA A O 1
ATOM 2706 N N . ASP A 1 350 ? -12.920 5.589 -8.247 1.00 78.12 350 ASP A N 1
ATOM 2707 C CA . ASP A 1 350 ? -13.106 6.726 -9.153 1.00 78.12 350 ASP A CA 1
ATOM 2708 C C . ASP A 1 350 ? -12.032 7.792 -8.937 1.00 78.12 350 ASP A C 1
ATOM 2710 O O . ASP A 1 350 ? -11.320 8.175 -9.867 1.00 78.12 350 ASP A O 1
ATOM 2714 N N . PHE A 1 351 ? -11.836 8.217 -7.690 1.00 76.94 351 PHE A N 1
ATOM 2715 C CA . PHE A 1 351 ? -10.833 9.218 -7.353 1.00 76.94 351 PHE A CA 1
ATOM 2716 C C . PHE A 1 351 ? -9.407 8.700 -7.523 1.00 76.94 351 PHE A C 1
ATOM 2718 O O . PHE A 1 351 ? -8.531 9.459 -7.924 1.00 76.94 351 PHE A O 1
ATOM 2725 N N . SER A 1 352 ? -9.159 7.408 -7.301 1.00 69.94 352 SER A N 1
ATOM 2726 C CA . SER A 1 352 ? -7.863 6.795 -7.597 1.00 69.94 352 SER A CA 1
ATOM 2727 C C . SER A 1 352 ? -7.560 6.814 -9.098 1.00 69.94 352 SER A C 1
ATOM 2729 O O . SER A 1 352 ? -6.406 7.029 -9.463 1.00 69.94 352 SER A O 1
ATOM 2731 N N . LYS A 1 353 ? -8.561 6.631 -9.970 1.00 68.75 353 LYS A N 1
ATOM 2732 C CA . LYS A 1 353 ? -8.409 6.805 -11.426 1.00 68.75 353 LYS A CA 1
ATOM 2733 C C . LYS A 1 353 ? -8.212 8.275 -11.805 1.00 68.75 353 LYS A C 1
ATOM 2735 O O . LYS A 1 353 ? -7.393 8.574 -12.664 1.00 68.75 353 LYS A O 1
ATOM 2740 N N . MET A 1 354 ? -8.893 9.206 -11.138 1.00 65.94 354 MET A N 1
ATOM 2741 C CA . MET A 1 354 ? -8.686 10.646 -11.355 1.00 65.94 354 MET A CA 1
ATOM 2742 C C . MET A 1 354 ? -7.302 11.122 -10.892 1.00 65.94 354 MET A C 1
ATOM 2744 O O . MET A 1 354 ? -6.703 11.985 -11.531 1.00 65.94 354 MET A O 1
ATOM 2748 N N . ALA A 1 355 ? -6.738 10.519 -9.842 1.00 60.22 355 ALA A N 1
ATOM 2749 C CA . ALA A 1 355 ? -5.329 10.671 -9.461 1.00 60.22 355 ALA A CA 1
ATOM 2750 C C . ALA A 1 355 ? -4.407 10.311 -10.623 1.00 60.22 355 ALA A C 1
ATOM 2752 O O . ALA A 1 355 ? -3.490 11.048 -10.978 1.00 60.22 355 ALA A O 1
ATOM 2753 N N . GLN A 1 356 ? -4.717 9.191 -11.281 1.00 53.47 356 GLN A N 1
ATOM 2754 C CA . GLN A 1 356 ? -4.061 8.753 -12.510 1.00 53.47 356 GLN A CA 1
ATOM 2755 C C . GLN A 1 356 ? -4.405 9.641 -13.715 1.00 53.47 356 GLN A C 1
ATOM 2757 O O . GLN A 1 356 ? -3.991 9.338 -14.827 1.00 53.47 356 GLN A O 1
ATOM 2762 N N . GLN A 1 357 ? -5.100 10.760 -13.551 1.00 53.81 357 GLN A N 1
ATOM 2763 C CA . GLN A 1 357 ? -5.344 11.747 -14.601 1.00 53.81 357 GLN A CA 1
ATOM 2764 C C . GLN A 1 357 ? -4.867 13.158 -14.207 1.00 53.81 357 GLN A C 1
ATOM 2766 O O . GLN A 1 357 ? -5.115 14.070 -14.973 1.00 53.81 357 GLN A O 1
ATOM 2771 N N . ASP A 1 358 ? -4.092 13.299 -13.114 1.00 51.91 358 ASP A N 1
ATOM 2772 C CA . ASP A 1 358 ? -3.551 14.558 -12.535 1.00 51.91 358 ASP A CA 1
ATOM 2773 C C . ASP A 1 358 ? -4.517 15.393 -11.665 1.00 51.91 358 ASP A C 1
ATOM 2775 O O . ASP A 1 358 ? -4.214 16.530 -11.313 1.00 51.91 358 ASP A O 1
ATOM 2779 N N . PHE A 1 359 ? -5.647 14.833 -11.215 1.00 52.69 359 PHE A N 1
ATOM 2780 C CA . PHE A 1 359 ? -6.703 15.646 -10.582 1.00 52.69 359 PHE A CA 1
ATOM 2781 C C . PHE A 1 359 ? -6.979 15.393 -9.099 1.00 52.69 359 PHE A C 1
ATOM 2783 O O . PHE A 1 359 ? -7.674 16.197 -8.480 1.00 52.69 359 PHE A O 1
ATOM 2790 N N . SER A 1 360 ? -6.451 14.327 -8.488 1.00 54.34 360 SER A N 1
ATOM 2791 C CA . SER A 1 360 ? -6.632 14.119 -7.044 1.00 54.34 360 SER A CA 1
ATOM 2792 C C . SER A 1 360 ? -5.343 14.326 -6.258 1.00 54.34 360 SER A C 1
ATOM 2794 O O . SER A 1 360 ? -4.343 13.651 -6.506 1.00 54.34 360 SER A O 1
ATOM 2796 N N . LYS A 1 361 ? -5.397 15.191 -5.244 1.00 64.06 361 LYS A N 1
ATOM 2797 C CA . LYS A 1 361 ? -4.310 15.375 -4.278 1.00 64.06 361 LYS A CA 1
ATOM 2798 C C . LYS A 1 361 ? -4.110 14.076 -3.474 1.00 64.06 361 LYS A C 1
ATOM 2800 O O . LYS A 1 361 ? -5.101 13.532 -2.982 1.00 64.06 361 LYS A O 1
ATOM 2805 N N . PRO A 1 362 ? -2.871 13.590 -3.268 1.00 64.06 362 PRO A N 1
ATOM 2806 C CA . PRO A 1 362 ? -2.603 12.427 -2.415 1.00 64.06 362 PRO A CA 1
ATOM 2807 C C . PRO A 1 362 ? -3.227 12.537 -1.011 1.00 64.06 362 PRO A C 1
ATOM 2809 O O . PRO A 1 362 ? -3.704 11.547 -0.463 1.00 64.06 362 PRO A O 1
ATOM 2812 N N . SER A 1 363 ? -3.326 13.748 -0.453 1.00 67.38 363 SER A N 1
ATOM 2813 C CA . SER A 1 363 ? -4.019 14.003 0.819 1.00 67.38 363 SER A CA 1
ATOM 2814 C C . SER A 1 363 ? -5.500 13.601 0.802 1.00 67.38 363 SER A C 1
ATOM 2816 O O . SER A 1 363 ? -5.987 13.031 1.768 1.00 67.38 363 SER A O 1
ATOM 2818 N N . MET A 1 364 ? -6.211 13.809 -0.308 1.00 79.31 364 MET A N 1
ATOM 2819 C CA . MET A 1 364 ? -7.620 13.421 -0.427 1.00 79.31 364 MET A CA 1
ATOM 2820 C C . MET A 1 364 ? -7.790 11.903 -0.439 1.00 79.31 364 MET A C 1
ATOM 2822 O O . MET A 1 364 ? -8.656 11.375 0.251 1.00 79.31 364 MET A O 1
ATOM 2826 N N . LEU A 1 365 ? -6.968 11.186 -1.212 1.00 75.50 365 LEU A N 1
ATOM 2827 C CA . LEU A 1 365 ? -7.024 9.722 -1.238 1.00 75.50 365 LEU A CA 1
ATOM 2828 C C . LEU A 1 365 ? -6.697 9.128 0.133 1.00 75.50 365 LEU A C 1
ATOM 2830 O O . LEU A 1 365 ? -7.323 8.147 0.525 1.00 75.50 365 LEU A O 1
ATOM 2834 N N . LYS A 1 366 ? -5.754 9.745 0.856 1.00 75.62 366 LYS A N 1
ATOM 2835 C CA . LYS A 1 366 ? -5.391 9.403 2.235 1.00 75.62 366 LYS A CA 1
ATOM 2836 C C . LYS A 1 366 ? -6.569 9.573 3.204 1.00 75.62 366 LYS A C 1
ATOM 2838 O O . LYS A 1 366 ? -6.825 8.714 4.037 1.00 75.62 366 LYS A O 1
ATOM 2843 N N . GLU A 1 367 ? -7.296 10.673 3.102 1.00 82.00 367 GLU A N 1
ATOM 2844 C CA . GLU A 1 367 ? -8.432 10.942 3.984 1.00 82.00 367 GLU A CA 1
ATOM 2845 C C . GLU A 1 367 ? -9.642 10.060 3.629 1.00 82.00 367 GLU A C 1
ATOM 2847 O O . GLU A 1 367 ? -10.263 9.470 4.510 1.00 82.00 367 GLU A O 1
ATOM 2852 N N . LEU A 1 368 ? -9.925 9.865 2.335 1.00 84.31 368 LEU A N 1
ATOM 2853 C CA . LEU A 1 368 ? -11.022 9.011 1.868 1.00 84.31 368 LEU A CA 1
ATOM 2854 C C . LEU A 1 368 ? -10.804 7.533 2.217 1.00 84.31 368 LEU A C 1
ATOM 2856 O O . LEU A 1 368 ? -11.756 6.833 2.565 1.00 84.31 368 LEU A O 1
ATOM 2860 N N . ILE A 1 369 ? -9.561 7.044 2.139 1.00 81.44 369 ILE A N 1
ATOM 2861 C CA . ILE A 1 369 ? -9.246 5.664 2.526 1.00 81.44 369 ILE A CA 1
ATOM 2862 C C . ILE A 1 369 ? -9.416 5.447 4.034 1.00 81.44 369 ILE A C 1
ATOM 2864 O O . ILE A 1 369 ? -9.809 4.349 4.422 1.00 81.44 369 ILE A O 1
ATOM 2868 N N . SER A 1 370 ? -9.192 6.481 4.855 1.00 78.56 370 SER A N 1
ATOM 2869 C CA . SER A 1 370 ? -9.441 6.449 6.303 1.00 78.56 370 SER A CA 1
ATOM 2870 C C . SER A 1 370 ? -10.922 6.194 6.580 1.00 78.56 370 SER A C 1
ATOM 2872 O O . SER A 1 370 ? -11.274 5.158 7.136 1.00 78.56 370 SER A O 1
ATOM 2874 N N . VAL A 1 371 ? -11.806 7.049 6.044 1.00 85.44 371 VAL A N 1
ATOM 2875 C CA . VAL A 1 371 ? -13.269 6.914 6.207 1.00 85.44 371 VAL A CA 1
ATOM 2876 C C . VAL A 1 371 ? -13.760 5.549 5.724 1.00 85.44 371 VAL A C 1
ATOM 2878 O O . VAL A 1 371 ? -14.543 4.877 6.390 1.00 85.44 371 VAL A O 1
ATOM 2881 N N . LYS A 1 372 ? -13.278 5.102 4.558 1.00 85.19 372 LYS A N 1
ATOM 2882 C CA . LYS A 1 372 ? -13.652 3.803 3.987 1.00 85.19 372 LYS A CA 1
ATOM 2883 C C . LYS A 1 372 ? -13.298 2.637 4.910 1.00 85.19 372 LYS A C 1
ATOM 2885 O O . LYS A 1 372 ? -14.043 1.655 4.986 1.00 85.19 372 LYS A O 1
ATOM 2890 N N . THR A 1 373 ? -12.132 2.700 5.539 1.00 76.75 373 THR A N 1
ATOM 2891 C CA . THR A 1 373 ? -11.636 1.578 6.330 1.00 76.75 373 THR A CA 1
ATOM 2892 C C . THR A 1 373 ? -12.342 1.509 7.681 1.00 76.75 373 THR A C 1
ATOM 2894 O O . THR A 1 373 ? -12.764 0.412 8.050 1.00 76.75 373 THR A O 1
ATOM 2897 N N . ASP A 1 374 ? -12.654 2.655 8.297 1.00 81.44 374 ASP A N 1
ATOM 2898 C CA . ASP A 1 374 ? -13.534 2.718 9.472 1.00 81.44 374 ASP A CA 1
ATOM 2899 C C . ASP A 1 374 ? -14.893 2.060 9.186 1.00 81.44 374 ASP A C 1
ATOM 2901 O O . ASP A 1 374 ? -15.316 1.158 9.902 1.00 81.44 374 ASP A O 1
ATOM 2905 N N . VAL A 1 375 ? -15.549 2.399 8.072 1.00 84.88 375 VAL A N 1
ATOM 2906 C CA . VAL A 1 375 ? -16.838 1.782 7.695 1.00 84.88 375 VAL A CA 1
ATOM 2907 C C . VAL A 1 375 ? -16.730 0.265 7.526 1.00 84.88 375 VAL A C 1
ATOM 2909 O O . VAL A 1 375 ? -17.588 -0.488 7.992 1.00 84.88 375 VAL A O 1
ATOM 2912 N N . THR A 1 376 ? -15.650 -0.200 6.891 1.00 79.94 376 THR A N 1
ATOM 2913 C CA . THR A 1 376 ? -15.387 -1.639 6.718 1.00 79.94 376 THR A CA 1
ATOM 2914 C C . THR A 1 376 ? -15.257 -2.332 8.076 1.00 79.94 376 THR A C 1
ATOM 2916 O O . THR A 1 376 ? -15.812 -3.408 8.296 1.00 79.94 376 THR A O 1
ATOM 2919 N N . MET A 1 377 ? -14.536 -1.714 9.007 1.00 77.19 377 MET A N 1
ATOM 2920 C CA . MET A 1 377 ? -14.298 -2.296 10.319 1.00 77.19 377 MET A CA 1
ATOM 2921 C C . MET A 1 377 ? -15.528 -2.239 11.227 1.00 77.19 377 MET A C 1
ATOM 2923 O O . MET A 1 377 ? -15.784 -3.210 11.938 1.00 77.19 377 MET A O 1
ATOM 2927 N N . ALA A 1 378 ? -16.310 -1.155 11.188 1.00 78.56 378 ALA A N 1
ATOM 2928 C CA . ALA A 1 378 ? -17.565 -1.040 11.928 1.00 78.56 378 ALA A CA 1
ATOM 2929 C C . ALA A 1 378 ? -18.522 -2.164 11.521 1.00 78.56 378 ALA A C 1
ATOM 2931 O O . ALA A 1 378 ? -19.037 -2.893 12.368 1.00 78.56 378 ALA A O 1
ATOM 2932 N N . LYS A 1 379 ? -18.663 -2.393 10.211 1.00 84.38 379 LYS A N 1
ATOM 2933 C CA . LYS A 1 379 ? -19.425 -3.516 9.658 1.00 84.38 379 LYS A CA 1
ATOM 2934 C C . LYS A 1 379 ? -18.950 -4.869 10.189 1.00 84.38 379 LYS A C 1
ATOM 2936 O O . LYS A 1 379 ? -19.764 -5.689 10.609 1.00 84.38 379 LYS A O 1
ATOM 2941 N N . ASP A 1 380 ? -17.645 -5.130 10.154 1.00 77.06 380 ASP A N 1
ATOM 2942 C CA . ASP A 1 380 ? -17.091 -6.410 10.606 1.00 77.06 380 ASP A CA 1
ATOM 2943 C C . ASP A 1 380 ? -17.228 -6.606 12.123 1.00 77.06 380 ASP A C 1
ATOM 2945 O O . ASP A 1 380 ? -17.413 -7.736 12.584 1.00 77.06 380 ASP A O 1
ATOM 2949 N N . ALA A 1 381 ? -17.182 -5.525 12.902 1.00 79.31 381 ALA A N 1
ATOM 2950 C CA . ALA A 1 381 ? -17.469 -5.545 14.329 1.00 79.31 381 ALA A CA 1
ATOM 2951 C C . ALA A 1 381 ? -18.947 -5.864 14.607 1.00 79.31 381 ALA A C 1
ATOM 2953 O O . ALA A 1 381 ? -19.226 -6.743 15.427 1.00 79.31 381 ALA A O 1
ATOM 2954 N N . LEU A 1 382 ? -19.883 -5.236 13.884 1.00 85.19 382 LEU A N 1
ATOM 2955 C CA . LEU A 1 382 ? -21.318 -5.531 13.983 1.00 85.19 382 LEU A CA 1
ATOM 2956 C C . LEU A 1 382 ? -21.609 -7.002 13.656 1.00 85.19 382 LEU A C 1
ATOM 2958 O O . LEU A 1 382 ? -22.240 -7.683 14.461 1.00 85.19 382 LEU A O 1
ATOM 2962 N N . LYS A 1 383 ? -21.024 -7.542 12.577 1.00 85.50 383 LYS A N 1
ATOM 2963 C CA . LYS A 1 383 ? -21.129 -8.973 12.220 1.00 85.50 383 LYS A CA 1
ATOM 2964 C C . LYS A 1 383 ? -20.661 -9.919 13.319 1.00 85.50 383 LYS A C 1
ATOM 2966 O O . LYS A 1 383 ? -21.173 -11.026 13.463 1.00 85.50 383 LYS A O 1
ATOM 2971 N N . LYS A 1 384 ? -19.650 -9.508 14.086 1.00 84.81 384 LYS A N 1
ATOM 2972 C CA . LYS A 1 384 ? -19.124 -10.263 15.234 1.00 84.81 384 LYS A CA 1
ATOM 2973 C C . LYS A 1 384 ? -19.909 -9.995 16.522 1.00 84.81 384 LYS A C 1
ATOM 2975 O O . LYS A 1 384 ? -19.464 -10.408 17.589 1.00 84.81 384 LYS A O 1
ATOM 2980 N N . LYS A 1 385 ? -21.046 -9.294 16.434 1.00 85.88 385 LYS A N 1
ATOM 2981 C CA . LYS A 1 385 ? -21.862 -8.808 17.555 1.00 85.88 385 LYS A CA 1
ATOM 2982 C C . LYS A 1 385 ? -21.067 -7.961 18.565 1.00 85.88 385 LYS A C 1
ATOM 2984 O O . LYS A 1 385 ? -21.449 -7.836 19.724 1.00 85.88 385 LYS A O 1
ATOM 2989 N N . ALA A 1 386 ? -19.957 -7.365 18.133 1.00 81.88 386 ALA A N 1
ATOM 2990 C CA . ALA A 1 386 ? -19.068 -6.572 18.968 1.00 81.88 386 ALA A CA 1
ATOM 2991 C C . ALA A 1 386 ? -19.478 -5.092 18.922 1.00 81.88 386 ALA A C 1
ATOM 2993 O O . ALA A 1 386 ? -18.773 -4.243 18.381 1.00 81.88 386 ALA A O 1
ATOM 2994 N N . THR A 1 387 ? -20.653 -4.784 19.466 1.00 83.50 387 THR A N 1
ATOM 2995 C CA . THR A 1 387 ? -21.321 -3.475 19.324 1.00 83.50 387 THR A CA 1
ATOM 2996 C C . THR A 1 387 ? -20.549 -2.320 19.970 1.00 83.50 387 THR A C 1
ATOM 2998 O O . THR A 1 387 ? -20.560 -1.202 19.460 1.00 83.50 387 THR A O 1
ATOM 3001 N N . GLU A 1 388 ? -19.790 -2.581 21.035 1.00 78.88 388 GLU A N 1
ATOM 3002 C CA . GLU A 1 388 ? -18.872 -1.594 21.626 1.00 78.88 388 GLU A CA 1
ATOM 3003 C C . GLU A 1 388 ? -17.677 -1.278 20.715 1.00 78.88 388 GLU A C 1
ATOM 3005 O O . GLU A 1 388 ? -17.202 -0.145 20.688 1.00 78.88 388 GLU A O 1
ATOM 3010 N N . ILE A 1 389 ? -17.209 -2.274 19.951 1.00 76.44 389 ILE A N 1
ATOM 3011 C CA . ILE A 1 389 ? -16.162 -2.090 18.940 1.00 76.44 389 ILE A CA 1
ATOM 3012 C C . ILE A 1 389 ? -16.734 -1.284 17.773 1.00 76.44 389 ILE A C 1
ATOM 3014 O O . ILE A 1 389 ? -16.121 -0.309 17.349 1.00 76.44 389 ILE A O 1
ATOM 3018 N N . ALA A 1 390 ? -17.923 -1.659 17.296 1.00 81.31 390 ALA A N 1
ATOM 3019 C CA . ALA A 1 390 ? -18.596 -0.976 16.199 1.00 81.31 390 ALA A CA 1
ATOM 3020 C C . ALA A 1 390 ? -18.822 0.509 16.510 1.00 81.31 390 ALA A C 1
ATOM 3022 O O . ALA A 1 390 ? -18.332 1.346 15.765 1.00 81.31 390 ALA A O 1
ATOM 3023 N N . THR A 1 391 ? -19.440 0.837 17.650 1.00 84.44 391 THR A N 1
ATOM 3024 C CA . THR A 1 391 ? -19.688 2.238 18.060 1.00 84.44 391 THR A CA 1
ATOM 3025 C C . THR A 1 391 ? -18.413 3.080 18.099 1.00 84.44 391 THR A C 1
ATOM 3027 O O . THR A 1 391 ? -18.387 4.183 17.563 1.00 84.44 391 THR A O 1
ATOM 3030 N N . ALA A 1 392 ? -17.326 2.551 18.673 1.00 77.75 392 ALA A N 1
ATOM 3031 C CA . ALA A 1 392 ? -16.050 3.263 18.724 1.00 77.75 392 ALA A CA 1
ATOM 3032 C C . ALA A 1 392 ? -15.441 3.509 17.329 1.00 77.75 392 ALA A C 1
ATOM 3034 O O . ALA A 1 392 ? -14.785 4.527 17.113 1.00 77.75 392 ALA A O 1
ATOM 3035 N N . ILE A 1 393 ? -15.641 2.590 16.379 1.00 77.38 393 ILE A N 1
ATOM 3036 C CA . ILE A 1 393 ? -15.195 2.761 14.989 1.00 77.38 393 ILE A CA 1
ATOM 3037 C C . ILE A 1 393 ? -16.072 3.771 14.249 1.00 77.38 393 ILE A C 1
ATOM 3039 O O . ILE A 1 393 ? -15.560 4.592 13.495 1.00 77.38 393 ILE A O 1
ATOM 3043 N N . GLU A 1 394 ? -17.382 3.716 14.460 1.00 83.56 394 GLU A N 1
ATOM 3044 C CA . GLU A 1 394 ? -18.352 4.619 13.841 1.00 83.56 394 GLU A CA 1
ATOM 3045 C C . GLU A 1 394 ? -18.073 6.078 14.232 1.00 83.56 394 GLU A C 1
ATOM 3047 O O . GLU A 1 394 ? -18.049 6.954 13.363 1.00 83.56 394 GLU A O 1
ATOM 3052 N N . ASP A 1 395 ? -17.751 6.326 15.508 1.00 81.06 395 ASP A N 1
ATOM 3053 C CA . ASP A 1 395 ? -17.293 7.633 16.000 1.00 81.06 395 ASP A CA 1
ATOM 3054 C C . ASP A 1 395 ? -16.039 8.119 15.250 1.00 81.06 395 ASP A C 1
ATOM 3056 O O . ASP A 1 395 ? -15.989 9.258 14.773 1.00 81.06 395 ASP A O 1
ATOM 3060 N N . ASN A 1 396 ? -15.031 7.253 15.088 1.00 76.38 396 ASN A N 1
ATOM 3061 C CA . ASN A 1 396 ? -13.811 7.590 14.345 1.00 76.38 396 ASN A CA 1
ATOM 3062 C C . ASN A 1 396 ? -14.107 7.891 12.867 1.00 76.38 396 ASN A C 1
ATOM 3064 O O . ASN A 1 396 ? -13.583 8.863 12.316 1.00 76.38 396 ASN A O 1
ATOM 3068 N N . GLY A 1 397 ? -14.994 7.108 12.246 1.00 81.94 397 GLY A N 1
ATOM 3069 C CA . GLY A 1 397 ? -15.441 7.315 10.871 1.00 81.94 397 GLY A CA 1
ATOM 3070 C C . GLY A 1 397 ? -16.094 8.683 10.670 1.00 81.94 397 GLY A C 1
ATOM 3071 O O . GLY A 1 397 ? -15.821 9.351 9.669 1.00 81.94 397 GLY A O 1
ATOM 3072 N N . ILE A 1 398 ? -16.896 9.148 11.636 1.00 88.50 398 ILE A N 1
ATOM 3073 C CA . ILE A 1 398 ? -17.479 10.498 11.625 1.00 88.50 398 ILE A CA 1
ATOM 3074 C C . ILE A 1 398 ? -16.391 11.574 11.671 1.00 88.50 398 ILE A C 1
ATOM 3076 O O . ILE A 1 398 ? -16.448 12.524 10.888 1.00 88.50 398 ILE A O 1
ATOM 3080 N N . GLU A 1 399 ? -15.412 11.463 12.571 1.00 83.25 399 GLU A N 1
ATOM 3081 C CA . GLU A 1 399 ? -14.349 12.470 12.703 1.00 83.25 399 GLU A CA 1
ATOM 3082 C C . GLU A 1 399 ? -13.454 12.533 11.456 1.00 83.25 399 GLU A C 1
ATOM 3084 O O . GLU A 1 399 ? -13.128 13.623 10.964 1.00 83.25 399 GLU A O 1
ATOM 3089 N N . ASN A 1 400 ? -13.136 11.377 10.871 1.00 78.38 400 ASN A N 1
ATOM 3090 C CA . ASN A 1 400 ? -12.411 11.299 9.606 1.00 78.38 400 ASN A CA 1
ATOM 3091 C C . ASN A 1 400 ? -13.222 11.906 8.450 1.00 78.38 400 ASN A C 1
ATOM 3093 O O . ASN A 1 400 ? -12.676 12.667 7.647 1.00 78.38 400 ASN A O 1
ATOM 3097 N N . ALA A 1 401 ? -14.533 11.650 8.392 1.00 87.19 401 ALA A N 1
ATOM 3098 C CA . ALA A 1 401 ? -15.398 12.232 7.370 1.00 87.19 401 ALA A CA 1
ATOM 3099 C C . ALA A 1 401 ? -15.532 13.754 7.518 1.00 87.19 401 ALA A C 1
ATOM 3101 O O . ALA A 1 401 ? -15.439 14.465 6.521 1.00 87.19 401 ALA A O 1
ATOM 3102 N N . LYS A 1 402 ? -15.669 14.278 8.745 1.00 87.56 402 LYS A N 1
ATOM 3103 C CA . LYS A 1 402 ? -15.685 15.730 9.009 1.00 87.56 402 LYS A CA 1
ATOM 3104 C C . LYS A 1 402 ? -14.393 16.399 8.546 1.00 87.56 402 LYS A C 1
ATOM 3106 O O . LYS A 1 402 ? -14.440 17.455 7.917 1.00 87.56 402 LYS A O 1
ATOM 3111 N N . THR A 1 403 ? -13.254 15.773 8.843 1.00 82.69 403 THR A N 1
ATOM 3112 C CA . THR A 1 403 ? -11.930 16.264 8.440 1.00 82.69 403 THR A CA 1
ATOM 3113 C C . THR A 1 403 ? -11.826 16.340 6.917 1.00 82.69 403 THR A C 1
ATOM 3115 O O . THR A 1 403 ? -11.453 17.385 6.379 1.00 82.69 403 THR A O 1
ATOM 3118 N N . LEU A 1 404 ? -12.243 15.278 6.220 1.00 85.25 404 LEU A N 1
ATOM 3119 C CA . LEU A 1 404 ? -12.252 15.233 4.760 1.00 85.25 404 LEU A CA 1
ATOM 3120 C C . LEU A 1 404 ? -13.186 16.290 4.159 1.00 85.25 404 LEU A C 1
ATOM 3122 O O . LEU A 1 404 ? -12.777 17.020 3.258 1.00 85.25 404 LEU A O 1
ATOM 3126 N N . THR A 1 405 ? -14.409 16.433 4.673 1.00 87.69 405 THR A N 1
ATOM 3127 C CA . THR A 1 405 ? -15.354 17.466 4.219 1.00 87.69 405 THR A CA 1
ATOM 3128 C C . THR A 1 405 ? -14.748 18.864 4.359 1.00 87.69 405 THR A C 1
ATOM 3130 O O . THR A 1 405 ? -14.753 19.625 3.392 1.00 87.69 405 THR A O 1
ATOM 3133 N N . ALA A 1 406 ? -14.148 19.186 5.511 1.00 85.00 406 ALA A N 1
ATOM 3134 C CA . ALA A 1 406 ? -13.518 20.487 5.744 1.00 85.00 406 ALA A CA 1
ATOM 3135 C C . ALA A 1 406 ? -12.332 20.754 4.798 1.00 85.00 406 ALA A C 1
ATOM 3137 O O . ALA A 1 406 ? -12.098 21.889 4.375 1.00 85.00 406 ALA A O 1
ATOM 3138 N N . ASN A 1 407 ? -11.568 19.721 4.441 1.00 79.19 407 ASN A N 1
ATOM 3139 C CA . ASN A 1 407 ? -10.473 19.853 3.484 1.00 79.19 407 ASN A CA 1
ATOM 3140 C C . ASN A 1 407 ? -10.972 19.994 2.042 1.00 79.19 407 ASN A C 1
ATOM 3142 O O . ASN A 1 407 ? -10.419 20.804 1.296 1.00 79.19 407 ASN A O 1
ATOM 3146 N N . ILE A 1 408 ? -12.045 19.292 1.665 1.00 83.19 408 ILE A N 1
ATOM 3147 C CA . ILE A 1 408 ? -12.698 19.466 0.361 1.00 83.19 408 ILE A CA 1
ATOM 3148 C C . ILE A 1 408 ? -13.223 20.898 0.206 1.00 83.19 408 ILE A C 1
ATOM 3150 O O . ILE A 1 408 ? -13.016 21.495 -0.847 1.00 83.19 408 ILE A O 1
ATOM 3154 N N . GLU A 1 409 ? -13.830 21.487 1.240 1.00 85.12 409 GLU A N 1
ATOM 3155 C CA . GLU A 1 409 ? -14.271 22.891 1.206 1.00 85.12 409 GLU A CA 1
ATOM 3156 C C . GLU A 1 409 ? -13.120 23.846 0.909 1.00 85.12 409 GLU A C 1
ATOM 3158 O O . GLU A 1 409 ? -13.230 24.685 0.017 1.00 85.12 409 GLU A O 1
ATOM 3163 N N . LYS A 1 410 ? -11.988 23.675 1.600 1.00 80.88 410 LYS A N 1
ATOM 3164 C CA . LYS A 1 410 ? -10.781 24.467 1.340 1.00 80.88 410 LYS A CA 1
ATOM 3165 C C . LYS A 1 410 ? -10.278 24.275 -0.088 1.00 80.88 410 LYS A C 1
ATOM 3167 O O . LYS A 1 410 ? -9.813 25.226 -0.699 1.00 80.88 410 LYS A O 1
ATOM 3172 N N . TRP A 1 411 ? -10.350 23.060 -0.633 1.00 79.56 411 TRP A N 1
ATOM 3173 C CA . TRP A 1 411 ? -9.923 22.801 -2.010 1.00 79.56 411 TRP A CA 1
ATOM 3174 C C . TRP A 1 411 ? -10.875 23.354 -3.067 1.00 79.56 411 TRP A C 1
ATOM 3176 O O . TRP A 1 411 ? -10.405 23.612 -4.163 1.00 79.56 411 TRP A O 1
ATOM 3186 N N . LEU A 1 412 ? -12.166 23.513 -2.767 1.00 78.25 412 LEU A N 1
ATOM 3187 C CA . LEU A 1 412 ? -13.156 24.098 -3.681 1.00 78.25 412 LEU A CA 1
ATOM 3188 C C . LEU A 1 412 ? -13.145 25.636 -3.679 1.00 78.25 412 LEU A C 1
ATOM 3190 O O . LEU A 1 412 ? -13.680 26.245 -4.601 1.00 78.25 412 LEU A O 1
ATOM 3194 N N . GLN A 1 413 ? -12.571 26.257 -2.644 1.00 74.44 413 GLN A N 1
ATOM 3195 C CA . GLN A 1 413 ? -12.407 27.714 -2.523 1.00 74.44 413 GLN A CA 1
ATOM 3196 C C . GLN A 1 413 ? -11.179 28.259 -3.272 1.00 74.44 413 GLN A C 1
ATOM 3198 O O . GLN A 1 413 ? -11.024 29.476 -3.387 1.00 74.44 413 GLN A O 1
ATOM 3203 N N . HIS A 1 414 ? -10.322 27.365 -3.765 1.00 54.81 414 HIS A N 1
ATOM 3204 C CA . HIS A 1 414 ? -9.158 27.643 -4.601 1.00 54.81 414 HIS A CA 1
ATOM 3205 C C . HIS A 1 414 ? -9.365 26.995 -5.978 1.00 54.81 414 HIS A C 1
ATOM 3207 O O . HIS A 1 414 ? -8.816 27.526 -6.960 1.00 54.81 414 HIS A O 1
#

pLDDT: mean 85.5, std 12.61, range [33.16, 98.69]

Sequence (414 aa):
GQTLDGLYLIKAILDTAPKVQFLHPNRDVSVPIGGKLDTRLRVSDDYGLAAVKFFLGPEGQPRPTAHAFGDVRDKKKKDLQRTIDIGGQYRDGDVLIYYAVATDGRNLGPLGGPQTTESARFKILVQDAAKVAAEKAKRYDQLRAKLLAILRAQETQRVDTEIAAKKLPDLVQVRSAAKRIVAGQQAIKTDILDVVDHFPFEPEMMTIQQALALLGNNEAAMAITQARVVAGLARMAGRTEACTALAGTQDKIIQSIQTLLAILPSLYKAEKAKTSAAGDDMPPEAREKLSALKASLEQFIEDQRKIIEASERLTKRPVDNFTTEDEKLLKDLELAQDKWEKFLNEKFADFSKMAQQDFSKPSMLKELISVKTDVTMAKDALKKKATEIATAIEDNGIENAKTLTANIEKWLQH

=== Feature glossary ===
The record interleaves many kinds of information about one protein. Here is each kind framed as the question it answers.

Q: What known structures does this most resemble?
A: Structural nearest neighbors (via Foldseek easy-search vs the PDB). Reported per hit: target PDB id, E-value, and alignment TM-score. A TM-score above ~0.5 is the conventional threshold for 'same fold'.

Q: Where is each backbone atom in 3D?
A: The mmCIF table is the protein's shape written out atom by atom. For each backbone N, Cα, C, and carbonyl O, it records an (x, y, z) coordinate triple in Å plus the residue type, chain letter, and residue number.

Q: What are the backbone torsion angles?
A: The φ/ψ torsion pair specifies the backbone conformation at each residue. φ rotates about the N–Cα bond, ψ about the Cα–C bond. Steric clashes forbid most of the (φ, ψ) plane — the allowed regions (α-helix basin, β-sheet basin, left-handed helix) are the Ramachandran-allowed regions.

Q: Which residues are buried vs exposed?
A: Solvent-accessible surface area (SASA) is the area in Å² traced out by the centre of a 1.4 Å probe sphere (a water molecule) rolled over the protein's van der Waals surface (Shrake–Rupley / Lee–Richards construction). Buried residues have near-zero SASA; fully exposed residues can exceed 200 Å². The total SASA scales roughly with the number of surface residues.

Q: How confident is the AlphaFold model at each residue?
A: pLDDT is the predicted lDDT-Cα score: AlphaFold's confidence that the local environment of each residue (all inter-atomic distances within 15 Å) is correctly placed. It is a per-residue number between 0 and 100, with higher meaning more reliable.

Q: What does the local fold look like, residue by residue?
A: 3Di is Foldseek's structural alphabet. Each residue is assigned one of twenty discrete states based on how its Cα sits relative to its spatial (not sequential) neighbors. Aligning 3Di strings finds structural homologs roughly as well as full 3D superposition, but orders of magnitude faster.

Q: How big and how compact is the whole molecule?
A: Radius of gyration (Rg) is the root-mean-square distance of Cα atoms from their centroid — a single number for overall size and compactness. A globular domain of N residues has Rg ≈ 2.2·N^0.38 Å; an extended or disordered chain has a much larger Rg. The Cα contact count is the number of residue pairs whose Cα atoms are within 8 Å and are more than four positions apart in sequence — a standard proxy for tertiary packing density. The bounding box is the smallest axis-aligned box enclosing all Cα atoms.

Q: Which residues are in helices, strands, or loops?
A: DSSP 8-state secondary structure assigns each residue one of H (α-helix), G (3₁₀-helix), I (π-helix), E (extended β-strand), B (isolated β-bridge), T (hydrogen-bonded turn), S (bend), or '-' (coil). The assignment is computed from backbone hydrogen-bond geometry via the Kabsch–Sander algorithm.

Q: How mobile is each atom in the crystal?
A: Crystallographic B-factors measure how much each atom's electron density is smeared out, in Å². They rise in mobile loops and surface residues and fall in the buried interior. In AlphaFold models this column is repurposed to hold pLDDT instead.

Q: What if only a Cα trace is available?
A: P-SEA three-state annotation labels each residue as helix, strand, or coil based purely on the geometry of the Cα trace. It serves as a fallback when the full backbone (and thus DSSP) is unavailable.

Q: What family and function is it annotated with?
A: Database cross-references. InterPro integrates a dozen domain/family signature databases into unified entries with residue-range hits. GO terms attach function/process/location labels with evidence codes. CATH codes position the fold in a four-level structural taxonomy. Organism is the NCBI-taxonomy species name.

Q: Are the domains correctly placed relative to each other?
A: Predicted Aligned Error (PAE) is an AlphaFold confidence matrix: entry (i, j) is the expected error in the position of residue j, in ångströms, when the prediction is superimposed on the true structure at residue i. Low PAE within a block of residues means that block is internally rigid and well-predicted; high PAE between two blocks means their relative placement is uncertain even if each block individually is confident.

Q: What do the diagnostic plots show?
A: Three diagnostic plots accompany the record. The Cα contact map visualizes the tertiary structure as a 2D adjacency matrix (8 Å cutoff, sequence-local contacts suppressed). The Ramachandran plot shows the distribution of backbone (φ, ψ) torsions, with points in the α and β basins reflecting secondary structure content. The PAE plot shows AlphaFold's inter-residue confidence as a color matrix.

Q: What is the amino-acid chain?
A: Primary structure: the covalent order of the twenty standard amino acids along the backbone. Two proteins with the same sequence will (almost always) fold to the same structure; two with 30% identity often share a fold but not the details.

Q: What do the rendered images show?
A: The six renders are orthographic views along the three Cartesian axes in both directions. Representation (cartoon, sticks, or surface) and color scheme (sequence-rainbow or by-chain) vary across proteins so the training set covers all the common visualization conventions.